Protein AF-A0A9E2A9H2-F1 (afdb_monomer_lite)

Sequence (399 aa):
MITKRSVLLSPSFLIVAIGVAACDGGDGSGLPDVAPPGSIDPTFSAIQAGILEPNCAVTGCHFGAGAPQGLRLDEANSYGSLVGVNSSEVSSLLRVAPGNPDDSYLIQKLEGSASVGAQMPLNAPALPQANIDVIRQWILDGALDDRAQSSDAIRVTSLSPLPDGVLAEVPQDIVALFDRDLDTSTVNSLTFILEASGGDATFSDGNETQISATAIEVPVANQRSARLDLSGVALVNDTYRARLLGTGPSIVMDIDANALDGEFNGTFPSGDGVAGGDFVATFSLDVPASGATLDEIQASVFSVSCAFSGCHSGPAGDSLPSGMDLTDADASFASLVGQPSLQTAGVSRVAAGDPDNSYLIQKLEGTAAGGQRMPLGGTPLDQAVIDDIRLWIENGANR

Secondary structure (DSSP, 8-state):
--------------PPPPPP----------------TTPPPSSHHHHIIIIIHHHTSSTTTTSSTT-GGG---STTTHHHHHBTPBPSS-TTSBSB-TT-STTBHHHHHHHT--SSSPPSSTTSPPPPHHHHHHHHHHHHTT---TTSPP-SPB-EEEEESPTT-EESS--SEEEEEESS-B-GGG-STTTEEEEE-TTSS-SSSS--EE---SEEE--TT-TTEEEEE-TT----SEEEEEEE--SSSS--BBTT-PBBB---SSSSSP-SSSSB--EEEEEEE-PPPSS--HHHHIIIIIHHHTSSTTSSBS---SSSSSS-B-SSHHHHHHHHBTPBPSSSTT-BSB-TT-STT-HHHHHHHT--SSSPPSSTTS----HHHHHHHHHHHHTT---

Foldseek 3Di:
DDDDDDDDDDDDDDDDDDDDDDDDDDDPDDDDCPDPVPAQALAPVSLLVPPCVPFACDPAGQHDPNHPVVRHSHPVCNLVSAEPDADPFHRVAGCADALDLPRHQVLCQLVQVDPDDGRPPPPDDRDPVSSSVSPSVSSNVGVDHPPDQDQWAKWFFAWPVHFAAEDQDDDQKIKTFIPAFWPFVLWFPVFWWKWFPCAPQDDPPPSIHTFDFPTWTQDPVHRRMIMGGCHVPDDDFTKMKIKGFQDDPGHIGHPSRHGHQADDPPHPGHHDRDRGDMNIGMYTYDHPQPFDALQRLLVPPCCVFACDPPGACEDDDLDPPRNAHSNGSVRRCVSAEQDADSFDPPAGCADALDLPSHVVLCQLVQVDPGDGRPPPPDDRDDVVSSVRVSSCRNNGVDD

Structure (mmCIF, N/CA/C/O backbone):
data_AF-A0A9E2A9H2-F1
#
_entry.id   AF-A0A9E2A9H2-F1
#
loop_
_atom_site.group_PDB
_atom_site.id
_atom_site.type_symbol
_atom_site.label_atom_id
_atom_site.label_alt_id
_atom_site.label_comp_id
_atom_site.label_asym_id
_atom_site.label_entity_id
_atom_site.label_seq_id
_atom_site.pdbx_PDB_ins_code
_atom_site.Cartn_x
_atom_site.Cartn_y
_atom_site.Cartn_z
_atom_site.occupancy
_atom_site.B_iso_or_equiv
_atom_site.auth_seq_id
_atom_site.auth_comp_id
_atom_site.auth_asym_id
_atom_site.auth_atom_id
_atom_site.pdbx_PDB_model_num
ATOM 1 N N . MET A 1 1 ? 93.236 -34.690 32.837 1.00 35.00 1 MET A N 1
ATOM 2 C CA . MET A 1 1 ? 94.312 -34.456 31.852 1.00 35.00 1 MET A CA 1
ATOM 3 C C . MET A 1 1 ? 93.844 -33.359 30.900 1.00 35.00 1 MET A C 1
ATOM 5 O O . MET A 1 1 ? 92.784 -33.557 30.340 1.00 35.00 1 MET A O 1
ATOM 9 N N . ILE A 1 2 ? 94.605 -32.248 30.801 1.00 37.84 2 ILE A N 1
ATOM 10 C CA . ILE A 1 2 ? 94.855 -31.403 29.595 1.00 37.84 2 ILE A CA 1
ATOM 11 C C . ILE A 1 2 ? 93.584 -30.812 28.906 1.00 37.84 2 ILE A C 1
ATOM 13 O O . ILE A 1 2 ? 92.761 -31.567 28.426 1.00 37.84 2 ILE A O 1
ATOM 17 N N . THR A 1 3 ? 93.298 -29.504 28.764 1.00 37.81 3 THR A N 1
ATOM 18 C CA . THR A 1 3 ? 94.078 -28.243 28.759 1.00 37.81 3 THR A CA 1
ATOM 19 C C . THR A 1 3 ? 93.133 -27.029 28.908 1.00 37.81 3 THR A C 1
ATOM 21 O O . THR A 1 3 ? 91.967 -27.100 28.537 1.00 37.81 3 THR A O 1
ATOM 24 N N . LYS A 1 4 ? 93.673 -25.891 29.372 1.00 45.16 4 LYS A N 1
ATOM 25 C CA . LYS A 1 4 ? 93.090 -24.528 29.341 1.00 45.16 4 LYS A CA 1
ATOM 26 C C . LYS A 1 4 ? 92.938 -23.977 27.908 1.00 45.16 4 LYS A C 1
ATOM 28 O O . LYS A 1 4 ? 93.836 -24.226 27.107 1.00 45.16 4 LYS A O 1
ATOM 33 N N . ARG A 1 5 ? 91.996 -23.041 27.680 1.00 40.66 5 ARG A N 1
ATOM 34 C CA . ARG A 1 5 ? 92.298 -21.648 27.249 1.00 40.66 5 ARG A CA 1
ATOM 35 C C . ARG A 1 5 ? 91.059 -20.741 27.158 1.00 40.66 5 ARG A C 1
ATOM 37 O O . ARG A 1 5 ? 89.973 -21.173 26.805 1.00 40.66 5 ARG A O 1
ATOM 44 N N . SER A 1 6 ? 91.302 -19.486 27.519 1.00 45.09 6 SER A N 1
ATOM 45 C CA . SER A 1 6 ? 90.402 -18.339 27.669 1.00 45.09 6 SER A CA 1
ATOM 46 C C . SER A 1 6 ? 90.097 -17.618 26.342 1.00 45.09 6 SER A C 1
ATOM 48 O O . SER A 1 6 ? 90.850 -17.804 25.390 1.00 45.09 6 SER A O 1
ATOM 50 N N . VAL A 1 7 ? 89.097 -16.717 26.339 1.00 39.22 7 VAL A N 1
ATOM 51 C CA . VAL A 1 7 ? 89.148 -15.280 25.929 1.00 39.22 7 VAL A CA 1
ATOM 52 C C . VAL A 1 7 ? 87.754 -14.770 25.487 1.00 39.22 7 VAL A C 1
ATOM 54 O O . VAL A 1 7 ? 87.025 -15.455 24.781 1.00 39.22 7 VAL A O 1
ATOM 57 N N . LEU A 1 8 ? 87.412 -13.557 25.951 1.00 46.88 8 LEU A N 1
ATOM 58 C CA . LEU A 1 8 ? 86.234 -12.729 25.635 1.00 46.88 8 LEU A CA 1
ATOM 59 C C . LEU A 1 8 ? 86.261 -12.148 24.207 1.00 46.88 8 LEU A C 1
ATOM 61 O O . LEU A 1 8 ? 87.354 -11.849 23.742 1.00 46.88 8 LEU A O 1
ATOM 65 N N . LEU A 1 9 ? 85.098 -11.814 23.613 1.00 36.06 9 LEU A N 1
ATOM 66 C CA . LEU A 1 9 ? 84.868 -10.544 22.880 1.00 36.06 9 LEU A CA 1
ATOM 67 C C . LEU A 1 9 ? 83.400 -10.335 22.419 1.00 36.06 9 LEU A C 1
ATOM 69 O O . LEU A 1 9 ? 82.790 -11.218 21.832 1.00 36.06 9 LEU A O 1
ATOM 73 N N . SER A 1 10 ? 82.926 -9.121 22.736 1.00 35.72 10 SER A N 1
ATOM 74 C CA . SER A 1 10 ? 81.826 -8.227 22.298 1.00 35.72 10 SER A CA 1
ATOM 75 C C . SER A 1 10 ? 80.912 -8.483 21.066 1.00 35.72 10 SER A C 1
ATOM 77 O O . SER A 1 10 ? 81.215 -9.309 20.214 1.00 35.72 10 SER A O 1
ATOM 79 N N . PRO A 1 11 ? 79.794 -7.714 20.957 1.00 46.25 11 PRO A N 1
ATOM 80 C CA . PRO A 1 11 ? 78.556 -8.092 20.268 1.00 46.25 11 PRO A CA 1
ATOM 81 C C . PRO A 1 11 ? 78.421 -7.539 18.837 1.00 46.25 11 PRO A C 1
ATOM 83 O O . PRO A 1 11 ? 79.143 -6.635 18.419 1.00 46.25 11 PRO A O 1
ATOM 86 N N . SER A 1 12 ? 77.433 -8.041 18.090 1.00 38.53 12 SER A N 1
ATOM 87 C CA . SER A 1 12 ? 76.966 -7.453 16.827 1.00 38.53 12 SER A CA 1
ATOM 88 C C . SER A 1 12 ? 75.458 -7.653 16.645 1.00 38.53 12 SER A C 1
ATOM 90 O O . SER A 1 12 ? 74.915 -8.706 16.970 1.00 38.53 12 SER A O 1
ATOM 92 N N . PHE A 1 13 ? 74.814 -6.588 16.162 1.00 39.47 13 PHE A N 1
ATOM 93 C CA . PHE A 1 13 ? 73.395 -6.444 15.819 1.00 39.47 13 PHE A CA 1
ATOM 94 C C . PHE A 1 13 ? 72.934 -7.441 14.742 1.00 39.47 13 PHE A C 1
ATOM 96 O O . PHE A 1 13 ? 73.683 -7.705 13.802 1.00 39.47 13 PHE A O 1
ATOM 103 N N . LEU A 1 14 ? 71.666 -7.881 14.797 1.00 36.91 14 LEU A N 1
ATOM 104 C CA . LEU A 1 14 ? 70.975 -8.424 13.624 1.00 36.91 14 LEU A CA 1
ATOM 105 C C . LEU A 1 14 ? 69.484 -8.045 13.581 1.00 36.91 14 LEU A C 1
ATOM 107 O O . LEU A 1 14 ? 68.777 -8.047 14.585 1.00 36.91 14 LEU A O 1
ATOM 111 N N . ILE A 1 15 ? 69.090 -7.695 12.360 1.00 37.06 15 ILE A N 1
ATOM 112 C CA . ILE A 1 15 ? 67.825 -7.194 11.817 1.00 37.06 15 ILE A CA 1
ATOM 113 C C . ILE A 1 15 ? 66.698 -8.241 11.910 1.00 37.06 15 ILE A C 1
ATOM 115 O O . ILE A 1 15 ? 66.933 -9.425 11.679 1.00 37.06 15 ILE A O 1
ATOM 119 N N . VAL A 1 16 ? 65.467 -7.795 12.192 1.00 36.19 16 VAL A N 1
ATOM 120 C CA . VAL A 1 16 ? 64.246 -8.623 12.181 1.00 36.19 16 VAL A CA 1
ATOM 121 C C . VAL A 1 16 ? 63.605 -8.588 10.791 1.00 36.19 16 VAL A C 1
ATOM 123 O O . VAL A 1 16 ? 63.250 -7.521 10.296 1.00 36.19 16 VAL A O 1
ATOM 126 N N . ALA A 1 17 ? 63.443 -9.768 10.190 1.00 36.06 17 ALA A N 1
ATOM 127 C CA . ALA A 1 17 ? 62.626 -10.019 9.007 1.00 36.06 17 ALA A CA 1
ATOM 128 C C . ALA A 1 17 ? 61.294 -10.656 9.441 1.00 36.06 17 ALA A C 1
ATOM 130 O O . ALA A 1 17 ? 61.295 -11.605 10.226 1.00 36.06 17 ALA A O 1
ATOM 131 N N . ILE A 1 18 ? 60.170 -10.142 8.936 1.00 45.22 18 ILE A N 1
ATOM 132 C CA . ILE A 1 18 ? 58.832 -10.710 9.145 1.00 45.22 18 ILE A CA 1
ATOM 133 C C . ILE A 1 18 ? 58.481 -11.550 7.916 1.00 45.22 18 ILE A C 1
ATOM 135 O O . ILE A 1 18 ? 58.483 -11.052 6.791 1.00 45.22 18 ILE A O 1
ATOM 139 N N . GLY A 1 19 ? 58.241 -12.841 8.153 1.00 34.66 19 GLY A N 1
ATOM 140 C CA . GLY A 1 19 ? 57.857 -13.833 7.155 1.00 34.66 19 GLY A CA 1
ATOM 141 C C . GLY A 1 19 ? 56.343 -13.910 6.953 1.00 34.66 19 GLY A C 1
ATOM 142 O O . GLY A 1 19 ? 55.563 -13.746 7.889 1.00 34.66 19 GLY A O 1
ATOM 143 N N . VAL A 1 20 ? 55.971 -14.174 5.704 1.00 39.38 20 VAL A N 1
ATOM 144 C CA . VAL A 1 20 ? 54.616 -14.395 5.189 1.00 39.38 20 VAL A CA 1
ATOM 145 C C . VAL A 1 20 ? 54.080 -15.744 5.677 1.00 39.38 20 VAL A C 1
ATOM 147 O O . VAL A 1 20 ? 54.765 -16.758 5.548 1.00 39.38 20 VAL A O 1
ATOM 150 N N . ALA A 1 21 ? 52.846 -15.761 6.184 1.00 43.62 21 ALA A N 1
ATOM 151 C CA . ALA A 1 21 ? 52.058 -16.970 6.397 1.00 43.62 21 ALA A CA 1
ATOM 152 C C . ALA A 1 21 ? 50.855 -16.944 5.445 1.00 43.62 21 ALA A C 1
ATOM 154 O O . ALA A 1 21 ? 50.066 -16.001 5.464 1.00 43.62 21 ALA A O 1
ATOM 155 N N . ALA A 1 22 ? 50.758 -17.970 4.602 1.00 37.03 22 ALA A N 1
ATOM 156 C CA . ALA A 1 22 ? 49.624 -18.251 3.734 1.00 37.03 22 ALA A CA 1
ATOM 157 C C . ALA A 1 22 ? 48.707 -19.281 4.407 1.00 37.03 22 ALA A C 1
ATOM 159 O O . ALA A 1 22 ? 49.210 -20.294 4.896 1.00 37.03 22 ALA A O 1
ATOM 160 N N . CYS A 1 23 ? 47.394 -19.031 4.374 1.00 38.38 23 CYS A N 1
ATOM 161 C CA . CYS A 1 23 ? 46.317 -19.998 4.600 1.00 38.38 23 CYS A CA 1
ATOM 162 C C . CYS A 1 23 ? 45.129 -19.650 3.677 1.00 38.38 23 CYS A C 1
ATOM 164 O O . CYS A 1 23 ? 44.937 -18.492 3.320 1.00 38.38 23 CYS A O 1
ATOM 166 N N . ASP A 1 24 ? 44.395 -20.693 3.309 1.00 37.50 24 ASP A N 1
ATOM 167 C CA . ASP A 1 24 ? 43.524 -20.915 2.146 1.00 37.50 24 ASP A CA 1
ATOM 168 C C . ASP A 1 24 ? 42.096 -20.314 2.205 1.00 37.50 24 ASP A C 1
ATOM 170 O O . ASP A 1 24 ? 41.559 -20.122 3.295 1.00 37.50 24 ASP A O 1
ATOM 174 N N . GLY A 1 25 ? 41.463 -20.179 1.026 1.00 38.31 25 GLY A N 1
ATOM 175 C CA . GLY A 1 25 ? 40.017 -20.394 0.803 1.00 38.31 25 GLY A CA 1
ATOM 176 C C . GLY A 1 25 ? 39.037 -19.213 0.930 1.00 38.31 25 GLY A C 1
ATOM 177 O O . GLY A 1 25 ? 38.661 -18.825 2.032 1.00 38.31 25 GLY A O 1
ATOM 178 N N . GLY A 1 26 ? 38.512 -18.734 -0.207 1.00 34.28 26 GLY A N 1
ATOM 179 C CA . GLY A 1 26 ? 37.361 -17.825 -0.271 1.00 34.28 26 GLY A CA 1
ATOM 180 C C . GLY A 1 26 ? 36.976 -17.471 -1.710 1.00 34.28 26 GLY A C 1
ATOM 181 O O . GLY A 1 26 ? 37.530 -16.541 -2.292 1.00 34.28 26 GLY A O 1
ATOM 182 N N . ASP A 1 27 ? 36.035 -18.221 -2.279 1.00 50.69 27 ASP A N 1
ATOM 183 C CA . ASP A 1 27 ? 35.529 -18.066 -3.645 1.00 50.69 27 ASP A CA 1
ATOM 184 C C . ASP A 1 27 ? 34.672 -16.791 -3.707 1.00 50.69 27 ASP A C 1
ATOM 186 O O . ASP A 1 27 ? 33.518 -16.785 -3.277 1.00 50.69 27 ASP A O 1
ATOM 190 N N . GLY A 1 28 ? 35.274 -15.688 -4.165 1.00 41.84 28 GLY A N 1
ATOM 191 C CA . GLY A 1 28 ? 34.751 -14.315 -4.123 1.00 41.84 28 GLY A CA 1
ATOM 192 C C . GLY A 1 28 ? 33.497 -14.049 -4.962 1.00 41.84 28 GLY A C 1
ATOM 193 O O . GLY A 1 28 ? 33.507 -13.206 -5.853 1.00 41.84 28 GLY A O 1
ATOM 194 N N . SER A 1 29 ? 32.404 -14.731 -4.646 1.00 50.28 29 SER A N 1
ATOM 195 C CA . SER A 1 29 ? 31.055 -14.401 -5.090 1.00 50.28 29 SER A CA 1
ATOM 196 C C . SER A 1 29 ? 30.393 -13.512 -4.034 1.00 50.28 29 SER A C 1
ATOM 198 O O . SER A 1 29 ? 30.133 -13.952 -2.917 1.00 50.28 29 SER A O 1
ATOM 200 N N . GLY A 1 30 ? 30.144 -12.243 -4.379 1.00 43.41 30 GLY A N 1
ATOM 201 C CA . GLY A 1 30 ? 29.231 -11.384 -3.614 1.00 43.41 30 GLY A CA 1
ATOM 202 C C . GLY A 1 30 ? 29.799 -10.108 -2.987 1.00 43.41 30 GLY A C 1
ATOM 203 O O . GLY A 1 30 ? 29.381 -9.752 -1.889 1.00 43.41 30 GLY A O 1
ATOM 204 N N . LEU A 1 31 ? 30.688 -9.378 -3.666 1.00 37.59 31 LEU A N 1
ATOM 205 C CA . LEU A 1 31 ? 30.791 -7.932 -3.427 1.00 37.59 31 LEU A CA 1
ATOM 206 C C . LEU A 1 31 ? 29.938 -7.215 -4.484 1.00 37.59 31 LEU A C 1
ATOM 208 O O . LEU A 1 31 ? 30.024 -7.603 -5.650 1.00 37.59 31 LEU A O 1
ATOM 212 N N . PRO A 1 32 ? 29.117 -6.206 -4.126 1.00 40.59 32 PRO A N 1
ATOM 213 C CA . PRO A 1 32 ? 28.548 -5.324 -5.133 1.00 40.59 32 PRO A CA 1
ATOM 214 C C . PRO A 1 32 ? 29.719 -4.671 -5.867 1.00 40.59 32 PRO A C 1
ATOM 216 O O . PRO A 1 32 ? 30.593 -4.074 -5.233 1.00 40.59 32 PRO A O 1
ATOM 219 N N . ASP A 1 33 ? 29.765 -4.860 -7.182 1.00 44.34 33 ASP A N 1
ATOM 220 C CA . ASP A 1 33 ? 30.773 -4.269 -8.050 1.00 44.34 33 ASP A CA 1
ATOM 221 C C . ASP A 1 33 ? 30.551 -2.753 -8.036 1.00 44.34 33 ASP A C 1
ATOM 223 O O . ASP A 1 33 ? 29.700 -2.213 -8.742 1.00 44.34 33 ASP A O 1
ATOM 227 N N . VAL A 1 34 ? 31.223 -2.058 -7.115 1.00 43.12 34 VAL A N 1
ATOM 228 C CA . VAL A 1 34 ? 31.224 -0.599 -7.106 1.00 43.12 34 VAL A CA 1
ATOM 229 C C . VAL A 1 34 ? 32.060 -0.191 -8.304 1.00 43.12 34 VAL A C 1
ATOM 231 O O . VAL A 1 34 ? 33.292 -0.167 -8.242 1.00 43.12 34 VAL A O 1
ATOM 234 N N . ALA A 1 35 ? 31.358 0.076 -9.401 1.00 43.84 35 ALA A N 1
ATOM 235 C CA . ALA A 1 35 ? 31.948 0.481 -10.655 1.00 43.84 35 ALA A CA 1
ATOM 236 C C . ALA A 1 35 ? 32.905 1.677 -10.421 1.00 43.84 35 ALA A C 1
ATOM 238 O O . ALA A 1 35 ? 32.591 2.579 -9.630 1.00 43.84 35 ALA A O 1
ATOM 239 N N . PRO A 1 36 ? 34.110 1.686 -11.024 1.00 41.56 36 PRO A N 1
ATOM 240 C CA . PRO A 1 36 ? 35.094 2.737 -10.784 1.00 41.56 36 PRO A CA 1
ATOM 241 C C . PRO A 1 36 ? 34.522 4.122 -11.122 1.00 41.56 36 PRO A C 1
ATOM 243 O O . PRO A 1 36 ? 33.789 4.249 -12.101 1.00 41.56 36 PRO A O 1
ATOM 246 N N . PRO A 1 37 ? 34.888 5.195 -10.395 1.00 37.00 37 PRO A N 1
ATOM 247 C CA . PRO A 1 37 ? 34.424 6.540 -10.722 1.00 37.00 37 PRO A CA 1
ATOM 248 C C . PRO A 1 37 ? 34.835 6.908 -12.158 1.00 37.00 37 PRO A C 1
ATOM 250 O O . PRO A 1 37 ? 36.022 7.066 -12.449 1.00 37.00 37 PRO A O 1
ATOM 253 N N . GLY A 1 38 ? 33.841 7.015 -13.048 1.00 58.59 38 GLY A N 1
ATOM 254 C CA . GLY A 1 38 ? 34.012 7.235 -14.490 1.00 58.59 38 GLY A CA 1
ATOM 255 C C . GLY A 1 38 ? 33.516 6.101 -15.402 1.00 58.59 38 GLY A C 1
ATOM 256 O O . GLY A 1 38 ? 33.656 6.227 -16.616 1.00 58.59 38 GLY A O 1
ATOM 257 N N . SER A 1 39 ? 32.954 5.014 -14.864 1.00 74.69 39 SER A N 1
ATOM 258 C CA . SER A 1 39 ? 32.288 3.970 -15.653 1.00 74.69 39 SER A CA 1
ATOM 259 C C . SER A 1 39 ? 30.919 4.425 -16.166 1.00 74.69 39 SER A C 1
ATOM 261 O O . SER A 1 39 ? 30.170 5.087 -15.453 1.00 74.69 39 SER A O 1
ATOM 263 N N . ILE A 1 40 ? 30.600 4.054 -17.403 1.00 89.19 40 ILE A N 1
ATOM 264 C CA . ILE A 1 40 ? 29.284 4.255 -18.019 1.00 89.19 40 ILE A CA 1
ATOM 265 C C . ILE A 1 40 ? 28.385 3.093 -17.582 1.00 89.19 40 ILE A C 1
ATOM 267 O O . ILE A 1 40 ? 28.810 1.942 -17.684 1.00 89.19 40 ILE A O 1
ATOM 271 N N . ASP A 1 41 ? 27.172 3.381 -17.109 1.00 90.50 41 ASP A N 1
ATOM 272 C CA . ASP A 1 41 ? 26.205 2.341 -16.739 1.00 90.50 41 ASP A CA 1
ATOM 273 C C . ASP A 1 41 ? 25.725 1.565 -17.983 1.00 90.50 41 ASP A C 1
ATOM 275 O O . ASP A 1 41 ? 25.615 2.150 -19.065 1.00 90.50 41 ASP A O 1
ATOM 279 N N . PRO A 1 42 ? 25.404 0.261 -17.872 1.00 94.88 42 PRO A N 1
ATOM 280 C CA . PRO A 1 42 ? 24.916 -0.555 -18.989 1.00 94.88 42 PRO A CA 1
ATOM 281 C C . PRO A 1 42 ? 23.436 -0.286 -19.320 1.00 94.88 42 PRO A C 1
ATOM 283 O O . PRO A 1 42 ? 22.664 -1.206 -19.579 1.00 94.88 42 PRO A O 1
ATOM 286 N N . THR A 1 43 ? 23.027 0.983 -19.328 1.00 93.31 43 THR A N 1
ATOM 287 C CA . THR A 1 43 ? 21.703 1.426 -19.782 1.00 93.31 43 THR A CA 1
ATOM 288 C C . THR A 1 43 ? 21.809 2.105 -21.143 1.00 93.31 43 THR A C 1
ATOM 290 O O . THR A 1 43 ? 22.863 2.636 -21.513 1.00 93.31 43 THR A O 1
ATOM 293 N N . PHE A 1 44 ? 20.724 2.101 -21.923 1.00 95.38 44 PHE A N 1
ATOM 294 C CA . PHE A 1 44 ? 20.761 2.692 -23.257 1.00 95.38 44 PHE A CA 1
ATOM 295 C C . PHE A 1 44 ? 21.016 4.201 -23.201 1.00 95.38 44 PHE A C 1
ATOM 297 O O . PHE A 1 44 ? 21.805 4.713 -23.994 1.00 95.38 44 PHE A O 1
ATOM 304 N N . SER A 1 45 ? 20.412 4.915 -22.249 1.00 93.81 45 SER A N 1
ATOM 305 C CA . SER A 1 45 ? 20.622 6.354 -22.058 1.00 93.81 45 SER A CA 1
ATOM 306 C C . SER A 1 45 ? 22.085 6.702 -21.744 1.00 93.81 45 SER A C 1
ATOM 308 O O . SER A 1 45 ? 22.643 7.626 -22.348 1.00 93.81 45 SER A O 1
ATOM 310 N N . ALA A 1 46 ? 22.747 5.930 -20.876 1.00 95.12 46 ALA A N 1
ATOM 311 C CA . ALA A 1 46 ? 24.150 6.126 -20.521 1.00 95.12 46 ALA A CA 1
ATOM 312 C C . ALA A 1 46 ? 25.088 5.779 -21.688 1.00 95.12 46 ALA A C 1
ATOM 314 O O . ALA A 1 46 ? 26.013 6.539 -21.990 1.00 95.12 46 ALA A O 1
ATOM 315 N N . ILE A 1 47 ? 24.815 4.686 -22.409 1.00 97.19 47 ILE A N 1
ATOM 316 C CA . ILE A 1 47 ? 25.536 4.310 -23.635 1.00 97.19 47 ILE A CA 1
ATOM 317 C C . ILE A 1 47 ? 25.357 5.373 -24.723 1.00 97.19 47 ILE A C 1
ATOM 319 O O . ILE A 1 47 ? 26.331 5.738 -25.389 1.00 97.19 47 ILE A O 1
ATOM 323 N N . GLN A 1 48 ? 24.144 5.906 -24.897 1.00 97.06 48 GLN A N 1
ATOM 324 C CA . GLN A 1 48 ? 23.864 6.970 -25.855 1.00 97.06 48 GLN A CA 1
ATOM 325 C C . GLN A 1 48 ? 24.720 8.198 -25.543 1.00 97.06 48 GLN A C 1
ATOM 327 O O . GLN A 1 48 ? 25.486 8.636 -26.398 1.00 97.06 48 GLN A O 1
ATOM 332 N N . ALA A 1 49 ? 24.635 8.725 -24.321 1.00 95.00 49 ALA A N 1
ATOM 333 C CA . ALA A 1 49 ? 25.317 9.957 -23.937 1.00 95.00 49 ALA A CA 1
ATOM 334 C C . ALA A 1 49 ? 26.845 9.800 -23.836 1.00 95.00 49 ALA A C 1
ATOM 336 O O . ALA A 1 49 ? 27.593 10.702 -24.215 1.00 95.00 49 ALA A O 1
ATOM 337 N N . GLY A 1 50 ? 27.319 8.666 -23.316 1.00 94.69 50 GLY A N 1
ATOM 338 C CA . GLY A 1 50 ? 28.731 8.440 -23.011 1.00 94.69 50 GLY A CA 1
ATOM 339 C C . GLY A 1 50 ? 29.534 7.784 -24.136 1.00 94.69 50 GLY A C 1
ATOM 340 O O . GLY A 1 50 ? 30.756 7.942 -24.180 1.00 94.69 50 GLY A O 1
ATOM 341 N N . ILE A 1 51 ? 28.881 7.064 -25.058 1.00 95.44 51 ILE A N 1
ATOM 342 C CA . ILE A 1 51 ? 29.558 6.311 -26.124 1.00 95.44 51 ILE A CA 1
ATOM 343 C C . ILE A 1 51 ? 29.064 6.721 -27.510 1.00 95.44 51 ILE A C 1
ATOM 345 O O . ILE A 1 51 ? 29.874 7.196 -28.309 1.00 95.44 51 ILE A O 1
ATOM 349 N N . LEU A 1 52 ? 27.776 6.533 -27.813 1.00 95.62 52 LEU A N 1
ATOM 350 C CA . LEU A 1 52 ? 27.265 6.681 -29.180 1.00 95.62 52 LEU A CA 1
ATOM 351 C C . LEU A 1 52 ? 27.329 8.132 -29.653 1.00 95.62 52 LEU A C 1
ATOM 353 O O . LEU A 1 52 ? 27.853 8.385 -30.735 1.00 95.62 52 LEU A O 1
ATOM 357 N N . GLU A 1 53 ? 26.870 9.080 -28.842 1.00 94.00 53 GLU A N 1
ATOM 358 C CA . GLU A 1 53 ? 26.848 10.498 -29.197 1.00 94.00 53 GLU A CA 1
ATOM 359 C C . GLU A 1 53 ? 28.267 11.064 -29.431 1.00 94.00 53 GLU A C 1
ATOM 361 O O . GLU A 1 53 ? 28.537 11.555 -30.530 1.00 94.00 53 GLU A O 1
ATOM 366 N N . PRO A 1 54 ? 29.230 10.939 -28.490 1.00 93.31 54 PRO A N 1
ATOM 367 C CA . PRO A 1 54 ? 30.554 11.537 -28.665 1.00 93.31 54 PRO A CA 1
ATOM 368 C C . PRO A 1 54 ? 31.449 10.825 -29.690 1.00 93.31 54 PRO A C 1
ATOM 370 O O . PRO A 1 54 ? 32.331 11.470 -30.259 1.00 93.31 54 PRO A O 1
ATOM 373 N N . ASN A 1 55 ? 31.267 9.517 -29.927 1.00 91.62 55 ASN A N 1
ATOM 374 C CA . ASN A 1 55 ? 32.197 8.728 -30.750 1.00 91.62 55 ASN A CA 1
ATOM 375 C C . ASN A 1 55 ? 31.624 8.289 -32.105 1.00 91.62 55 ASN A C 1
ATOM 377 O O . ASN A 1 55 ? 32.394 7.966 -33.011 1.00 91.62 55 ASN A O 1
ATOM 381 N N . CYS A 1 56 ? 30.298 8.225 -32.257 1.00 93.50 56 CYS A N 1
ATOM 382 C CA . CYS A 1 56 ? 29.658 7.604 -33.421 1.00 93.50 56 CYS A CA 1
ATOM 383 C C . CYS A 1 56 ? 28.686 8.552 -34.131 1.00 93.50 56 CYS A C 1
ATOM 385 O O . CYS A 1 56 ? 28.736 8.662 -35.361 1.00 93.50 56 CYS A O 1
ATOM 387 N N . ALA A 1 57 ? 27.856 9.284 -33.384 1.00 94.12 57 ALA A N 1
ATOM 388 C CA . ALA A 1 57 ? 26.904 10.273 -33.885 1.00 94.12 57 ALA A CA 1
ATOM 389 C C . ALA A 1 57 ? 27.589 11.600 -34.261 1.00 94.12 57 ALA A C 1
ATOM 391 O O . ALA A 1 57 ? 27.108 12.694 -33.986 1.00 94.12 57 ALA A O 1
ATOM 392 N N . VAL A 1 58 ? 28.722 11.509 -34.955 1.00 91.38 58 VAL A N 1
ATOM 393 C CA . VAL A 1 58 ? 29.451 12.664 -35.477 1.00 91.38 58 VAL A CA 1
ATOM 394 C C . VAL A 1 58 ? 29.105 12.894 -36.947 1.00 91.38 58 VAL A C 1
ATOM 396 O O . VAL A 1 58 ? 28.862 11.953 -37.712 1.00 91.38 58 VAL A O 1
ATOM 399 N N . THR A 1 59 ? 29.071 14.163 -37.358 1.00 88.88 59 THR A N 1
ATOM 400 C CA . THR A 1 59 ? 28.790 14.553 -38.750 1.00 88.88 59 THR A CA 1
ATOM 401 C C . THR A 1 59 ? 29.715 13.813 -39.718 1.00 88.88 59 THR A C 1
ATOM 403 O O . THR A 1 59 ? 30.934 13.887 -39.597 1.00 88.88 59 THR A O 1
ATOM 406 N N . GLY A 1 60 ? 29.132 13.120 -40.700 1.00 85.75 60 GLY A N 1
ATOM 407 C CA . GLY A 1 60 ? 29.870 12.314 -41.682 1.00 85.75 60 GLY A CA 1
ATOM 408 C C . GLY A 1 60 ? 30.079 10.847 -41.287 1.00 85.75 60 GLY A C 1
ATOM 409 O O . GLY A 1 60 ? 30.461 10.055 -42.147 1.00 85.75 60 GLY A O 1
ATOM 410 N N . CYS A 1 61 ? 29.776 10.470 -40.041 1.00 92.31 61 CYS A N 1
ATOM 411 C CA . CYS A 1 61 ? 29.713 9.082 -39.584 1.00 92.31 61 CYS A CA 1
ATOM 412 C C . CYS A 1 61 ? 28.250 8.677 -39.371 1.00 92.31 61 CYS A C 1
ATOM 414 O O . CYS A 1 61 ? 27.581 8.367 -40.343 1.00 92.31 61 CYS A O 1
ATOM 416 N N . HIS A 1 62 ? 27.702 8.727 -38.157 1.00 94.94 62 HIS A N 1
ATOM 417 C CA . HIS A 1 62 ? 26.332 8.266 -37.891 1.00 94.94 62 HIS A CA 1
ATOM 418 C C . HIS A 1 62 ? 25.383 9.377 -37.429 1.00 94.94 62 HIS A C 1
ATOM 420 O O . HIS A 1 62 ? 24.523 9.148 -36.586 1.00 94.94 62 HIS A O 1
ATOM 426 N N . PHE A 1 63 ? 25.518 10.584 -37.982 1.00 93.00 63 PHE A N 1
ATOM 427 C CA . PHE A 1 63 ? 24.687 11.733 -37.609 1.00 93.00 63 PHE A CA 1
ATOM 428 C C . PHE A 1 63 ? 23.849 12.275 -38.769 1.00 93.00 63 PHE A C 1
ATOM 430 O O . PHE A 1 63 ? 24.369 12.553 -39.856 1.00 93.00 63 PHE A O 1
ATOM 437 N N . GLY A 1 64 ? 22.562 12.513 -38.503 1.00 88.31 64 GLY A N 1
ATOM 438 C CA . GLY A 1 64 ? 21.658 13.209 -39.419 1.00 88.31 64 GLY A CA 1
ATOM 439 C C . GLY A 1 64 ? 21.374 12.465 -40.731 1.00 88.31 64 GLY A C 1
ATOM 440 O O . GLY A 1 64 ? 21.754 11.315 -40.938 1.00 88.31 64 GLY A O 1
ATOM 441 N N . ALA A 1 65 ? 20.689 13.137 -41.660 1.00 83.81 65 ALA A N 1
ATOM 442 C CA . ALA A 1 65 ? 20.239 12.535 -42.923 1.00 83.81 65 ALA A CA 1
ATOM 443 C C . ALA A 1 65 ? 21.378 12.104 -43.875 1.00 83.81 65 ALA A C 1
ATOM 445 O O . ALA A 1 65 ? 21.134 11.366 -44.824 1.00 83.81 65 ALA A O 1
ATOM 446 N N . GLY A 1 66 ? 22.608 12.575 -43.641 1.00 83.25 66 GLY A N 1
ATOM 447 C CA . GLY A 1 66 ? 23.788 12.245 -44.444 1.00 83.25 66 GLY A CA 1
ATOM 448 C C . GLY A 1 66 ? 24.561 11.011 -43.970 1.00 83.25 66 GLY A C 1
ATOM 449 O O . GLY A 1 66 ? 25.608 10.717 -44.544 1.00 83.25 66 GLY A O 1
ATOM 450 N N . ALA A 1 67 ? 24.093 10.315 -42.930 1.00 89.75 67 ALA A N 1
ATOM 451 C CA . ALA A 1 67 ? 24.772 9.137 -42.405 1.00 89.75 67 ALA A CA 1
ATOM 452 C C . ALA A 1 67 ? 24.873 8.019 -43.470 1.00 89.75 67 ALA A C 1
ATOM 454 O O . ALA A 1 67 ? 23.856 7.664 -44.085 1.00 89.75 67 ALA A O 1
ATOM 455 N N . PRO A 1 68 ? 26.061 7.424 -43.706 1.00 86.44 68 PRO A N 1
ATOM 456 C CA . PRO A 1 68 ? 26.216 6.314 -44.631 1.00 86.44 68 PRO A CA 1
ATOM 457 C C . PRO A 1 68 ? 25.290 5.155 -44.272 1.00 86.44 68 PRO A C 1
ATOM 459 O O . PRO A 1 68 ? 25.073 4.838 -43.101 1.00 86.44 68 PRO A O 1
ATOM 462 N N . GLN A 1 69 ? 24.733 4.520 -45.306 1.00 84.94 69 GLN A N 1
ATOM 463 C CA . GLN A 1 69 ? 23.772 3.418 -45.172 1.00 84.94 69 GLN A CA 1
ATOM 464 C C . GLN A 1 69 ? 22.516 3.769 -44.346 1.00 84.94 69 GLN A C 1
ATOM 466 O O . GLN A 1 69 ? 21.790 2.870 -43.922 1.00 84.94 69 GLN A O 1
ATOM 471 N N . GLY A 1 70 ? 22.254 5.063 -44.113 1.00 83.06 70 GLY A N 1
ATOM 472 C CA . GLY A 1 70 ? 21.111 5.552 -43.343 1.00 83.06 70 GLY A CA 1
ATOM 473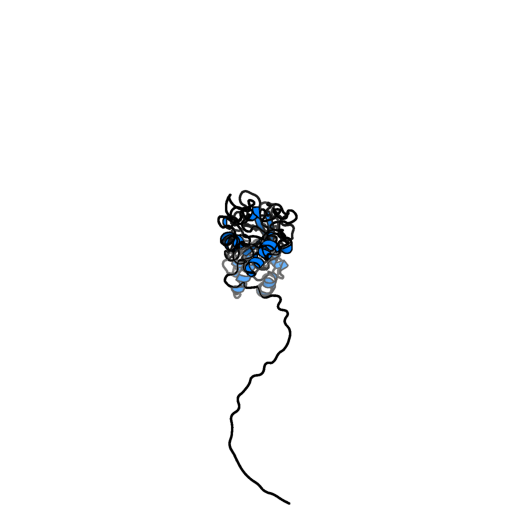 C C . GLY A 1 70 ? 21.157 5.223 -41.848 1.00 83.06 70 GLY A C 1
ATOM 474 O O . GLY A 1 70 ? 20.141 5.383 -41.177 1.00 83.06 70 GLY A O 1
ATOM 475 N N . LEU A 1 71 ? 22.291 4.750 -41.311 1.00 93.06 71 LEU A N 1
ATOM 476 C CA . LEU A 1 71 ? 22.419 4.416 -39.889 1.00 93.06 71 LEU A CA 1
ATOM 477 C C . LEU A 1 71 ? 22.676 5.682 -39.070 1.00 93.06 71 LEU A C 1
ATOM 479 O O . LEU A 1 71 ? 23.798 6.189 -39.047 1.00 93.06 71 LEU A O 1
ATOM 483 N N . ARG A 1 72 ? 21.634 6.156 -38.386 1.00 94.56 72 ARG A N 1
ATOM 484 C CA . ARG A 1 72 ? 21.675 7.320 -37.501 1.00 94.56 72 ARG A CA 1
ATOM 485 C C . ARG A 1 72 ? 21.750 6.879 -36.046 1.00 94.56 72 ARG A C 1
ATOM 487 O O . ARG A 1 72 ? 20.900 6.124 -35.592 1.00 94.56 72 ARG A O 1
ATOM 494 N N . LEU A 1 73 ? 22.765 7.362 -35.342 1.00 96.00 73 LEU A N 1
ATOM 495 C CA . LEU A 1 73 ? 23.034 7.069 -33.935 1.00 96.00 73 LEU A CA 1
ATOM 496 C C . LEU A 1 73 ? 22.895 8.306 -33.040 1.00 96.00 73 LEU A C 1
ATOM 498 O O . LEU A 1 73 ? 23.302 8.260 -31.885 1.00 96.00 73 LEU A O 1
ATOM 502 N N . ASP A 1 74 ? 22.316 9.389 -33.562 1.00 92.88 74 ASP A N 1
ATOM 503 C CA . ASP A 1 74 ? 21.895 10.538 -32.757 1.00 92.88 74 ASP A CA 1
ATOM 504 C C . ASP A 1 74 ? 20.731 10.177 -31.817 1.00 92.88 74 ASP A C 1
ATOM 506 O O . ASP A 1 74 ? 19.954 9.264 -32.116 1.00 92.88 74 ASP A O 1
ATOM 510 N N . GLU A 1 75 ? 20.613 10.907 -30.703 1.00 88.81 75 GLU A N 1
ATOM 511 C CA . GLU A 1 75 ? 19.688 10.657 -29.581 1.00 88.81 75 GLU A CA 1
ATOM 512 C C . GLU A 1 75 ? 18.264 10.235 -29.990 1.00 88.81 75 GLU A C 1
ATOM 514 O O . GLU A 1 75 ? 17.678 9.329 -29.390 1.00 88.81 75 GLU A O 1
ATOM 519 N N . ALA A 1 76 ? 17.718 10.864 -31.034 1.00 87.00 76 ALA A N 1
ATOM 520 C CA . ALA A 1 76 ? 16.348 10.645 -31.490 1.00 87.00 76 ALA A CA 1
ATOM 521 C C . ALA A 1 76 ? 16.160 9.389 -32.364 1.00 87.00 76 ALA A C 1
ATOM 523 O O . ALA A 1 76 ? 15.025 9.001 -32.628 1.00 87.00 76 ALA A O 1
ATOM 524 N N . ASN A 1 77 ? 17.236 8.782 -32.876 1.00 92.06 77 ASN A N 1
ATOM 525 C CA . ASN A 1 77 ? 17.164 7.739 -33.911 1.00 92.06 77 ASN A CA 1
ATOM 526 C C . ASN A 1 77 ? 17.911 6.451 -33.551 1.00 92.06 77 ASN A C 1
ATOM 528 O O . ASN A 1 77 ? 17.634 5.406 -34.144 1.00 92.06 77 ASN A O 1
ATOM 532 N N . SER A 1 78 ? 18.859 6.515 -32.620 1.00 95.00 78 SER A N 1
ATOM 533 C CA . SER A 1 78 ? 19.810 5.444 -32.329 1.00 95.00 78 SER A CA 1
ATOM 534 C C . SER A 1 78 ? 19.159 4.117 -31.944 1.00 95.00 78 SER A C 1
ATOM 536 O O . SER A 1 78 ? 19.455 3.107 -32.582 1.00 95.00 78 SER A O 1
ATOM 538 N N . TYR A 1 79 ? 18.242 4.111 -30.970 1.00 95.12 79 TYR A N 1
ATOM 539 C CA . TYR A 1 79 ? 17.618 2.877 -30.473 1.00 95.12 79 TYR A CA 1
ATOM 540 C C . TYR A 1 79 ? 16.897 2.116 -31.591 1.00 95.12 79 TYR A C 1
ATOM 542 O O . TYR A 1 79 ? 17.259 0.987 -31.927 1.00 95.12 79 TYR A O 1
ATOM 550 N N . GLY A 1 80 ? 15.949 2.787 -32.256 1.00 93.44 80 GLY A N 1
ATOM 551 C CA . GLY A 1 80 ? 15.174 2.218 -33.361 1.00 93.44 80 GLY A CA 1
ATOM 552 C C . GLY A 1 80 ? 15.999 1.906 -34.614 1.00 93.44 80 GLY A C 1
ATOM 553 O O . GLY A 1 80 ? 15.536 1.168 -35.478 1.00 93.44 80 GLY A O 1
ATOM 554 N N . SER A 1 81 ? 17.222 2.435 -34.728 1.00 94.62 81 SER A N 1
ATOM 555 C CA . SER A 1 81 ? 18.152 2.098 -35.812 1.00 94.62 81 SER A CA 1
ATOM 556 C C . SER A 1 81 ? 19.043 0.892 -35.496 1.00 94.62 81 SER A C 1
ATOM 558 O O . SER A 1 81 ? 19.656 0.344 -36.419 1.00 94.62 81 SER A O 1
ATOM 560 N N . LEU A 1 82 ? 19.144 0.491 -34.226 1.00 97.38 82 LEU A N 1
ATOM 561 C CA . LEU A 1 82 ? 20.041 -0.559 -33.743 1.00 97.38 82 LEU A CA 1
ATOM 562 C C . LEU A 1 82 ? 19.292 -1.836 -33.357 1.00 97.38 82 LEU A C 1
ATOM 564 O O . LEU A 1 82 ? 19.608 -2.912 -33.869 1.00 97.38 82 LEU A O 1
ATOM 568 N N . VAL A 1 83 ? 18.335 -1.734 -32.440 1.00 97.44 83 VAL A N 1
ATOM 569 C CA . VAL A 1 83 ? 17.790 -2.897 -31.732 1.00 97.44 83 VAL A CA 1
ATOM 570 C C . VAL A 1 83 ? 16.791 -3.644 -32.606 1.00 97.44 83 VAL A C 1
ATOM 572 O O . VAL A 1 83 ? 15.825 -3.066 -33.095 1.00 97.44 83 VAL A O 1
ATOM 575 N N . GLY A 1 84 ? 17.045 -4.934 -32.849 1.00 95.88 84 GLY A N 1
ATOM 576 C CA . GLY A 1 84 ? 16.170 -5.774 -33.675 1.00 95.88 84 GLY A CA 1
ATOM 577 C C . GLY A 1 84 ? 16.193 -5.450 -35.176 1.00 95.88 84 GLY A C 1
ATOM 578 O O . GLY A 1 84 ? 15.412 -6.015 -35.939 1.00 95.88 84 GLY A O 1
ATOM 579 N N . VAL A 1 85 ? 17.087 -4.567 -35.631 1.00 96.44 85 VAL A N 1
ATOM 580 C CA . VAL A 1 85 ? 17.186 -4.156 -37.040 1.00 96.44 85 VAL A CA 1
ATOM 581 C C . VAL A 1 85 ? 18.242 -4.983 -37.768 1.00 96.44 85 VAL A C 1
ATOM 583 O O . VAL A 1 85 ? 19.382 -5.060 -37.317 1.00 96.44 85 VAL A O 1
ATOM 586 N N . ASN A 1 86 ? 17.913 -5.543 -38.936 1.00 96.19 86 ASN A N 1
ATOM 587 C CA . ASN A 1 86 ? 18.888 -6.258 -39.771 1.00 96.19 86 ASN A CA 1
ATOM 588 C C . ASN A 1 86 ? 20.071 -5.359 -40.180 1.00 96.19 86 ASN A C 1
ATOM 590 O O . ASN A 1 86 ? 19.913 -4.190 -40.551 1.00 96.19 86 ASN A O 1
ATOM 594 N N . SER A 1 87 ? 21.280 -5.920 -40.169 1.00 94.69 87 SER A N 1
ATOM 595 C CA . SER A 1 87 ? 22.455 -5.260 -40.735 1.00 94.69 87 SER A CA 1
ATOM 596 C C . SER A 1 87 ? 22.317 -5.119 -42.253 1.00 94.69 87 SER A C 1
ATOM 598 O O . SER A 1 87 ? 21.918 -6.048 -42.953 1.00 94.69 87 SER A O 1
ATOM 600 N N . SER A 1 88 ? 22.678 -3.945 -42.778 1.00 91.69 88 SER A N 1
A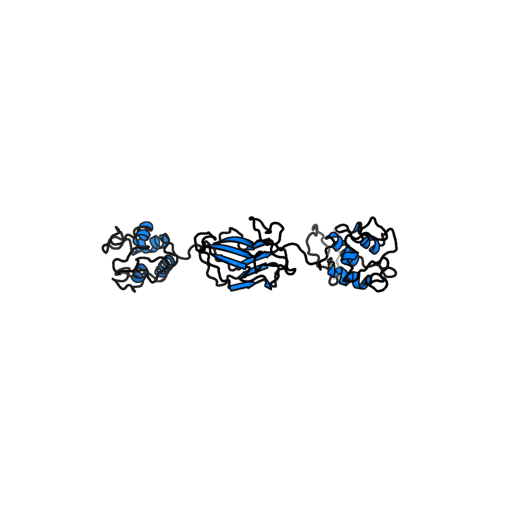TOM 601 C CA . SER A 1 88 ? 22.653 -3.681 -44.222 1.00 91.69 88 SER A CA 1
ATOM 602 C C . SER A 1 88 ? 23.814 -4.354 -44.965 1.00 91.69 88 SER A C 1
ATOM 604 O O . SER A 1 88 ? 23.719 -4.583 -46.166 1.00 91.69 88 SER A O 1
ATOM 606 N N . GLU A 1 89 ? 24.918 -4.643 -44.269 1.00 93.25 89 GLU A N 1
ATOM 607 C CA . GLU A 1 89 ? 26.110 -5.278 -44.851 1.00 93.25 89 GLU A CA 1
ATOM 608 C C . GLU A 1 89 ? 26.064 -6.806 -44.735 1.00 93.25 89 GLU A C 1
ATOM 610 O O . GLU A 1 89 ? 26.546 -7.506 -45.623 1.00 93.25 89 GLU A O 1
ATOM 615 N N . VAL A 1 90 ? 25.467 -7.323 -43.655 1.00 94.56 90 VAL A N 1
ATOM 616 C CA . VAL A 1 90 ? 25.341 -8.760 -43.382 1.00 94.56 90 VAL A CA 1
ATOM 617 C C . VAL A 1 90 ? 23.908 -9.051 -42.944 1.00 94.56 90 VAL A C 1
ATOM 619 O O . VAL A 1 90 ? 23.601 -9.104 -41.760 1.00 94.56 90 VAL A O 1
ATOM 622 N N . SER A 1 91 ? 23.010 -9.248 -43.908 1.00 93.25 91 SER A N 1
ATOM 623 C CA . SER A 1 91 ? 21.559 -9.367 -43.674 1.00 93.25 91 SER A CA 1
ATOM 624 C C . SER A 1 91 ? 21.119 -10.528 -42.775 1.00 93.25 91 SER A C 1
ATOM 626 O O . SER A 1 91 ? 19.958 -10.571 -42.384 1.00 93.25 91 SER A O 1
ATOM 628 N N . SER A 1 92 ? 22.001 -11.492 -42.497 1.00 94.44 92 SER A N 1
ATOM 629 C CA . SER A 1 92 ? 21.735 -12.600 -41.572 1.00 94.44 92 SER A CA 1
ATOM 630 C C . SER A 1 92 ? 21.935 -12.231 -40.101 1.00 94.44 92 SER A C 1
ATOM 632 O O . SER A 1 92 ? 21.599 -13.041 -39.248 1.00 94.44 92 SER A O 1
ATOM 634 N N . LEU A 1 93 ? 22.502 -11.056 -39.809 1.00 96.06 93 LEU A N 1
ATOM 635 C CA . LEU A 1 93 ? 22.754 -10.572 -38.455 1.00 96.06 93 LEU A CA 1
ATOM 636 C C . LEU A 1 93 ? 21.881 -9.358 -38.146 1.00 96.06 93 LEU A C 1
ATOM 638 O O . LEU A 1 93 ? 21.656 -8.495 -39.004 1.00 96.06 93 LEU A O 1
ATOM 642 N N . LEU A 1 94 ? 21.469 -9.244 -36.887 1.00 97.94 94 LEU A N 1
ATOM 643 C CA . LEU A 1 94 ? 20.911 -8.007 -36.353 1.00 97.94 94 LEU A CA 1
ATOM 644 C C . LEU A 1 94 ? 22.048 -7.044 -36.001 1.00 97.94 94 LEU A C 1
ATOM 646 O O . LEU A 1 94 ? 23.135 -7.453 -35.596 1.00 97.94 94 LEU A O 1
ATOM 650 N N . ARG A 1 95 ? 21.805 -5.739 -36.146 1.00 97.31 95 ARG A N 1
ATOM 651 C CA . ARG A 1 95 ? 22.728 -4.691 -35.686 1.00 97.31 95 ARG A CA 1
ATOM 652 C C . ARG A 1 95 ? 22.944 -4.828 -34.181 1.00 97.31 95 ARG A C 1
ATOM 654 O O . ARG A 1 95 ? 24.088 -4.897 -33.746 1.00 97.31 95 ARG A O 1
ATOM 661 N N . VAL A 1 96 ? 21.855 -4.963 -33.431 1.00 98.50 96 VAL A N 1
ATOM 662 C CA . VAL A 1 96 ? 21.837 -5.430 -32.043 1.00 98.50 96 VAL A CA 1
ATOM 663 C C . VAL A 1 96 ? 20.799 -6.545 -31.919 1.00 98.50 96 VAL A C 1
ATOM 665 O O . VAL A 1 96 ? 19.628 -6.336 -32.246 1.00 98.50 96 VAL A O 1
ATOM 668 N N . ALA A 1 97 ? 21.238 -7.718 -31.465 1.00 98.00 97 ALA A N 1
ATOM 669 C CA . ALA A 1 97 ? 20.412 -8.873 -31.136 1.00 98.00 97 ALA A CA 1
ATOM 670 C C . ALA A 1 97 ? 20.197 -8.924 -29.609 1.00 98.00 97 ALA A C 1
ATOM 672 O O . ALA A 1 97 ? 21.127 -9.294 -28.890 1.00 98.00 97 ALA A O 1
ATOM 673 N N . PRO A 1 98 ? 19.007 -8.553 -29.094 1.00 97.56 98 PRO A N 1
ATOM 674 C CA . PRO A 1 98 ? 18.706 -8.618 -27.663 1.00 97.56 98 PRO A CA 1
ATOM 675 C C . PRO A 1 98 ? 19.055 -9.976 -27.044 1.00 97.56 98 PRO A C 1
ATOM 677 O O . PRO A 1 98 ? 18.704 -11.022 -27.590 1.00 97.56 98 PRO A O 1
ATOM 680 N N . GLY A 1 99 ? 19.759 -9.959 -25.914 1.00 97.56 99 GLY A N 1
ATOM 681 C CA . GLY A 1 99 ? 20.207 -11.145 -25.184 1.00 97.56 99 GLY A CA 1
ATOM 682 C C . GLY A 1 99 ? 21.401 -11.881 -25.805 1.00 97.56 99 GLY A C 1
ATOM 683 O O . GLY A 1 99 ? 21.893 -12.834 -25.204 1.00 97.56 99 GLY A O 1
ATOM 684 N N . ASN A 1 100 ? 21.888 -11.475 -26.985 1.00 98.12 100 ASN A N 1
ATOM 685 C CA . ASN A 1 100 ? 22.993 -12.147 -27.670 1.00 98.12 100 ASN A CA 1
ATOM 686 C C . ASN A 1 100 ? 24.041 -11.147 -28.205 1.00 98.12 100 ASN A C 1
ATOM 688 O O . ASN A 1 100 ? 23.995 -10.745 -29.375 1.00 98.12 100 ASN A O 1
ATOM 692 N N . PRO A 1 101 ? 25.016 -10.736 -27.370 1.00 98.12 101 PRO A N 1
ATOM 693 C CA . PRO A 1 101 ? 26.063 -9.807 -27.792 1.00 98.12 101 PRO A CA 1
ATOM 694 C C . PRO A 1 101 ? 26.985 -10.386 -28.875 1.00 98.12 101 PRO A C 1
ATOM 696 O O . PRO A 1 101 ? 27.418 -9.639 -29.747 1.00 98.12 101 PRO A O 1
ATOM 699 N N . ASP A 1 102 ? 27.249 -11.697 -28.880 1.00 97.25 102 ASP A N 1
ATOM 700 C CA . ASP A 1 102 ? 28.152 -12.324 -29.861 1.00 97.25 102 ASP A CA 1
ATOM 701 C C . ASP A 1 102 ? 27.549 -12.377 -31.276 1.00 97.25 102 ASP A C 1
ATOM 703 O O . ASP A 1 102 ? 28.265 -12.260 -32.276 1.00 97.25 102 ASP A O 1
ATOM 707 N N . ASP A 1 103 ? 26.221 -12.488 -31.372 1.00 97.19 103 ASP A N 1
ATOM 708 C CA . ASP A 1 103 ? 25.479 -12.447 -32.641 1.00 97.19 103 ASP A CA 1
ATOM 709 C C . ASP A 1 103 ? 25.047 -11.019 -33.043 1.00 97.19 103 ASP A C 1
ATOM 711 O O . ASP A 1 103 ? 24.354 -10.810 -34.040 1.00 97.19 103 ASP A O 1
ATOM 715 N N . SER A 1 104 ? 25.475 -10.003 -32.286 1.00 98.38 104 SER A N 1
ATOM 716 C CA . SER A 1 104 ? 25.200 -8.596 -32.583 1.00 98.38 104 SER A CA 1
ATOM 717 C C . SER A 1 104 ? 26.272 -8.000 -33.495 1.00 98.38 104 SER A C 1
ATOM 719 O O . SER A 1 104 ? 27.439 -7.863 -33.121 1.00 98.38 104 SER A O 1
ATOM 721 N N . TYR A 1 105 ? 25.876 -7.557 -34.691 1.00 97.62 105 TYR A N 1
ATOM 722 C CA . TYR A 1 105 ? 26.811 -6.996 -35.671 1.00 97.62 105 TYR A CA 1
ATOM 723 C C . TYR A 1 105 ? 27.526 -5.730 -35.168 1.00 97.62 105 TYR A C 1
ATOM 725 O O . TYR A 1 105 ? 28.675 -5.491 -35.535 1.00 97.62 105 TYR A O 1
ATOM 733 N N . LEU A 1 106 ? 26.890 -4.937 -34.295 1.00 97.50 106 LEU A N 1
ATOM 734 C CA . LEU A 1 106 ? 27.520 -3.791 -33.635 1.00 97.50 106 LEU A CA 1
ATOM 735 C C . LEU A 1 106 ? 28.770 -4.213 -32.849 1.00 97.50 106 LEU A C 1
ATOM 737 O O . LEU A 1 106 ? 29.818 -3.597 -33.016 1.00 97.50 106 LEU A O 1
ATOM 741 N N . ILE A 1 107 ? 28.690 -5.284 -32.055 1.00 98.38 107 ILE A N 1
ATOM 742 C CA . ILE A 1 107 ? 29.826 -5.792 -31.275 1.00 98.38 107 ILE A CA 1
ATOM 743 C C . ILE A 1 107 ? 30.940 -6.274 -32.203 1.00 98.38 107 ILE A C 1
ATOM 745 O O . ILE A 1 107 ? 32.090 -5.871 -32.042 1.00 98.38 107 ILE A O 1
ATOM 749 N N . GLN A 1 108 ? 30.593 -7.014 -33.258 1.00 98.06 108 GLN A N 1
ATOM 750 C CA . GLN A 1 108 ? 31.576 -7.469 -34.245 1.00 98.06 108 GLN A CA 1
ATOM 751 C C . GLN A 1 108 ? 32.305 -6.300 -34.930 1.00 98.06 108 GLN A C 1
ATOM 753 O O . GLN A 1 108 ? 33.508 -6.371 -35.199 1.00 98.06 108 GLN A O 1
ATOM 758 N N . LYS A 1 109 ? 31.595 -5.197 -35.206 1.00 96.94 109 LYS A N 1
ATOM 759 C CA . LYS A 1 109 ? 32.186 -3.967 -35.752 1.00 96.94 109 LYS A CA 1
ATOM 760 C C . LYS A 1 109 ? 33.104 -3.267 -34.753 1.00 96.94 109 LYS A C 1
ATOM 762 O O . LYS A 1 109 ? 34.137 -2.757 -35.177 1.00 96.94 109 LYS A O 1
ATOM 767 N N . LEU A 1 110 ? 32.744 -3.228 -33.473 1.00 97.62 110 LEU A N 1
ATOM 768 C CA . LEU A 1 110 ? 33.536 -2.581 -32.422 1.00 97.62 110 LEU A CA 1
ATOM 769 C C . LEU A 1 110 ? 34.806 -3.374 -32.077 1.00 97.62 110 LEU A C 1
ATOM 771 O O . LEU A 1 110 ? 35.874 -2.789 -31.909 1.00 97.62 110 LEU A O 1
ATOM 775 N N . GLU A 1 111 ? 34.721 -4.703 -32.055 1.00 97.25 111 GLU A N 1
ATOM 776 C CA . GLU A 1 111 ? 35.845 -5.608 -31.766 1.00 97.25 111 GLU A CA 1
ATOM 777 C C . GLU A 1 111 ? 36.731 -5.879 -32.997 1.00 97.25 111 GLU A C 1
ATOM 779 O O . GLU A 1 111 ? 37.831 -6.414 -32.875 1.00 97.25 111 GLU A O 1
ATOM 784 N N . GLY A 1 112 ? 36.268 -5.508 -34.196 1.00 95.75 112 GLY A N 1
ATOM 785 C CA . GLY A 1 112 ? 36.990 -5.734 -35.451 1.00 95.75 112 GLY A CA 1
ATOM 786 C C . GLY A 1 112 ? 36.938 -7.181 -35.952 1.00 95.75 112 GLY A C 1
ATOM 787 O O . GLY A 1 112 ? 37.736 -7.560 -36.807 1.00 95.75 112 GLY A O 1
ATOM 788 N N . SER A 1 113 ? 36.003 -7.984 -35.443 1.00 96.00 113 SER A N 1
ATOM 789 C CA . SER A 1 113 ? 35.765 -9.376 -35.845 1.00 96.00 113 SER A CA 1
ATOM 790 C C . SER A 1 113 ? 34.749 -9.517 -36.990 1.00 96.00 113 SER A C 1
ATOM 792 O O . SER A 1 113 ? 34.570 -10.614 -37.521 1.00 96.00 113 SER A O 1
ATOM 794 N N . ALA A 1 114 ? 34.100 -8.419 -37.400 1.00 94.88 114 ALA A N 1
ATOM 795 C CA . ALA A 1 114 ? 33.118 -8.409 -38.482 1.00 94.88 114 ALA A CA 1
ATOM 796 C C . ALA A 1 114 ? 33.693 -8.914 -39.818 1.00 94.88 114 ALA A C 1
ATOM 798 O O . ALA A 1 114 ? 34.782 -8.533 -40.246 1.00 94.88 114 ALA A O 1
ATOM 799 N N . SER A 1 115 ? 32.909 -9.728 -40.528 1.00 90.62 115 SER A N 1
ATOM 800 C CA . SER A 1 115 ? 33.291 -10.311 -41.824 1.00 90.62 115 SER A CA 1
ATOM 801 C C . SER A 1 115 ? 33.249 -9.321 -42.996 1.00 90.62 115 SER A C 1
ATOM 803 O O . SER A 1 115 ? 33.862 -9.575 -44.035 1.00 90.62 115 SER A O 1
ATOM 805 N N . VAL A 1 116 ? 32.535 -8.198 -42.846 1.00 93.62 116 VAL A N 1
ATOM 806 C CA . VAL A 1 116 ? 32.378 -7.152 -43.865 1.00 93.62 116 VAL A CA 1
ATOM 807 C C . VAL A 1 116 ? 32.670 -5.775 -43.268 1.00 93.62 116 VAL A C 1
ATOM 809 O O . VAL A 1 116 ? 32.195 -5.414 -42.190 1.00 93.62 116 VAL A O 1
ATOM 812 N N . GLY A 1 117 ? 33.430 -4.972 -44.016 1.00 88.75 117 GLY A N 1
ATOM 813 C CA . GLY A 1 117 ? 33.837 -3.621 -43.631 1.00 88.75 117 GLY A CA 1
ATOM 814 C C . GLY A 1 117 ? 34.932 -3.592 -42.558 1.00 88.75 117 GLY A C 1
ATOM 815 O O . GLY A 1 117 ? 35.369 -4.620 -42.057 1.00 88.75 117 GLY A O 1
ATOM 816 N N . ALA A 1 118 ? 35.414 -2.391 -42.241 1.00 92.06 118 ALA A N 1
ATOM 817 C CA . ALA A 1 118 ? 36.467 -2.190 -41.246 1.00 92.06 118 ALA A CA 1
ATOM 818 C C . ALA A 1 118 ? 35.902 -2.040 -39.821 1.00 92.06 118 ALA A C 1
ATOM 820 O O . ALA A 1 118 ? 34.707 -1.772 -39.647 1.00 92.06 118 ALA A O 1
ATOM 821 N N . GLN A 1 119 ? 36.784 -2.192 -38.827 1.00 95.62 119 GLN A N 1
ATOM 822 C CA . GLN A 1 119 ? 36.494 -1.938 -37.416 1.00 95.62 119 GLN A CA 1
ATOM 823 C C . GLN A 1 119 ? 36.027 -0.490 -37.203 1.00 95.62 119 GLN A C 1
ATOM 825 O O . GLN A 1 119 ? 36.558 0.442 -37.814 1.00 95.62 119 GLN A O 1
ATOM 830 N N . MET A 1 120 ? 35.042 -0.319 -36.325 1.00 93.94 120 MET A N 1
ATOM 831 C CA . MET A 1 120 ? 34.544 0.976 -35.873 1.00 93.94 120 MET A CA 1
ATOM 832 C C . MET A 1 120 ? 35.102 1.314 -34.477 1.00 93.94 120 MET A C 1
ATOM 834 O O . MET A 1 120 ? 35.209 0.411 -33.649 1.00 93.94 120 MET A O 1
ATOM 838 N N . PRO A 1 121 ? 35.412 2.591 -34.177 1.00 93.50 121 PRO A N 1
ATOM 839 C CA . PRO A 1 121 ? 35.241 3.757 -35.049 1.00 93.50 121 PRO A CA 1
ATOM 840 C C . PRO A 1 121 ? 36.277 3.825 -36.188 1.00 93.50 121 PRO A C 1
ATOM 842 O O . PRO A 1 121 ? 37.472 3.621 -35.988 1.00 93.50 121 PRO A O 1
ATOM 845 N N . LEU A 1 122 ? 35.819 4.128 -37.406 1.00 90.56 122 LEU A N 1
ATOM 846 C CA . LEU A 1 122 ? 36.682 4.159 -38.588 1.00 90.56 122 LEU A CA 1
ATOM 847 C C . LEU A 1 122 ? 37.662 5.343 -38.531 1.00 90.56 122 LEU A C 1
ATOM 849 O O . LEU A 1 122 ? 37.252 6.479 -38.311 1.00 90.56 122 LEU A O 1
ATOM 853 N N . ASN A 1 123 ? 38.944 5.093 -38.818 1.00 87.38 123 ASN A N 1
ATOM 854 C CA . ASN A 1 123 ? 40.022 6.098 -38.791 1.00 87.38 123 ASN A CA 1
ATOM 855 C C . ASN A 1 123 ? 40.243 6.772 -37.423 1.00 87.38 123 ASN A C 1
ATOM 857 O O . ASN A 1 123 ? 40.874 7.828 -37.357 1.00 87.38 123 ASN A O 1
ATOM 861 N N . ALA A 1 124 ? 39.768 6.161 -36.340 1.00 87.25 124 ALA A N 1
ATOM 862 C CA . ALA A 1 124 ? 40.059 6.572 -34.974 1.00 87.25 124 ALA A CA 1
ATOM 863 C C . ALA A 1 124 ? 40.604 5.375 -34.173 1.00 87.25 124 ALA A C 1
ATOM 865 O O . ALA A 1 124 ? 40.549 4.239 -34.653 1.00 87.25 124 ALA A O 1
ATOM 866 N N . PRO A 1 125 ? 41.162 5.596 -32.969 1.00 91.38 125 PRO A N 1
ATOM 867 C CA . PRO A 1 125 ? 41.467 4.500 -32.059 1.00 91.38 125 PRO A CA 1
ATOM 868 C C . PRO A 1 125 ? 40.223 3.648 -31.788 1.00 91.38 125 PRO A C 1
ATOM 870 O O . PRO A 1 125 ? 39.112 4.176 -31.709 1.00 91.38 125 PRO A O 1
ATOM 873 N N . ALA A 1 126 ? 40.423 2.341 -31.613 1.00 94.25 126 ALA A N 1
ATOM 874 C CA . ALA A 1 126 ? 39.361 1.453 -31.157 1.00 94.25 126 ALA A CA 1
ATOM 875 C C . ALA A 1 126 ? 38.779 1.955 -29.825 1.00 94.25 126 ALA A C 1
ATOM 877 O O . ALA A 1 126 ? 39.502 2.515 -28.992 1.00 94.25 126 ALA A O 1
ATOM 878 N N . LEU A 1 127 ? 37.475 1.741 -29.630 1.00 94.69 127 LEU A N 1
ATOM 879 C CA . LEU A 1 127 ? 36.828 2.016 -28.350 1.00 94.69 127 LEU A CA 1
ATOM 880 C C . LEU A 1 127 ? 37.527 1.211 -27.238 1.00 94.69 127 LEU A C 1
ATOM 882 O O . LEU A 1 127 ? 37.895 0.056 -27.469 1.00 94.69 127 LEU A O 1
ATOM 886 N N . PRO A 1 128 ? 37.735 1.788 -26.039 1.00 95.06 128 PRO A N 1
ATOM 887 C CA . PRO A 1 128 ? 38.282 1.041 -24.915 1.00 95.06 128 PRO A CA 1
ATOM 888 C C . PRO A 1 128 ? 37.434 -0.196 -24.623 1.00 95.06 128 PRO A C 1
ATOM 890 O O . PRO A 1 128 ? 36.206 -0.114 -24.658 1.00 95.06 128 PRO A O 1
ATOM 893 N N . GLN A 1 129 ? 38.081 -1.313 -24.279 1.00 95.00 129 GLN A N 1
ATOM 894 C CA . GLN A 1 129 ? 37.378 -2.575 -24.037 1.00 95.00 129 GLN A CA 1
ATOM 895 C C . GLN A 1 129 ? 36.277 -2.429 -22.979 1.00 95.00 129 GLN A C 1
ATOM 897 O O . GLN A 1 129 ? 35.175 -2.899 -23.204 1.00 95.00 129 GLN A O 1
ATOM 902 N N . ALA A 1 130 ? 36.516 -1.659 -21.912 1.00 94.81 130 ALA A N 1
ATOM 903 C CA . ALA A 1 130 ? 35.506 -1.389 -20.888 1.00 94.81 130 ALA A CA 1
ATOM 904 C C . ALA A 1 130 ? 34.210 -0.769 -21.453 1.00 94.81 130 ALA A C 1
ATOM 906 O O . ALA A 1 130 ? 33.122 -1.115 -21.012 1.00 94.81 130 ALA A O 1
ATOM 907 N N . ASN A 1 131 ? 34.299 0.103 -22.464 1.00 95.69 131 ASN A N 1
ATOM 908 C CA . ASN A 1 131 ? 33.113 0.682 -23.102 1.00 95.69 131 ASN A CA 1
ATOM 909 C C . ASN A 1 131 ? 32.395 -0.345 -23.988 1.00 95.69 131 ASN A C 1
ATOM 911 O O . ASN A 1 131 ? 31.170 -0.332 -24.074 1.00 95.69 131 ASN A O 1
ATOM 915 N N . ILE A 1 132 ? 33.148 -1.228 -24.651 1.00 97.38 132 ILE A N 1
ATOM 916 C CA . ILE A 1 132 ? 32.575 -2.341 -25.417 1.00 97.38 132 ILE A CA 1
ATOM 917 C C . ILE A 1 132 ? 31.861 -3.301 -24.460 1.00 97.38 132 ILE A C 1
ATOM 919 O O . ILE A 1 132 ? 30.733 -3.691 -24.739 1.00 97.38 132 ILE A O 1
ATOM 923 N N . ASP A 1 133 ? 32.460 -3.609 -23.309 1.00 96.81 133 ASP A N 1
ATOM 924 C CA . ASP A 1 133 ? 31.891 -4.494 -22.291 1.00 96.81 133 ASP A CA 1
ATOM 925 C C . ASP A 1 133 ? 30.578 -3.939 -21.717 1.00 96.81 133 ASP A C 1
ATOM 927 O O . ASP A 1 133 ? 29.624 -4.695 -21.558 1.00 96.81 133 ASP A O 1
ATOM 931 N N . VAL A 1 134 ? 30.469 -2.620 -21.511 1.00 97.38 134 VAL A N 1
ATOM 932 C CA . VAL A 1 134 ? 29.207 -1.957 -21.118 1.00 97.38 134 VAL A CA 1
ATOM 933 C C . VAL A 1 134 ? 28.113 -2.153 -22.175 1.00 97.38 134 VAL A C 1
ATOM 935 O O . VAL A 1 134 ? 26.981 -2.493 -21.837 1.00 97.38 134 VAL A O 1
ATOM 938 N N . ILE A 1 135 ? 28.440 -2.005 -23.466 1.00 98.00 135 ILE A N 1
ATOM 939 C CA . ILE A 1 135 ? 27.481 -2.262 -24.555 1.00 98.00 135 ILE A CA 1
ATOM 940 C C . ILE A 1 135 ? 27.109 -3.748 -24.598 1.00 98.00 135 ILE A C 1
ATOM 942 O O . ILE A 1 135 ? 25.937 -4.077 -24.765 1.00 98.00 135 ILE A O 1
ATOM 946 N N . ARG A 1 136 ? 28.080 -4.654 -24.430 1.00 98.31 136 ARG A N 1
ATOM 947 C CA . ARG A 1 136 ? 27.825 -6.101 -24.379 1.00 98.31 136 ARG A CA 1
ATOM 948 C C . ARG A 1 136 ? 26.888 -6.455 -23.229 1.00 98.31 136 ARG A C 1
ATOM 950 O O . ARG A 1 136 ? 25.981 -7.253 -23.443 1.00 98.31 136 ARG A O 1
ATOM 957 N N . GLN A 1 137 ? 27.087 -5.852 -22.058 1.00 97.94 137 GLN A N 1
ATOM 958 C CA . GLN A 1 137 ? 26.250 -6.064 -20.883 1.00 97.94 137 GLN A CA 1
ATOM 959 C C . GLN A 1 137 ? 24.820 -5.572 -21.127 1.00 97.94 137 GLN A C 1
ATOM 961 O O . GLN A 1 137 ? 23.886 -6.345 -20.968 1.00 97.94 137 GLN A O 1
ATOM 966 N N . TRP A 1 138 ? 24.643 -4.357 -21.651 1.00 97.56 138 TRP A N 1
ATOM 967 C CA . TRP A 1 138 ? 23.319 -3.853 -22.033 1.00 97.56 138 TRP A CA 1
ATOM 968 C C . TRP A 1 138 ? 22.599 -4.765 -23.041 1.00 97.56 138 TRP A C 1
ATOM 970 O O . TRP A 1 138 ? 21.402 -5.023 -22.912 1.00 97.56 138 TRP A O 1
ATOM 980 N N . ILE A 1 139 ? 23.317 -5.292 -24.042 1.00 98.38 139 ILE A N 1
ATOM 981 C CA . ILE A 1 139 ? 22.741 -6.246 -25.000 1.00 98.38 139 ILE A CA 1
ATOM 982 C C . ILE A 1 139 ? 22.356 -7.550 -24.301 1.00 98.38 139 ILE A C 1
ATOM 984 O O . ILE A 1 139 ? 21.269 -8.069 -24.558 1.00 98.38 139 ILE A O 1
ATOM 988 N N . LEU A 1 140 ? 23.224 -8.074 -23.433 1.00 97.75 140 LEU A N 1
ATOM 989 C CA . LEU A 1 140 ? 22.971 -9.283 -22.649 1.00 97.75 140 LEU A CA 1
ATOM 990 C C . LEU A 1 140 ? 21.726 -9.131 -21.762 1.00 97.75 140 LEU A C 1
ATOM 992 O O . LEU A 1 140 ? 20.920 -10.055 -21.699 1.00 97.75 140 LEU A O 1
ATOM 996 N N . ASP A 1 141 ? 21.520 -7.943 -21.194 1.00 92.88 141 ASP A N 1
ATOM 997 C CA . ASP A 1 141 ? 20.360 -7.574 -20.372 1.00 92.88 141 ASP A CA 1
ATOM 998 C C . ASP A 1 141 ? 19.089 -7.287 -21.200 1.00 92.88 141 ASP A C 1
ATOM 1000 O O . ASP A 1 141 ? 18.086 -6.793 -20.689 1.00 92.88 141 ASP A O 1
ATOM 1004 N N . GLY A 1 142 ? 19.103 -7.618 -22.495 1.00 94.50 142 GLY A N 1
ATOM 1005 C CA . GLY A 1 142 ? 17.935 -7.549 -23.374 1.00 94.50 142 GLY A CA 1
ATOM 1006 C C . GLY A 1 142 ? 17.841 -6.280 -24.220 1.00 94.50 142 GLY A C 1
ATOM 1007 O O . GLY A 1 142 ? 16.834 -6.092 -24.897 1.00 94.50 142 GLY A O 1
ATOM 1008 N N . ALA A 1 143 ? 18.876 -5.436 -24.237 1.00 96.06 143 ALA A N 1
ATOM 1009 C CA . ALA A 1 143 ? 18.939 -4.213 -25.037 1.00 96.06 143 ALA A CA 1
ATOM 1010 C C . ALA A 1 143 ? 17.721 -3.281 -24.835 1.00 96.06 143 ALA A C 1
ATOM 1012 O O . ALA A 1 143 ? 17.155 -2.758 -25.799 1.00 96.06 143 ALA A O 1
ATOM 1013 N N . LEU A 1 144 ? 17.288 -3.098 -23.584 1.00 91.62 144 LEU A N 1
ATOM 1014 C CA . LEU A 1 144 ? 16.116 -2.287 -23.228 1.00 91.62 144 LEU A CA 1
ATOM 1015 C C . LEU A 1 144 ? 16.367 -0.786 -23.474 1.00 91.62 144 LEU A C 1
ATOM 1017 O O . LEU A 1 144 ? 17.485 -0.313 -23.260 1.00 91.62 144 LEU A O 1
ATOM 1021 N N . ASP A 1 145 ? 15.344 -0.043 -23.920 1.00 90.69 145 ASP A N 1
ATOM 1022 C CA . ASP A 1 145 ? 15.372 1.432 -23.938 1.00 90.69 145 ASP A CA 1
ATOM 1023 C C . ASP A 1 145 ? 14.858 1.948 -22.593 1.00 90.69 145 ASP A C 1
ATOM 1025 O O . ASP A 1 145 ? 13.652 2.016 -22.371 1.00 90.69 145 ASP A O 1
ATOM 1029 N N . ASP A 1 146 ? 15.759 2.337 -21.696 1.00 84.81 146 ASP A N 1
ATOM 1030 C CA . ASP A 1 146 ? 15.418 2.920 -20.392 1.00 84.81 146 ASP A CA 1
ATOM 1031 C C . ASP A 1 146 ? 14.826 4.339 -20.490 1.00 84.81 146 ASP A C 1
ATOM 1033 O O . ASP A 1 146 ? 14.499 4.946 -19.474 1.00 84.81 146 ASP A O 1
ATOM 1037 N N . ARG A 1 147 ? 14.668 4.876 -21.707 1.00 82.19 147 ARG A N 1
ATOM 1038 C CA . ARG A 1 147 ? 13.959 6.136 -21.982 1.00 82.19 147 ARG A CA 1
ATOM 1039 C C . ARG A 1 147 ? 12.544 5.905 -22.511 1.00 82.19 147 ARG A C 1
ATOM 1041 O O . ARG A 1 147 ? 11.778 6.863 -22.617 1.00 82.19 147 ARG A O 1
ATOM 1048 N N . ALA A 1 148 ? 12.214 4.681 -22.926 1.00 73.56 148 ALA A N 1
ATOM 1049 C CA . ALA A 1 148 ? 10.868 4.358 -23.369 1.00 73.56 148 ALA A CA 1
ATOM 1050 C C . ALA A 1 148 ? 9.965 4.216 -22.141 1.00 73.56 148 ALA A C 1
ATOM 1052 O O . ALA A 1 148 ? 10.311 3.508 -21.198 1.00 73.56 148 ALA A O 1
ATOM 1053 N N . GLN A 1 149 ? 8.800 4.867 -22.173 1.00 65.69 149 GLN A N 1
ATOM 1054 C CA . GLN A 1 149 ? 7.767 4.631 -21.170 1.00 65.69 149 GLN A CA 1
ATOM 1055 C C . GLN A 1 149 ? 7.390 3.153 -21.225 1.00 65.69 149 GLN A C 1
ATOM 1057 O O . GLN A 1 149 ? 6.988 2.649 -22.279 1.00 65.69 149 GLN A O 1
ATOM 1062 N N . SER A 1 150 ? 7.557 2.453 -20.108 1.00 71.75 150 SER A N 1
ATOM 1063 C CA . SER A 1 150 ? 7.024 1.099 -19.997 1.00 71.75 150 SER A CA 1
ATOM 1064 C C . SER A 1 150 ? 5.504 1.188 -20.064 1.00 71.75 150 SER A C 1
ATOM 1066 O O . SER A 1 150 ? 4.928 2.104 -19.487 1.00 71.75 150 SER A O 1
ATOM 1068 N N . SER A 1 151 ? 4.871 0.268 -20.788 1.00 78.00 151 SER A N 1
ATOM 1069 C CA . SER A 1 151 ? 3.410 0.142 -20.866 1.00 78.00 151 SER A CA 1
ATOM 1070 C C . SER A 1 151 ? 2.850 -0.879 -19.877 1.00 78.00 151 SER A C 1
ATOM 1072 O O . SER A 1 151 ? 1.646 -1.136 -19.874 1.00 78.00 151 SER A O 1
ATOM 1074 N N . ASP A 1 152 ? 3.728 -1.529 -19.112 1.00 87.19 152 ASP A N 1
ATOM 1075 C CA . ASP A 1 152 ? 3.328 -2.538 -18.145 1.00 87.19 152 ASP A CA 1
ATOM 1076 C C . ASP A 1 152 ? 2.714 -1.856 -16.925 1.00 87.19 152 ASP A C 1
ATOM 1078 O O . ASP A 1 152 ? 3.243 -0.867 -16.405 1.00 87.19 152 ASP A O 1
ATOM 1082 N N . ALA A 1 153 ? 1.592 -2.407 -16.473 1.00 92.19 153 ALA A N 1
ATOM 1083 C CA . ALA A 1 153 ? 0.893 -1.924 -15.298 1.00 92.19 153 ALA A CA 1
ATOM 1084 C C . ALA A 1 153 ? 1.762 -2.069 -14.040 1.00 92.19 153 ALA A C 1
ATOM 1086 O O . ALA A 1 153 ? 2.453 -3.076 -13.858 1.00 92.19 153 ALA A O 1
ATOM 1087 N N . ILE A 1 154 ? 1.712 -1.066 -13.163 1.00 96.12 154 ILE A N 1
ATOM 1088 C CA . ILE A 1 154 ? 2.364 -1.128 -11.851 1.00 96.12 154 ILE A CA 1
ATOM 1089 C C . ILE A 1 154 ? 1.589 -2.085 -10.941 1.00 96.12 154 ILE A C 1
ATOM 1091 O O . ILE A 1 154 ? 0.363 -2.111 -10.984 1.00 96.12 154 ILE A O 1
ATOM 1095 N N . ARG A 1 155 ? 2.279 -2.867 -10.105 1.00 98.12 155 ARG A N 1
ATOM 1096 C CA . ARG A 1 155 ? 1.651 -3.858 -9.211 1.00 98.12 155 ARG A CA 1
ATOM 1097 C C . ARG A 1 155 ? 2.108 -3.695 -7.772 1.00 98.12 155 ARG A C 1
ATOM 1099 O O . ARG A 1 155 ? 3.251 -3.315 -7.513 1.00 98.12 155 ARG A O 1
ATOM 1106 N N . VAL A 1 156 ? 1.242 -4.054 -6.826 1.00 98.62 156 VAL A N 1
ATOM 1107 C CA . VAL A 1 156 ? 1.602 -4.158 -5.407 1.00 98.62 156 VAL A CA 1
ATOM 1108 C C . VAL A 1 156 ? 2.421 -5.428 -5.205 1.00 98.62 156 VAL A C 1
ATOM 1110 O O . VAL A 1 156 ? 1.971 -6.523 -5.523 1.00 98.62 156 VAL A O 1
ATOM 1113 N N . THR A 1 157 ? 3.624 -5.310 -4.657 1.00 98.44 157 THR A N 1
ATOM 1114 C CA . THR A 1 157 ? 4.535 -6.437 -4.399 1.00 98.44 157 THR A CA 1
ATOM 1115 C C . THR A 1 157 ? 4.515 -6.903 -2.950 1.00 98.44 157 THR A C 1
ATOM 1117 O O . THR A 1 157 ? 4.908 -8.033 -2.667 1.00 98.44 157 THR A O 1
ATOM 1120 N N . SER A 1 158 ? 4.056 -6.058 -2.027 1.00 98.31 158 SER A N 1
ATOM 1121 C CA . SER A 1 158 ? 3.800 -6.441 -0.638 1.00 98.31 158 SER A CA 1
ATOM 1122 C C . SER A 1 158 ? 2.930 -5.410 0.073 1.00 98.31 158 SER A C 1
ATOM 1124 O O . SER A 1 158 ? 2.893 -4.248 -0.336 1.00 98.31 158 SER A O 1
ATOM 1126 N N . LEU A 1 159 ? 2.323 -5.817 1.184 1.00 98.56 159 LEU A N 1
ATOM 1127 C CA . LEU A 1 159 ? 1.644 -4.938 2.128 1.00 98.56 159 LEU A CA 1
ATOM 1128 C C . LEU A 1 159 ? 2.124 -5.254 3.550 1.00 98.56 159 LEU A C 1
ATOM 1130 O O . LEU A 1 159 ? 2.277 -6.422 3.912 1.00 98.56 159 LEU A O 1
ATOM 1134 N N . SER A 1 160 ? 2.349 -4.212 4.341 1.00 97.69 160 SER A N 1
ATOM 1135 C CA . SER A 1 160 ? 2.518 -4.277 5.788 1.00 97.69 160 SER A CA 1
ATOM 1136 C C . SER A 1 160 ? 1.436 -3.416 6.436 1.00 97.69 160 SER A C 1
ATOM 1138 O O . SER A 1 160 ? 1.336 -2.247 6.071 1.00 97.69 160 SER A O 1
ATOM 1140 N N . PRO A 1 161 ? 0.654 -3.924 7.397 1.00 97.94 161 PRO A N 1
ATOM 1141 C CA . PRO A 1 161 ? 0.594 -5.307 7.855 1.00 97.94 161 PRO A CA 1
ATOM 1142 C C . PRO A 1 161 ? 0.235 -6.295 6.739 1.00 97.94 161 PRO A C 1
ATOM 1144 O O . PRO A 1 161 ? -0.331 -5.913 5.715 1.00 97.94 161 PRO A O 1
ATOM 1147 N N . LEU A 1 162 ? 0.604 -7.565 6.927 1.00 96.94 162 LEU A N 1
ATOM 1148 C CA . LEU A 1 162 ? 0.308 -8.601 5.940 1.00 96.94 162 LEU A CA 1
ATOM 1149 C C . LEU A 1 162 ? -1.212 -8.772 5.782 1.00 96.94 162 LEU A C 1
ATOM 1151 O O . LEU A 1 162 ? -1.923 -8.730 6.792 1.00 96.94 162 LEU A O 1
ATOM 1155 N N . PRO A 1 163 ? -1.701 -9.021 4.552 1.00 97.88 163 PRO A N 1
ATOM 1156 C CA . PRO A 1 163 ? -3.095 -9.376 4.326 1.00 97.88 163 PRO A CA 1
ATOM 1157 C C . PRO A 1 163 ? -3.521 -10.556 5.205 1.00 97.88 163 PRO A C 1
ATOM 1159 O O . PRO A 1 163 ? -2.753 -11.496 5.418 1.00 97.88 163 PRO A O 1
ATOM 1162 N N . ASP A 1 164 ? -4.739 -10.469 5.726 1.00 96.25 164 ASP A N 1
ATOM 1163 C CA . ASP A 1 164 ? -5.392 -11.412 6.636 1.00 96.25 164 ASP A CA 1
ATOM 1164 C C . ASP A 1 164 ? -4.652 -11.635 7.969 1.00 96.25 164 ASP A C 1
ATOM 1166 O O . ASP A 1 164 ? -4.942 -12.574 8.714 1.00 96.25 164 ASP A O 1
ATOM 1170 N N . GLY A 1 165 ? -3.694 -10.761 8.296 1.00 95.56 165 GLY A N 1
ATOM 1171 C CA . GLY A 1 165 ? -2.987 -10.773 9.570 1.00 95.56 165 GLY A CA 1
ATOM 1172 C C . GLY A 1 165 ? -3.864 -10.309 10.735 1.00 95.56 165 GLY A C 1
ATOM 1173 O O . GLY A 1 165 ? -4.709 -9.429 10.581 1.00 95.56 165 GLY A O 1
ATOM 1174 N N . VAL A 1 166 ? -3.613 -10.868 11.922 1.00 96.69 166 VAL A N 1
ATOM 1175 C CA . VAL A 1 166 ? -4.189 -10.401 13.192 1.00 96.69 166 VAL A CA 1
ATOM 1176 C C . VAL A 1 166 ? -3.101 -9.687 13.987 1.00 96.69 166 VAL A C 1
ATOM 1178 O O . VAL A 1 166 ? -2.040 -10.259 14.249 1.00 96.69 166 VAL A O 1
ATOM 1181 N N . LEU A 1 167 ? -3.350 -8.433 14.352 1.00 94.94 167 LEU A N 1
ATOM 1182 C CA . LEU A 1 167 ? -2.407 -7.571 15.055 1.00 94.94 167 LEU A CA 1
ATOM 1183 C C . LEU A 1 167 ? -2.777 -7.483 16.529 1.00 94.94 167 LEU A C 1
ATOM 1185 O O . LEU A 1 167 ? -3.918 -7.181 16.862 1.00 94.94 167 LEU A O 1
ATOM 1189 N N . ALA A 1 168 ? -1.792 -7.698 17.399 1.00 91.19 168 ALA A N 1
ATOM 1190 C CA . ALA A 1 168 ? -1.947 -7.548 18.846 1.00 91.19 168 ALA A CA 1
ATOM 1191 C C . ALA A 1 168 ? -1.633 -6.123 19.341 1.00 91.19 168 ALA A C 1
ATOM 1193 O O . ALA A 1 168 ? -1.785 -5.834 20.523 1.00 91.19 168 ALA A O 1
ATOM 1194 N N . GLU A 1 169 ? -1.173 -5.240 18.450 1.00 91.25 169 GLU A N 1
ATOM 1195 C CA . GLU A 1 169 ? -0.860 -3.841 18.739 1.00 91.25 169 GLU A CA 1
ATOM 1196 C C . GLU A 1 169 ? -1.289 -2.952 17.567 1.00 91.25 169 GLU A C 1
ATOM 1198 O O . GLU A 1 169 ? -1.327 -3.394 16.416 1.00 91.25 169 GLU A O 1
ATOM 1203 N N . VAL A 1 170 ? -1.596 -1.685 17.860 1.00 92.38 170 VAL A N 1
ATOM 1204 C CA . VAL A 1 170 ? -2.013 -0.702 16.851 1.00 92.38 170 VAL A CA 1
ATOM 1205 C C . VAL A 1 170 ? -0.847 -0.404 15.894 1.00 92.38 170 VAL A C 1
ATOM 1207 O O . VAL A 1 170 ? 0.198 0.082 16.350 1.00 92.38 170 VAL A O 1
ATOM 1210 N N . PRO A 1 171 ? -0.997 -0.638 14.575 1.00 96.38 171 PRO A N 1
ATOM 1211 C CA . PRO A 1 171 ? 0.050 -0.321 13.611 1.00 96.38 171 PRO A CA 1
ATOM 1212 C C . PRO A 1 171 ? 0.264 1.195 13.521 1.00 96.38 171 PRO A C 1
ATOM 1214 O O . PRO A 1 171 ? -0.691 1.969 13.510 1.00 96.38 171 PRO A O 1
ATOM 1217 N N . GLN A 1 172 ? 1.526 1.623 13.436 1.00 96.94 172 GLN A N 1
ATOM 1218 C CA . GLN A 1 172 ? 1.871 3.038 13.233 1.0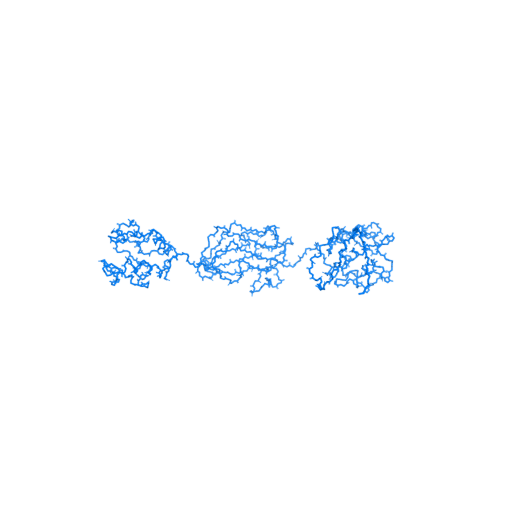0 96.94 172 GLN A CA 1
ATOM 1219 C C . GLN A 1 172 ? 1.764 3.461 11.766 1.00 96.94 172 GLN A C 1
ATOM 1221 O O . GLN A 1 172 ? 1.676 4.651 11.468 1.00 96.94 172 GLN A O 1
ATOM 1226 N N . ASP A 1 173 ? 1.773 2.505 10.844 1.00 97.81 173 ASP A N 1
ATOM 1227 C CA . ASP A 1 173 ? 1.585 2.736 9.424 1.00 97.81 173 ASP A CA 1
ATOM 1228 C C . ASP A 1 173 ? 1.021 1.512 8.699 1.00 97.81 173 ASP A C 1
ATOM 1230 O O . ASP A 1 173 ? 1.115 0.374 9.162 1.00 97.81 173 ASP A O 1
ATOM 1234 N N . ILE A 1 174 ? 0.435 1.783 7.533 1.00 98.50 174 ILE A N 1
ATOM 1235 C CA . ILE A 1 174 ? 0.193 0.793 6.487 1.00 98.50 174 ILE A CA 1
ATOM 1236 C C . ILE A 1 174 ? 1.120 1.137 5.321 1.00 98.50 174 ILE A C 1
ATOM 1238 O O . ILE A 1 174 ? 1.088 2.258 4.809 1.00 98.50 174 ILE A O 1
ATOM 1242 N N . VAL A 1 175 ? 1.953 0.192 4.895 1.00 98.56 175 VAL A N 1
ATOM 1243 C CA . VAL A 1 175 ? 2.947 0.387 3.834 1.00 98.56 175 VAL A CA 1
ATOM 1244 C C . VAL A 1 175 ? 2.710 -0.615 2.716 1.00 98.56 175 VAL A C 1
ATOM 1246 O O . VAL A 1 175 ? 2.794 -1.822 2.931 1.00 98.56 175 VAL A O 1
ATOM 1249 N N . ALA A 1 176 ? 2.459 -0.113 1.512 1.00 98.69 176 ALA A N 1
ATOM 1250 C CA . ALA A 1 176 ? 2.424 -0.912 0.295 1.00 98.69 176 ALA A CA 1
ATOM 1251 C C . ALA A 1 176 ? 3.726 -0.719 -0.486 1.00 98.69 176 ALA A C 1
ATOM 1253 O O . ALA A 1 176 ? 4.172 0.415 -0.665 1.00 98.69 176 ALA A O 1
ATOM 1254 N N . LEU A 1 177 ? 4.329 -1.815 -0.949 1.00 98.44 177 LEU A N 1
ATOM 1255 C CA . LEU A 1 177 ? 5.456 -1.777 -1.884 1.00 98.44 177 LEU A CA 1
ATOM 1256 C C . LEU A 1 177 ? 4.982 -2.096 -3.296 1.00 98.44 177 LEU A C 1
ATOM 1258 O O . LEU A 1 177 ? 4.022 -2.843 -3.470 1.00 98.44 177 LEU A O 1
ATOM 1262 N N . PHE A 1 178 ? 5.692 -1.567 -4.286 1.00 98.44 178 PHE A N 1
ATOM 1263 C CA . PHE A 1 178 ? 5.373 -1.703 -5.702 1.00 98.44 178 PHE A CA 1
ATOM 1264 C C . PHE A 1 178 ? 6.582 -2.202 -6.496 1.00 98.44 178 PHE A C 1
ATOM 1266 O O . PHE A 1 178 ? 7.723 -2.136 -6.031 1.00 98.44 178 PHE A O 1
ATOM 1273 N N . ASP A 1 179 ? 6.353 -2.738 -7.693 1.00 95.06 179 ASP A N 1
ATOM 1274 C CA . ASP A 1 179 ? 7.434 -3.175 -8.585 1.00 95.06 179 ASP A CA 1
ATOM 1275 C C . ASP A 1 179 ? 8.112 -2.010 -9.328 1.00 95.06 179 ASP A C 1
ATOM 1277 O O . ASP A 1 179 ? 9.200 -2.189 -9.889 1.00 95.06 179 ASP A O 1
ATOM 1281 N N . ARG A 1 180 ? 7.529 -0.804 -9.268 1.00 92.44 180 ARG A N 1
ATOM 1282 C CA . ARG A 1 180 ? 7.993 0.407 -9.962 1.00 92.44 180 ARG A CA 1
ATOM 1283 C C . ARG A 1 180 ? 7.799 1.678 -9.132 1.00 92.44 180 ARG A C 1
ATOM 1285 O O . ARG A 1 180 ? 7.147 1.663 -8.089 1.00 92.44 180 ARG A O 1
ATOM 1292 N N . ASP A 1 181 ? 8.416 2.763 -9.592 1.00 94.19 181 ASP A N 1
ATOM 1293 C CA . ASP A 1 181 ? 8.384 4.068 -8.929 1.00 94.19 181 ASP A CA 1
ATOM 1294 C C . ASP A 1 181 ? 7.026 4.748 -9.155 1.00 94.19 181 ASP A C 1
ATOM 1296 O O . ASP A 1 181 ? 6.553 4.862 -10.286 1.00 94.19 181 ASP A O 1
ATOM 1300 N N . LEU A 1 182 ? 6.402 5.207 -8.073 1.00 96.75 182 LEU A N 1
ATOM 1301 C CA . LEU A 1 182 ? 5.063 5.793 -8.076 1.00 96.75 182 LEU A CA 1
ATOM 1302 C C . LEU A 1 182 ? 5.062 7.248 -8.564 1.00 96.75 182 LEU A C 1
ATOM 1304 O O . LEU A 1 182 ? 5.954 8.030 -8.222 1.00 96.75 182 LEU A O 1
ATOM 1308 N N . ASP A 1 183 ? 3.987 7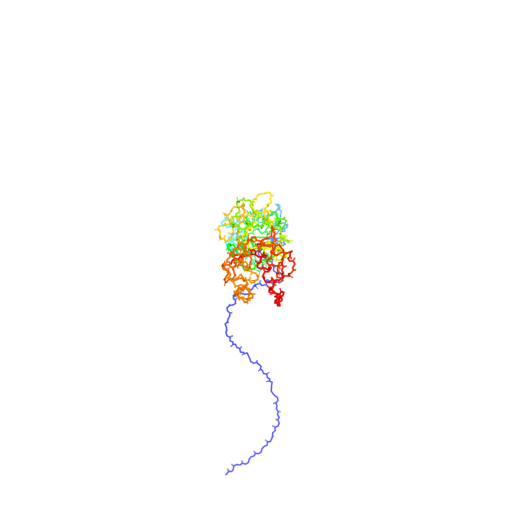.658 -9.244 1.00 95.56 183 ASP A N 1
ATOM 1309 C CA . ASP A 1 183 ? 3.640 9.076 -9.345 1.00 95.56 183 ASP A CA 1
ATOM 1310 C C . ASP A 1 183 ? 3.090 9.536 -7.991 1.00 95.56 183 ASP A C 1
ATOM 1312 O O . ASP A 1 183 ? 1.955 9.242 -7.602 1.00 95.56 183 ASP A O 1
ATOM 1316 N N . THR A 1 184 ? 3.909 10.296 -7.269 1.00 96.31 184 THR A N 1
ATOM 1317 C CA . THR A 1 184 ? 3.605 10.762 -5.913 1.00 96.31 184 THR A CA 1
ATOM 1318 C C . THR A 1 184 ? 2.360 11.645 -5.834 1.00 96.31 184 THR A C 1
ATOM 1320 O O . THR A 1 184 ? 1.741 11.720 -4.775 1.00 96.31 184 THR A O 1
ATOM 1323 N N . SER A 1 185 ? 1.943 12.279 -6.936 1.00 96.06 185 SER A N 1
ATOM 1324 C CA . SER A 1 185 ? 0.721 13.091 -6.975 1.00 96.06 185 SER A CA 1
ATOM 1325 C C . SER A 1 185 ? -0.558 12.246 -6.936 1.00 96.06 185 SER A C 1
ATOM 1327 O O . SER A 1 185 ? -1.625 12.732 -6.548 1.00 96.06 185 SER A O 1
ATOM 1329 N N . THR A 1 186 ? -0.445 10.964 -7.285 1.00 97.62 186 THR A N 1
ATOM 1330 C CA . THR A 1 186 ? -1.568 10.028 -7.380 1.00 97.62 186 THR A CA 1
ATOM 1331 C C . THR A 1 186 ? -1.818 9.248 -6.100 1.00 97.62 186 THR A C 1
ATOM 1333 O O . THR A 1 186 ? -2.875 8.642 -5.961 1.00 97.62 186 THR A O 1
ATOM 1336 N N . VAL A 1 187 ? -0.894 9.293 -5.139 1.00 98.25 187 VAL A N 1
ATOM 1337 C CA . VAL A 1 187 ? -0.996 8.610 -3.844 1.00 98.25 187 VAL A CA 1
ATOM 1338 C C . VAL A 1 187 ? -1.451 9.614 -2.789 1.00 98.25 187 VAL A C 1
ATOM 1340 O O . VAL A 1 187 ? -0.687 10.468 -2.349 1.00 98.25 187 VAL A O 1
ATOM 1343 N N . ASN A 1 188 ? -2.725 9.549 -2.410 1.00 97.56 188 ASN A N 1
ATOM 1344 C CA . ASN A 1 188 ? -3.349 10.476 -1.465 1.00 97.56 188 ASN A CA 1
ATOM 1345 C C . ASN A 1 188 ? -4.597 9.840 -0.819 1.00 97.56 188 ASN A C 1
ATOM 1347 O O . ASN A 1 188 ? -4.894 8.669 -1.041 1.00 97.56 188 ASN A O 1
ATOM 1351 N N . SER A 1 189 ? -5.354 10.606 -0.029 1.00 96.81 189 SER A N 1
ATOM 1352 C CA . SER A 1 189 ? -6.539 10.111 0.693 1.00 96.81 189 SER A CA 1
ATOM 1353 C C . SER A 1 189 ? -7.709 9.657 -0.183 1.00 96.81 189 SER A C 1
ATOM 1355 O O . SER A 1 189 ? -8.639 9.041 0.335 1.00 96.81 189 SER A O 1
ATOM 1357 N N . LEU A 1 190 ? -7.686 9.949 -1.487 1.00 96.88 190 LEU A N 1
ATOM 1358 C CA . LEU A 1 190 ? -8.676 9.447 -2.440 1.00 96.88 190 LEU A CA 1
ATOM 1359 C C . LEU A 1 190 ? -8.285 8.094 -3.032 1.00 96.88 190 LEU A C 1
ATOM 1361 O O . LEU A 1 190 ? -9.157 7.412 -3.555 1.00 96.88 190 LEU A O 1
ATOM 1365 N N . THR A 1 191 ? -7.004 7.722 -2.992 1.00 98.06 191 THR A N 1
ATOM 1366 C CA . THR A 1 191 ? -6.473 6.547 -3.698 1.00 98.06 191 THR A CA 1
ATOM 1367 C C . THR A 1 191 ? -5.866 5.504 -2.776 1.00 98.06 191 THR A C 1
ATOM 1369 O O . THR A 1 191 ? -5.890 4.336 -3.140 1.00 98.06 191 THR A O 1
ATOM 1372 N N . PHE A 1 192 ? -5.379 5.886 -1.592 1.00 98.56 192 PHE A N 1
ATOM 1373 C CA . PHE A 1 192 ? -4.964 4.972 -0.530 1.00 98.56 192 PHE A CA 1
ATOM 1374 C C . PHE A 1 192 ? -5.909 5.138 0.664 1.00 98.56 192 PHE A C 1
ATOM 1376 O O . PHE A 1 192 ? -5.830 6.103 1.424 1.00 98.56 192 PHE A O 1
ATOM 1383 N N . ILE A 1 193 ? -6.850 4.208 0.788 1.00 98.31 193 ILE A N 1
ATOM 1384 C CA . ILE A 1 193 ? -7.981 4.289 1.712 1.00 98.31 193 ILE A CA 1
ATOM 1385 C C . ILE A 1 193 ? -7.848 3.198 2.775 1.00 98.31 193 ILE A C 1
ATOM 1387 O O . ILE A 1 193 ? -7.515 2.057 2.460 1.00 98.31 193 ILE A O 1
ATOM 1391 N N . LEU A 1 194 ? -8.150 3.546 4.026 1.00 98.56 194 LEU A N 1
ATOM 1392 C CA . LEU A 1 194 ? -8.316 2.604 5.128 1.00 98.56 194 LEU A CA 1
ATOM 1393 C C . LEU A 1 194 ? -9.735 2.737 5.681 1.00 98.56 194 LEU A C 1
ATOM 1395 O O . LEU A 1 194 ? -10.168 3.842 6.003 1.00 98.56 194 LEU A O 1
ATOM 1399 N N . GLU A 1 195 ? -10.450 1.626 5.800 1.00 98.06 195 GLU A N 1
ATOM 1400 C CA . GLU A 1 195 ? -11.819 1.567 6.322 1.00 98.06 195 GLU A CA 1
ATOM 1401 C C . GLU A 1 195 ? -11.897 0.558 7.465 1.00 98.06 195 GLU A C 1
ATOM 1403 O O . GLU A 1 195 ? -11.290 -0.507 7.390 1.00 98.06 195 GLU A O 1
ATOM 1408 N N . ALA A 1 196 ? -12.644 0.891 8.511 1.00 97.19 196 ALA A N 1
ATOM 1409 C CA . ALA A 1 196 ? -13.042 -0.025 9.572 1.00 97.19 196 ALA A CA 1
ATOM 1410 C C . ALA A 1 196 ? -14.376 -0.691 9.206 1.00 97.19 196 ALA A C 1
ATOM 1412 O O . ALA A 1 196 ? -15.243 -0.025 8.631 1.00 97.19 196 ALA A O 1
ATOM 1413 N N . SER A 1 197 ? -14.542 -1.971 9.549 1.00 96.50 197 SER A N 1
ATOM 1414 C CA . SER A 1 197 ? -15.769 -2.735 9.277 1.00 96.50 197 SER A CA 1
ATOM 1415 C C . SER A 1 197 ? -16.948 -2.350 10.170 1.00 96.50 197 SER A C 1
ATOM 1417 O O . SER A 1 197 ? -18.031 -2.889 10.032 1.00 96.50 197 SER A O 1
ATOM 1419 N N . GLY A 1 198 ? -16.753 -1.464 11.151 1.00 89.88 198 GLY A N 1
ATOM 1420 C CA . GLY A 1 198 ? -17.828 -1.112 12.079 1.00 89.88 198 GLY A CA 1
ATOM 1421 C C . GLY A 1 198 ? -18.143 -2.231 13.078 1.00 89.88 198 GLY A C 1
ATOM 1422 O O . GLY A 1 198 ? -19.208 -2.221 13.697 1.00 89.88 198 GLY A O 1
ATOM 1423 N N . GLY A 1 199 ? -17.210 -3.172 13.268 1.00 86.56 199 GLY A N 1
ATOM 1424 C CA . GLY A 1 199 ? -17.287 -4.245 14.259 1.00 86.56 199 GLY A CA 1
ATOM 1425 C C . GLY A 1 199 ? -17.990 -5.528 13.808 1.00 86.56 199 GLY A C 1
ATOM 1426 O O . GLY A 1 199 ? -18.191 -6.412 14.643 1.00 86.56 199 GLY A O 1
ATOM 1427 N N . ASP A 1 200 ? -18.367 -5.668 12.534 1.00 85.69 200 ASP A N 1
ATOM 1428 C CA . ASP A 1 200 ? -19.052 -6.865 12.018 1.00 85.69 200 ASP A CA 1
ATOM 1429 C C . ASP A 1 200 ? -18.193 -7.722 11.064 1.00 85.69 200 ASP A C 1
ATOM 1431 O O . ASP A 1 200 ? -18.618 -8.804 10.647 1.00 85.69 200 ASP A O 1
ATOM 1435 N N . ALA A 1 201 ? -16.975 -7.263 10.759 1.00 91.62 201 ALA A N 1
ATOM 1436 C CA . ALA A 1 201 ? -16.034 -7.858 9.814 1.00 91.62 201 ALA A CA 1
ATOM 1437 C C . ALA A 1 201 ? -16.537 -7.937 8.360 1.00 91.62 201 ALA A C 1
ATOM 1439 O O . ALA A 1 201 ? -15.970 -8.681 7.552 1.00 91.62 201 ALA A O 1
ATOM 1440 N N . THR A 1 202 ? -17.572 -7.175 7.998 1.00 93.00 202 THR A N 1
ATOM 1441 C CA . THR A 1 202 ? -18.073 -7.067 6.627 1.00 93.00 202 THR A CA 1
ATOM 1442 C C . THR A 1 202 ? -17.824 -5.672 6.054 1.00 93.00 202 THR A C 1
ATOM 1444 O O . THR A 1 202 ? -17.493 -4.735 6.765 1.00 93.00 202 THR A O 1
ATOM 1447 N N . PHE A 1 203 ? -17.851 -5.558 4.723 1.00 95.44 203 PHE A N 1
ATOM 1448 C CA . PHE A 1 203 ? -17.594 -4.283 4.043 1.00 95.44 203 PHE A CA 1
ATOM 1449 C C . PHE A 1 203 ? -18.582 -4.012 2.897 1.00 95.44 203 PHE A C 1
ATOM 1451 O O . PHE A 1 203 ? -18.197 -3.561 1.806 1.00 95.44 203 PHE A O 1
ATOM 1458 N N . SER A 1 204 ? -19.834 -4.417 3.103 1.00 91.44 204 SER A N 1
ATOM 1459 C CA . SER A 1 204 ? -20.901 -4.352 2.101 1.00 91.44 204 SER A CA 1
ATOM 1460 C C . SER A 1 204 ? -22.241 -3.853 2.638 1.00 91.44 204 SER A C 1
ATOM 1462 O O . SER A 1 204 ? -23.208 -3.803 1.874 1.00 91.44 204 SER A O 1
ATOM 1464 N N . ASP A 1 205 ? -22.330 -3.523 3.923 1.00 87.94 205 ASP A N 1
ATOM 1465 C CA . ASP A 1 205 ? -23.598 -3.216 4.585 1.00 87.94 205 ASP A CA 1
ATOM 1466 C C . ASP A 1 205 ? -23.805 -1.703 4.809 1.00 87.94 205 ASP A C 1
ATOM 1468 O O . ASP A 1 205 ? -24.924 -1.271 5.104 1.00 87.94 205 ASP A O 1
ATOM 1472 N N . GLY A 1 206 ? -22.771 -0.889 4.563 1.00 88.62 206 GLY A N 1
ATOM 1473 C CA . GLY A 1 206 ? -22.805 0.568 4.659 1.00 88.62 206 GLY A CA 1
ATOM 1474 C C . GLY A 1 206 ? -22.516 1.107 6.059 1.00 88.62 206 GLY A C 1
ATOM 1475 O O . GLY A 1 206 ? -22.692 2.309 6.280 1.00 88.62 206 GLY A O 1
ATOM 1476 N N . ASN A 1 207 ? -22.121 0.251 7.005 1.00 88.88 207 ASN A N 1
ATOM 1477 C CA . ASN A 1 207 ? -21.681 0.656 8.338 1.00 88.88 207 ASN A CA 1
ATOM 1478 C C . ASN A 1 207 ? -20.205 1.127 8.352 1.00 88.88 207 ASN A C 1
ATOM 1480 O O . ASN A 1 207 ? -19.725 1.627 9.375 1.00 88.88 207 ASN A O 1
ATOM 1484 N N . GLU A 1 208 ? -19.493 0.969 7.229 1.00 95.69 208 GLU A N 1
ATOM 1485 C CA . GLU A 1 208 ? -18.043 1.075 7.183 1.00 95.69 208 GLU A CA 1
ATOM 1486 C C . GLU A 1 208 ? -17.606 2.522 7.394 1.00 95.69 208 GLU A C 1
ATOM 1488 O O . GLU A 1 208 ? -18.146 3.470 6.814 1.00 95.69 208 GLU A O 1
ATOM 1493 N N . THR A 1 209 ? -16.583 2.705 8.225 1.00 94.75 209 THR A N 1
ATOM 1494 C CA . THR A 1 209 ? -16.075 4.037 8.560 1.00 94.75 209 THR A CA 1
ATOM 1495 C C . THR A 1 209 ? -14.676 4.221 7.998 1.00 94.75 209 THR A C 1
ATOM 1497 O O . THR A 1 209 ? -13.748 3.500 8.360 1.00 94.75 209 THR A O 1
ATOM 1500 N N . GLN A 1 210 ? -14.497 5.222 7.137 1.00 96.31 210 GLN A N 1
ATOM 1501 C CA . GLN A 1 210 ? -13.177 5.575 6.623 1.00 96.31 210 GLN A CA 1
ATOM 1502 C C . GLN A 1 210 ? -12.309 6.198 7.728 1.00 96.31 210 GLN A C 1
ATOM 1504 O O . GLN A 1 210 ? -12.697 7.170 8.379 1.00 96.31 210 GLN A O 1
ATOM 1509 N N . ILE A 1 211 ? -11.103 5.665 7.903 1.00 97.56 211 ILE A N 1
ATOM 1510 C CA . ILE A 1 211 ? -10.107 6.160 8.848 1.00 97.56 211 ILE A CA 1
ATOM 1511 C C . ILE A 1 211 ? -9.350 7.333 8.226 1.00 97.56 211 ILE A C 1
ATOM 1513 O O . ILE A 1 211 ? -8.822 7.250 7.116 1.00 97.56 211 ILE A O 1
ATOM 1517 N N . SER A 1 212 ? -9.281 8.441 8.963 1.00 96.81 212 SER A N 1
ATOM 1518 C CA . SER A 1 212 ? -8.487 9.607 8.574 1.00 96.81 212 SER A CA 1
ATOM 1519 C C . SER A 1 212 ? -7.046 9.427 9.042 1.00 96.81 212 SER A C 1
ATOM 1521 O O . SER A 1 212 ? -6.755 9.561 10.228 1.00 96.81 212 SER A O 1
ATOM 1523 N N . ALA A 1 213 ? -6.157 9.111 8.102 1.00 97.06 213 ALA A N 1
ATOM 1524 C CA . ALA A 1 213 ? -4.724 9.005 8.349 1.00 97.06 213 ALA A CA 1
ATOM 1525 C C . ALA A 1 213 ? -4.103 10.368 8.699 1.00 97.06 213 ALA A C 1
ATOM 1527 O O . ALA A 1 213 ? -4.576 11.415 8.249 1.00 97.06 213 ALA A O 1
ATOM 1528 N N . THR A 1 214 ? -2.998 10.346 9.444 1.00 97.88 214 THR A N 1
ATOM 1529 C CA . THR A 1 214 ? -2.199 11.542 9.749 1.00 97.88 214 THR A CA 1
ATOM 1530 C C . THR A 1 214 ? -1.546 12.102 8.485 1.00 97.88 214 THR A C 1
ATOM 1532 O O . THR A 1 214 ? -1.525 13.315 8.276 1.00 97.88 214 THR A O 1
ATOM 1535 N N . ALA A 1 215 ? -1.035 11.220 7.625 1.00 97.88 215 ALA A N 1
ATOM 1536 C CA . ALA A 1 215 ? -0.456 11.555 6.331 1.00 97.88 215 ALA A CA 1
ATOM 1537 C C . ALA A 1 215 ? -0.557 10.359 5.377 1.00 97.88 215 ALA A C 1
ATOM 1539 O O . ALA A 1 215 ? -0.613 9.211 5.811 1.00 97.88 215 ALA A O 1
ATOM 1540 N N . ILE A 1 216 ? -0.566 10.633 4.074 1.00 98.31 216 ILE A N 1
ATOM 1541 C CA . ILE A 1 216 ? -0.445 9.625 3.019 1.00 98.31 216 ILE A CA 1
ATOM 1542 C C . ILE A 1 216 ? 0.609 10.139 2.048 1.00 98.31 216 ILE A C 1
ATOM 1544 O O . ILE A 1 216 ? 0.468 11.248 1.531 1.00 98.31 216 ILE A O 1
ATOM 1548 N N . GLU A 1 217 ? 1.676 9.372 1.842 1.00 96.62 217 GLU A N 1
ATOM 1549 C CA . GLU A 1 217 ? 2.843 9.835 1.092 1.00 96.62 217 GLU A CA 1
ATOM 1550 C C . GLU A 1 217 ? 3.613 8.703 0.408 1.00 96.62 217 GLU A C 1
ATOM 1552 O O . GLU A 1 217 ? 3.526 7.535 0.786 1.00 96.62 217 GLU A O 1
ATOM 1557 N N . VAL A 1 218 ? 4.420 9.082 -0.583 1.00 97.88 218 VAL A N 1
ATOM 1558 C CA . VAL A 1 218 ? 5.476 8.244 -1.158 1.00 97.88 218 VAL A CA 1
ATOM 1559 C C . VAL A 1 218 ? 6.811 8.734 -0.590 1.00 97.88 218 VAL A C 1
ATOM 1561 O O . VAL A 1 218 ? 7.238 9.844 -0.929 1.00 97.88 218 VAL A O 1
ATOM 1564 N N . PRO A 1 219 ? 7.480 7.969 0.291 1.00 95.06 219 PRO A N 1
ATOM 1565 C CA . PRO A 1 219 ? 8.737 8.395 0.891 1.00 95.06 219 PRO A CA 1
ATOM 1566 C C . PRO A 1 219 ? 9.823 8.647 -0.161 1.00 95.06 219 PRO A C 1
ATOM 1568 O O . PRO A 1 219 ? 10.119 7.791 -0.990 1.00 95.06 219 PRO A O 1
ATOM 1571 N N . VAL A 1 220 ? 10.520 9.784 -0.072 1.00 88.38 220 VAL A N 1
ATOM 1572 C CA . VAL A 1 220 ? 11.626 10.117 -1.000 1.00 88.38 220 VAL A CA 1
ATOM 1573 C C . VAL A 1 220 ? 12.775 9.105 -0.964 1.00 88.38 220 VAL A C 1
ATOM 1575 O O . VAL A 1 220 ? 13.502 8.963 -1.940 1.00 88.38 220 VAL A O 1
ATOM 1578 N N . ALA A 1 221 ? 12.939 8.405 0.162 1.00 90.00 221 ALA A N 1
ATOM 1579 C CA . ALA A 1 221 ? 13.937 7.353 0.329 1.00 90.00 221 ALA A CA 1
ATOM 1580 C C . ALA A 1 221 ? 13.567 6.055 -0.409 1.00 90.00 221 ALA A C 1
ATOM 1582 O O . ALA A 1 221 ? 14.443 5.227 -0.646 1.00 90.00 221 ALA A O 1
ATOM 1583 N N . ASN A 1 222 ? 12.288 5.866 -0.751 1.00 91.81 222 ASN A N 1
ATOM 1584 C CA . ASN A 1 222 ? 11.805 4.713 -1.495 1.00 91.81 222 ASN A CA 1
ATOM 1585 C C . ASN A 1 222 ? 10.538 5.066 -2.292 1.00 91.81 222 ASN A C 1
ATOM 1587 O O . ASN A 1 222 ? 9.417 4.918 -1.804 1.00 91.81 222 ASN A O 1
ATOM 1591 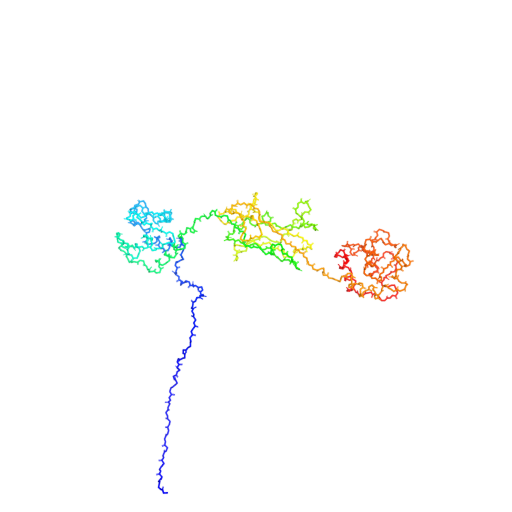N N . GLN A 1 223 ? 10.724 5.471 -3.548 1.00 94.19 223 GLN A N 1
ATOM 1592 C CA . GLN A 1 223 ? 9.627 5.855 -4.446 1.00 94.19 223 GLN A CA 1
ATOM 1593 C C . GLN A 1 223 ? 8.750 4.677 -4.892 1.00 94.19 223 GLN A C 1
ATOM 1595 O O . GLN A 1 223 ? 7.700 4.886 -5.491 1.00 94.19 223 GLN A O 1
ATOM 1600 N N . ARG A 1 224 ? 9.137 3.444 -4.548 1.00 96.81 224 ARG A N 1
ATOM 1601 C CA . ARG A 1 224 ? 8.341 2.225 -4.747 1.00 96.81 224 ARG A CA 1
ATOM 1602 C C . ARG A 1 224 ? 7.516 1.857 -3.523 1.00 96.81 224 ARG A C 1
ATOM 1604 O O . ARG A 1 224 ? 7.148 0.697 -3.356 1.00 96.81 224 ARG A O 1
ATOM 1611 N N . SER A 1 225 ? 7.285 2.807 -2.622 1.00 98.19 225 SER A N 1
ATOM 1612 C CA . SER A 1 225 ? 6.476 2.594 -1.429 1.00 98.19 225 SER A CA 1
ATOM 1613 C C . SER A 1 225 ? 5.440 3.693 -1.261 1.00 98.19 225 SER A C 1
ATOM 1615 O O . SER A 1 225 ? 5.745 4.868 -1.435 1.00 98.19 225 SER A O 1
ATOM 1617 N N . ALA A 1 226 ? 4.224 3.306 -0.899 1.00 98.50 226 ALA A N 1
ATOM 1618 C CA . ALA A 1 226 ? 3.196 4.210 -0.406 1.00 98.50 226 ALA A CA 1
ATOM 1619 C C . ALA A 1 226 ? 2.999 3.942 1.085 1.00 98.50 226 ALA A C 1
ATOM 1621 O O . ALA A 1 226 ? 2.840 2.789 1.490 1.00 98.50 226 ALA A O 1
ATOM 1622 N N . ARG A 1 227 ? 3.000 4.998 1.895 1.00 98.50 227 ARG A N 1
ATOM 1623 C CA . ARG A 1 227 ? 2.820 4.942 3.345 1.00 98.50 227 ARG A CA 1
ATOM 1624 C C . ARG A 1 227 ? 1.564 5.705 3.738 1.00 98.50 227 ARG A C 1
ATOM 1626 O O . ARG A 1 227 ? 1.423 6.879 3.408 1.00 98.50 227 ARG A O 1
ATOM 1633 N N . LEU A 1 228 ? 0.687 5.039 4.477 1.00 98.62 228 LEU A N 1
ATOM 1634 C CA . LEU A 1 228 ? -0.436 5.627 5.194 1.00 98.62 228 LEU A CA 1
ATOM 1635 C C . LEU A 1 228 ? -0.042 5.697 6.673 1.00 98.62 228 LEU A C 1
ATOM 1637 O O . LEU A 1 228 ? 0.078 4.672 7.337 1.00 98.62 228 LEU A O 1
ATOM 1641 N N . ASP A 1 229 ? 0.223 6.906 7.161 1.00 98.31 229 ASP A N 1
ATOM 1642 C CA . ASP A 1 229 ? 0.687 7.180 8.520 1.00 98.31 229 ASP A CA 1
ATOM 1643 C C . ASP A 1 229 ? -0.483 7.191 9.508 1.00 98.31 229 ASP A C 1
ATOM 1645 O O . ASP A 1 229 ? -1.418 7.987 9.380 1.00 98.31 229 ASP A O 1
ATOM 1649 N N . LEU A 1 230 ? -0.408 6.326 10.514 1.00 97.81 230 LEU A N 1
ATOM 1650 C CA . LEU A 1 230 ? -1.392 6.175 11.582 1.00 97.81 230 LEU A CA 1
ATOM 1651 C C . LEU A 1 230 ? -0.871 6.684 12.930 1.00 97.81 230 LEU A C 1
ATOM 1653 O O . LEU A 1 230 ? -1.511 6.484 13.961 1.00 97.81 230 LEU A O 1
ATOM 1657 N N . SER A 1 231 ? 0.273 7.372 12.951 1.00 95.88 231 SER A N 1
ATOM 1658 C CA . SER A 1 231 ? 0.840 7.932 14.178 1.00 95.88 231 SER A CA 1
ATOM 1659 C C . SER A 1 231 ? -0.167 8.861 14.859 1.00 95.88 231 SER A C 1
ATOM 1661 O O . SER A 1 231 ? -0.563 9.885 14.298 1.00 95.88 231 SER A O 1
ATOM 1663 N N . GLY A 1 232 ? -0.574 8.506 16.080 1.00 90.19 232 GLY A N 1
ATOM 1664 C CA . GLY A 1 232 ? -1.567 9.254 16.860 1.00 90.19 232 GLY A CA 1
ATOM 1665 C C . GLY A 1 232 ? -3.026 9.041 16.439 1.00 90.19 232 GLY A C 1
ATOM 1666 O O . GLY A 1 232 ? -3.909 9.666 17.025 1.00 90.19 232 GLY A O 1
ATOM 1667 N N . VAL A 1 233 ? -3.297 8.166 15.467 1.00 93.06 233 VAL A N 1
ATOM 1668 C CA . VAL A 1 233 ? -4.653 7.751 15.093 1.00 93.06 233 VAL A CA 1
ATOM 1669 C C . VAL A 1 233 ? -5.108 6.652 16.050 1.00 93.06 233 VAL A C 1
ATOM 1671 O O . VAL A 1 233 ? -4.445 5.628 16.205 1.00 93.06 233 VAL A O 1
ATOM 1674 N N . ALA A 1 234 ? -6.247 6.862 16.708 1.00 89.06 234 ALA A N 1
ATOM 1675 C CA . ALA A 1 234 ? -6.848 5.847 17.564 1.00 89.06 234 ALA A CA 1
ATOM 1676 C C . ALA A 1 234 ? -7.571 4.802 16.703 1.00 89.06 234 ALA A C 1
ATOM 1678 O O . ALA A 1 234 ? -8.526 5.133 15.999 1.00 89.06 234 ALA A O 1
ATOM 1679 N N . LEU A 1 235 ? -7.116 3.551 16.779 1.00 91.12 235 LEU A N 1
ATOM 1680 C CA . LEU A 1 235 ? -7.792 2.387 16.210 1.00 91.12 235 LEU A CA 1
ATOM 1681 C C . LEU A 1 235 ? -8.366 1.532 17.342 1.00 91.12 235 LEU A C 1
ATOM 1683 O O . LEU A 1 235 ? -7.768 1.435 18.414 1.00 91.12 235 LEU A O 1
ATOM 1687 N N . VAL A 1 236 ? -9.528 0.934 17.101 1.00 88.06 236 VAL A N 1
ATOM 1688 C CA . VAL A 1 236 ? -10.218 0.030 18.032 1.00 88.06 236 VAL A CA 1
ATOM 1689 C C . VAL A 1 236 ? -10.145 -1.392 17.491 1.00 88.06 236 VAL A C 1
ATOM 1691 O O . VAL A 1 236 ? -9.869 -1.580 16.308 1.00 88.06 236 VAL A O 1
ATOM 1694 N N . ASN A 1 237 ? -10.398 -2.397 18.330 1.00 89.81 237 ASN A N 1
ATOM 1695 C CA . ASN A 1 237 ? -10.475 -3.771 17.840 1.00 89.81 237 ASN A CA 1
ATOM 1696 C C . ASN A 1 237 ? -11.576 -3.878 16.781 1.00 89.81 237 ASN A C 1
ATOM 1698 O O . ASN A 1 237 ? -12.746 -3.622 17.063 1.00 89.81 237 ASN A O 1
ATOM 1702 N N . ASP A 1 238 ? -11.172 -4.210 15.561 1.00 94.81 238 ASP A N 1
ATOM 1703 C CA . ASP A 1 238 ? -12.029 -4.280 14.384 1.00 94.81 238 ASP A CA 1
ATOM 1704 C C . ASP A 1 238 ? -11.279 -5.013 13.259 1.00 94.81 238 ASP A C 1
ATOM 1706 O O . ASP A 1 238 ? -10.068 -5.248 13.325 1.00 94.81 238 ASP A O 1
ATOM 1710 N N . THR A 1 239 ? -11.993 -5.357 12.195 1.00 97.62 239 THR A N 1
ATOM 1711 C CA . THR A 1 239 ? -11.395 -5.681 10.904 1.00 97.62 239 THR A CA 1
ATOM 1712 C C . THR A 1 239 ? -11.281 -4.413 10.071 1.00 97.62 239 THR A C 1
ATOM 1714 O O . THR A 1 239 ? -12.225 -3.635 9.946 1.00 97.62 239 THR A O 1
ATOM 1717 N N . TYR A 1 240 ? -10.113 -4.220 9.474 1.00 98.44 240 TYR A N 1
ATOM 1718 C CA . TYR A 1 240 ? -9.779 -3.079 8.641 1.00 98.44 240 TYR A CA 1
ATOM 1719 C C . TYR A 1 240 ? -9.544 -3.520 7.199 1.00 98.44 240 TYR A C 1
ATOM 1721 O O . TYR A 1 240 ? -8.943 -4.565 6.954 1.00 98.44 240 TYR A O 1
ATOM 1729 N N . ARG A 1 241 ? -9.986 -2.704 6.239 1.00 98.31 241 ARG A N 1
ATOM 1730 C CA . ARG A 1 241 ? -9.772 -2.883 4.799 1.00 98.31 241 ARG A CA 1
ATOM 1731 C C . ARG A 1 241 ? -8.898 -1.757 4.269 1.00 98.31 241 ARG A C 1
ATOM 1733 O O . ARG A 1 241 ? -9.300 -0.596 4.279 1.00 98.31 241 ARG A O 1
ATOM 1740 N N . ALA A 1 242 ? -7.716 -2.115 3.781 1.00 98.31 242 ALA A N 1
ATOM 1741 C CA . ALA A 1 242 ? -6.850 -1.230 3.020 1.00 98.31 242 ALA A CA 1
ATOM 1742 C C . ALA A 1 242 ? -7.169 -1.360 1.525 1.00 98.31 242 ALA A C 1
ATOM 1744 O O . ALA A 1 242 ? -7.303 -2.472 1.003 1.00 98.31 242 ALA A O 1
ATOM 1745 N N . ARG A 1 243 ? -7.282 -0.224 0.833 1.00 98.25 243 ARG A N 1
ATOM 1746 C CA . ARG A 1 243 ? -7.526 -0.156 -0.610 1.00 98.25 243 ARG A CA 1
ATOM 1747 C C . ARG A 1 243 ? -6.533 0.765 -1.297 1.00 98.25 243 ARG A C 1
ATOM 1749 O O . ARG A 1 243 ? -6.337 1.890 -0.842 1.00 98.25 243 ARG A O 1
ATOM 1756 N N . LEU A 1 244 ? -5.973 0.308 -2.414 1.00 98.62 244 LEU A N 1
ATOM 1757 C CA . LEU A 1 244 ? -5.283 1.154 -3.388 1.00 98.62 244 LEU A CA 1
ATOM 1758 C C . LEU A 1 244 ? -6.097 1.144 -4.678 1.00 98.62 244 LEU A C 1
ATOM 1760 O O . LEU A 1 244 ? -6.325 0.079 -5.251 1.00 98.62 244 LEU A O 1
ATOM 1764 N N . LEU A 1 245 ? -6.572 2.310 -5.107 1.00 98.38 245 LEU A N 1
ATOM 1765 C CA . LEU A 1 245 ? -7.471 2.394 -6.255 1.00 98.38 245 LEU A CA 1
ATOM 1766 C C . LEU A 1 245 ? -6.695 2.289 -7.566 1.00 98.38 245 LEU A C 1
ATOM 1768 O O . LEU A 1 245 ? -5.831 3.122 -7.826 1.00 98.38 245 LEU A O 1
ATOM 1772 N N . GLY A 1 246 ? -7.035 1.322 -8.412 1.00 96.62 246 GLY A N 1
ATOM 1773 C CA . GLY A 1 246 ? -6.593 1.268 -9.813 1.00 96.62 246 GLY A CA 1
ATOM 1774 C C . GLY A 1 246 ? -7.740 1.507 -10.796 1.00 96.62 246 GLY A C 1
ATOM 1775 O O . GLY A 1 246 ? -7.514 1.626 -11.997 1.00 96.62 246 GLY A O 1
ATOM 1776 N N . THR A 1 247 ? -8.979 1.659 -10.305 1.00 94.44 247 THR A N 1
ATOM 1777 C CA . THR A 1 247 ? -10.145 2.045 -11.113 1.00 94.44 247 THR A CA 1
ATOM 1778 C C . THR A 1 247 ? -10.845 3.288 -10.563 1.00 94.44 247 THR A C 1
ATOM 1780 O O . THR A 1 247 ? -10.961 3.489 -9.358 1.00 94.44 247 THR A O 1
ATOM 1783 N N . GLY A 1 248 ? -11.386 4.117 -11.460 1.00 93.00 248 GLY A N 1
ATOM 1784 C CA . GLY A 1 248 ? -12.216 5.269 -11.105 1.00 93.00 248 GLY A CA 1
ATOM 1785 C C . GLY A 1 248 ? -11.598 6.616 -11.496 1.00 93.00 248 GLY A C 1
ATOM 1786 O O . GLY A 1 248 ? -10.702 6.669 -12.336 1.00 93.00 248 GLY A O 1
ATOM 1787 N N . PRO A 1 249 ? -12.112 7.732 -10.946 1.00 91.12 249 PRO A N 1
ATOM 1788 C CA . PRO A 1 249 ? -11.671 9.083 -11.308 1.00 91.12 249 PRO A CA 1
ATOM 1789 C C . PRO A 1 249 ? -10.331 9.485 -10.672 1.00 91.12 249 PRO A C 1
ATOM 1791 O O . PRO A 1 249 ? -9.744 10.493 -11.059 1.00 91.12 249 PRO A O 1
ATOM 1794 N N . SER A 1 250 ? -9.868 8.743 -9.668 1.00 95.81 250 SER A N 1
ATOM 1795 C CA . SER A 1 250 ? -8.574 8.920 -9.012 1.00 95.81 250 SER A CA 1
ATOM 1796 C C . SER A 1 250 ? -7.995 7.536 -8.781 1.00 95.81 250 SER A C 1
ATOM 1798 O O . SER A 1 250 ? -8.657 6.695 -8.179 1.00 95.81 250 SER A O 1
ATOM 1800 N N . ILE A 1 251 ? -6.799 7.304 -9.306 1.00 97.75 251 ILE A N 1
ATOM 1801 C CA . ILE A 1 251 ? -6.140 5.999 -9.320 1.00 97.75 251 ILE A CA 1
ATOM 1802 C C . ILE A 1 251 ? -4.661 6.174 -9.003 1.00 97.75 251 ILE A C 1
ATOM 1804 O O . ILE A 1 251 ? -4.105 7.235 -9.280 1.00 97.75 251 ILE A O 1
ATOM 1808 N N . VAL A 1 252 ? -4.043 5.143 -8.441 1.00 98.19 252 VAL A N 1
ATOM 1809 C CA . VAL A 1 252 ? -2.598 5.043 -8.252 1.00 98.19 252 VAL A CA 1
ATOM 1810 C C . VAL A 1 252 ? -1.947 4.767 -9.605 1.00 98.19 252 VAL A C 1
ATOM 1812 O O . VAL A 1 252 ? -2.382 3.874 -10.336 1.00 98.19 252 VAL A O 1
ATOM 1815 N N . MET A 1 253 ? -0.909 5.538 -9.929 1.00 96.62 253 MET A N 1
ATOM 1816 C CA . MET A 1 253 ? -0.114 5.359 -11.144 1.00 96.62 253 MET A CA 1
ATOM 1817 C C . MET A 1 253 ? 1.381 5.352 -10.831 1.00 96.62 253 MET A C 1
ATOM 1819 O O . MET A 1 253 ? 1.822 5.824 -9.779 1.00 96.62 253 MET A O 1
ATOM 1823 N N . ASP A 1 254 ? 2.167 4.834 -11.767 1.00 95.31 254 ASP A N 1
ATOM 1824 C CA . ASP A 1 254 ? 3.613 5.041 -11.794 1.00 95.31 254 ASP A CA 1
ATOM 1825 C C . ASP A 1 254 ? 4.001 6.363 -12.478 1.00 95.31 254 ASP A C 1
ATOM 1827 O O . ASP A 1 254 ? 3.157 7.076 -13.028 1.00 95.31 254 ASP A O 1
ATOM 1831 N N . ILE A 1 255 ? 5.294 6.696 -12.451 1.00 90.75 255 ILE A N 1
ATOM 1832 C CA . ILE A 1 255 ? 5.832 7.923 -13.065 1.00 90.75 255 ILE A CA 1
ATOM 1833 C C . ILE A 1 255 ? 5.664 7.985 -14.598 1.00 90.75 255 ILE A C 1
ATOM 1835 O O . ILE A 1 255 ? 5.745 9.067 -15.184 1.00 90.75 255 ILE A O 1
ATOM 1839 N N . ASP A 1 256 ? 5.402 6.846 -15.244 1.00 88.44 256 ASP A N 1
ATOM 1840 C CA . ASP A 1 256 ? 5.119 6.731 -16.678 1.00 88.44 256 ASP A CA 1
ATOM 1841 C C . ASP A 1 256 ? 3.609 6.806 -16.984 1.00 88.44 256 ASP A C 1
ATOM 1843 O O . ASP A 1 256 ? 3.207 6.667 -18.140 1.00 88.44 256 ASP A O 1
ATOM 1847 N N . ALA A 1 257 ? 2.780 7.083 -15.970 1.00 90.62 257 ALA A N 1
ATOM 1848 C CA . ALA A 1 257 ? 1.321 7.136 -16.029 1.00 90.62 257 ALA A CA 1
ATOM 1849 C C . ALA A 1 257 ? 0.641 5.789 -16.346 1.00 90.62 257 ALA A C 1
ATOM 1851 O O . ALA A 1 257 ? -0.479 5.765 -16.866 1.00 90.62 257 ALA A O 1
ATOM 1852 N N . ASN A 1 258 ? 1.276 4.664 -16.001 1.00 92.94 258 ASN A N 1
ATOM 1853 C CA . ASN A 1 258 ? 0.605 3.367 -16.013 1.00 92.94 258 ASN A CA 1
ATOM 1854 C C . ASN A 1 258 ? -0.243 3.213 -14.756 1.00 92.94 258 ASN A C 1
ATOM 1856 O O . ASN A 1 258 ? 0.231 3.433 -13.641 1.00 92.94 258 ASN A O 1
ATOM 1860 N N . ALA A 1 259 ? -1.496 2.810 -14.944 1.00 96.12 259 ALA A N 1
ATOM 1861 C CA . ALA A 1 259 ? -2.399 2.518 -13.844 1.00 96.12 259 ALA A CA 1
ATOM 1862 C C . ALA A 1 259 ? -2.006 1.224 -13.118 1.00 96.12 259 ALA A C 1
ATOM 1864 O O . ALA A 1 259 ? -1.404 0.320 -13.705 1.00 96.12 259 ALA A O 1
ATOM 1865 N N . LEU A 1 260 ? -2.368 1.162 -11.838 1.00 97.69 260 LEU A N 1
ATOM 1866 C CA . LEU A 1 260 ? -2.268 -0.033 -11.006 1.00 97.69 260 LEU A CA 1
ATOM 1867 C C . LEU A 1 260 ? -3.017 -1.217 -11.640 1.00 97.69 260 LEU A C 1
ATOM 1869 O O . LEU A 1 260 ? -4.129 -1.032 -12.115 1.00 97.69 260 LEU A O 1
ATOM 1873 N N . ASP A 1 261 ? -2.408 -2.401 -11.617 1.00 97.44 261 ASP A N 1
ATOM 1874 C CA . ASP A 1 261 ? -3.021 -3.722 -11.832 1.00 97.44 261 ASP A CA 1
ATOM 1875 C C . ASP A 1 261 ? -3.256 -4.344 -10.444 1.00 97.44 261 ASP A C 1
ATOM 1877 O O . ASP A 1 261 ? -2.370 -4.937 -9.809 1.00 97.44 261 ASP A O 1
ATOM 1881 N N . GLY A 1 262 ? -4.406 -3.986 -9.875 1.00 97.69 262 GLY A N 1
ATOM 1882 C CA . GLY A 1 262 ? -4.666 -4.031 -8.439 1.00 97.69 262 GLY A CA 1
ATOM 1883 C C . GLY A 1 262 ? -5.191 -5.369 -7.935 1.00 97.69 262 GLY A C 1
ATOM 1884 O O . GLY A 1 262 ? -5.070 -5.658 -6.747 1.00 97.69 262 GLY A O 1
ATOM 1885 N N . GLU A 1 263 ? -5.747 -6.206 -8.804 1.00 97.81 263 GLU A N 1
ATOM 1886 C CA . GLU A 1 263 ? -6.481 -7.422 -8.463 1.00 97.81 263 GLU A CA 1
ATOM 1887 C C . GLU A 1 263 ? -5.674 -8.352 -7.540 1.00 97.81 263 GLU A C 1
ATOM 1889 O O . GLU A 1 263 ? -4.746 -9.041 -7.959 1.00 97.81 263 GLU A O 1
ATOM 1894 N N . PHE A 1 264 ? -6.037 -8.426 -6.256 1.00 97.38 264 PHE A N 1
ATOM 1895 C CA . PHE A 1 264 ? -5.345 -9.286 -5.296 1.00 97.38 264 PHE A CA 1
ATOM 1896 C C . PHE A 1 264 ? -6.079 -10.614 -5.100 1.00 97.38 264 PHE A C 1
ATOM 1898 O O . PHE A 1 264 ? -7.221 -10.656 -4.648 1.00 97.38 264 PHE A O 1
ATOM 1905 N N . ASN A 1 265 ? -5.402 -11.721 -5.410 1.00 94.38 265 ASN A N 1
ATOM 1906 C CA . ASN A 1 265 ? -5.943 -13.082 -5.303 1.00 94.38 265 ASN A CA 1
ATOM 1907 C C . ASN A 1 265 ? -5.374 -13.876 -4.107 1.00 94.38 265 ASN A C 1
ATOM 1909 O O . ASN A 1 265 ? -5.455 -15.105 -4.085 1.00 94.38 265 ASN A O 1
ATOM 1913 N N . GLY A 1 266 ? -4.772 -13.180 -3.136 1.00 94.25 266 GLY A N 1
ATOM 1914 C CA . GLY A 1 266 ? -4.091 -13.776 -1.982 1.00 94.25 266 GLY A CA 1
ATOM 1915 C C . GLY A 1 266 ? -2.591 -14.017 -2.184 1.00 94.25 266 GLY A C 1
ATOM 1916 O O . GLY A 1 266 ? -1.920 -14.479 -1.263 1.00 94.25 266 GLY A O 1
ATOM 1917 N N . THR A 1 267 ? -2.039 -13.701 -3.360 1.00 95.06 267 THR A N 1
ATOM 1918 C CA . THR A 1 267 ? -0.596 -13.784 -3.628 1.00 95.06 267 THR A CA 1
ATOM 1919 C C . THR A 1 267 ? -0.058 -12.498 -4.240 1.00 95.06 267 THR A C 1
ATOM 1921 O O . THR A 1 267 ? -0.772 -11.799 -4.952 1.00 95.06 267 THR A O 1
ATOM 1924 N N . PHE A 1 268 ? 1.199 -12.181 -3.922 1.00 97.06 268 PHE A N 1
ATOM 1925 C CA . PHE A 1 268 ? 1.930 -11.074 -4.533 1.00 97.06 268 PHE A CA 1
ATOM 1926 C C . PHE A 1 268 ? 2.789 -11.563 -5.716 1.00 97.06 268 PHE A C 1
ATOM 1928 O O . PHE A 1 268 ? 3.280 -12.697 -5.672 1.00 97.06 268 PHE A O 1
ATOM 1935 N N . PRO A 1 269 ? 3.060 -10.705 -6.719 1.00 97.62 269 PRO A N 1
ATOM 1936 C CA . PRO A 1 269 ? 2.501 -9.359 -6.885 1.00 97.62 269 PRO A CA 1
ATOM 1937 C C . PRO A 1 269 ? 0.995 -9.391 -7.192 1.00 97.62 269 PRO A C 1
ATOM 1939 O O . PRO A 1 269 ? 0.477 -10.428 -7.599 1.00 97.62 269 PRO A O 1
ATOM 1942 N N . SER A 1 270 ? 0.301 -8.274 -6.964 1.00 97.69 270 SER A N 1
ATOM 1943 C CA . SER A 1 270 ? -1.093 -8.111 -7.385 1.00 97.69 270 SER A CA 1
ATOM 1944 C C . SER A 1 270 ? -1.227 -8.185 -8.903 1.00 97.69 270 SER A C 1
ATOM 1946 O O . SER A 1 270 ? -0.242 -8.032 -9.627 1.00 97.69 270 SER A O 1
ATOM 1948 N N . GLY A 1 271 ? -2.456 -8.378 -9.360 1.00 95.31 271 GLY A N 1
ATOM 1949 C CA . GLY A 1 271 ? -2.852 -8.157 -10.733 1.00 95.31 271 GLY A CA 1
ATOM 1950 C C . GLY A 1 271 ? -3.132 -9.408 -11.556 1.00 95.31 271 GLY A C 1
ATOM 1951 O O . GLY A 1 271 ? -2.786 -10.535 -11.182 1.00 95.31 271 GLY A O 1
ATOM 1952 N N . ASP A 1 272 ? -3.760 -9.197 -12.707 1.00 94.00 272 ASP A N 1
ATOM 1953 C CA . ASP A 1 272 ? -4.027 -10.210 -13.732 1.00 94.00 272 ASP A CA 1
ATOM 1954 C C . ASP A 1 272 ? -3.259 -9.966 -15.049 1.00 94.00 272 ASP A C 1
ATOM 1956 O O . ASP A 1 272 ? -3.391 -10.734 -16.011 1.00 94.00 272 ASP A O 1
ATOM 1960 N N . GLY A 1 273 ? -2.394 -8.948 -15.063 1.00 90.19 273 GLY A N 1
ATOM 1961 C CA . GLY A 1 273 ? -1.638 -8.488 -16.222 1.00 90.19 273 GLY A CA 1
ATOM 1962 C C . GLY A 1 273 ? -2.323 -7.359 -16.995 1.00 90.19 273 GLY A C 1
ATOM 1963 O O . GLY A 1 273 ? -1.800 -6.952 -18.037 1.00 90.19 273 GLY A O 1
ATOM 1964 N N . VAL A 1 274 ? -3.471 -6.858 -16.532 1.00 92.06 274 VAL A N 1
ATOM 1965 C CA . VAL A 1 274 ? -4.204 -5.750 -17.147 1.00 92.06 274 VAL A CA 1
ATOM 1966 C C . VAL A 1 274 ? -4.338 -4.600 -16.155 1.00 92.06 274 VAL A C 1
ATOM 1968 O O . VAL A 1 274 ? -4.881 -4.750 -15.074 1.00 92.06 274 VAL A O 1
ATOM 1971 N N . ALA A 1 275 ? -3.904 -3.405 -16.559 1.00 92.94 275 ALA A N 1
ATOM 1972 C CA . ALA A 1 275 ? -4.082 -2.204 -15.750 1.00 92.94 275 ALA A CA 1
ATOM 1973 C C . ALA A 1 275 ? -5.569 -1.960 -15.424 1.00 92.94 275 ALA A C 1
ATOM 1975 O O . ALA A 1 275 ? -6.417 -1.924 -16.324 1.00 92.94 275 ALA A O 1
ATOM 1976 N N . GLY A 1 276 ? -5.870 -1.739 -14.150 1.00 91.88 276 GLY A N 1
ATOM 1977 C CA . GLY A 1 276 ? -7.218 -1.663 -13.615 1.00 91.88 276 GLY A CA 1
ATOM 1978 C C . GLY A 1 276 ? -7.324 -2.347 -12.254 1.00 91.88 276 GLY A C 1
ATOM 1979 O O . GLY A 1 276 ? -6.335 -2.763 -11.662 1.00 91.88 276 GLY A O 1
ATOM 1980 N N . GLY A 1 277 ? -8.550 -2.401 -11.737 1.00 96.12 277 GLY A N 1
ATOM 1981 C CA . GLY A 1 277 ? -8.834 -3.046 -10.459 1.00 96.12 277 GLY A CA 1
ATOM 1982 C C . GLY A 1 277 ? -8.326 -2.293 -9.243 1.00 96.12 277 GLY A C 1
ATOM 1983 O O . GLY A 1 277 ? -7.364 -1.538 -9.288 1.00 96.12 277 GLY A O 1
ATOM 1984 N N . ASP A 1 278 ? -8.987 -2.497 -8.114 1.00 97.88 278 ASP A N 1
ATOM 1985 C CA . ASP A 1 278 ? -8.470 -2.006 -6.845 1.00 97.88 278 ASP A CA 1
ATOM 1986 C C . ASP A 1 278 ? -7.681 -3.126 -6.177 1.00 97.88 278 ASP A C 1
ATOM 1988 O O . ASP A 1 278 ? -8.145 -4.268 -6.108 1.00 97.88 278 ASP A O 1
ATOM 1992 N N . PHE A 1 279 ? -6.529 -2.787 -5.608 1.00 98.62 279 PHE A N 1
ATOM 1993 C CA . PHE A 1 279 ? -5.924 -3.650 -4.608 1.00 98.62 279 PHE A CA 1
ATOM 1994 C C . PHE A 1 279 ? -6.724 -3.525 -3.324 1.00 98.62 279 PHE A C 1
ATOM 1996 O O . PHE A 1 279 ? -6.896 -2.425 -2.800 1.00 98.62 279 PHE A O 1
ATOM 2003 N N . VAL A 1 280 ? -7.216 -4.654 -2.822 1.00 98.12 280 VAL A N 1
ATOM 2004 C CA . VAL A 1 280 ? -8.017 -4.734 -1.603 1.00 98.12 280 VAL A CA 1
ATOM 2005 C C . VAL A 1 280 ? -7.425 -5.813 -0.713 1.00 98.12 280 VAL A C 1
ATOM 2007 O O . VAL A 1 280 ? -7.291 -6.962 -1.131 1.00 98.12 280 VAL A O 1
ATOM 2010 N N . ALA A 1 281 ? -7.095 -5.450 0.520 1.00 97.94 281 ALA A N 1
ATOM 2011 C CA . ALA A 1 281 ? -6.608 -6.381 1.526 1.00 97.94 281 ALA A CA 1
ATOM 2012 C C . ALA A 1 281 ? -7.192 -6.034 2.894 1.00 97.94 281 ALA A C 1
ATOM 2014 O O . ALA A 1 281 ? -7.408 -4.863 3.211 1.00 97.94 281 ALA A O 1
ATOM 2015 N N . THR A 1 282 ? -7.429 -7.057 3.705 1.00 98.06 282 THR A N 1
ATOM 2016 C CA . THR A 1 282 ? -7.933 -6.913 5.072 1.00 98.06 282 THR A CA 1
ATOM 2017 C C . THR A 1 282 ? -6.872 -7.270 6.099 1.00 98.06 282 THR A C 1
ATOM 2019 O O . THR A 1 282 ? -5.957 -8.029 5.805 1.00 98.06 282 THR A O 1
ATOM 2022 N N . PHE A 1 283 ? -6.992 -6.737 7.308 1.00 98.06 283 PHE A N 1
ATOM 2023 C CA . PHE A 1 283 ? -6.301 -7.218 8.505 1.00 98.06 283 PHE A CA 1
ATOM 2024 C C . PHE A 1 283 ? -7.214 -6.994 9.712 1.00 98.06 283 PHE A C 1
ATOM 2026 O O . PHE A 1 283 ? -8.104 -6.146 9.665 1.00 98.06 283 PHE A O 1
ATOM 2033 N N . SER A 1 284 ? -7.003 -7.728 10.798 1.00 97.44 284 SER A N 1
ATOM 2034 C CA . SER A 1 284 ? -7.777 -7.560 12.030 1.00 97.44 284 SER A CA 1
ATOM 2035 C C . SER A 1 284 ? -6.890 -7.013 13.136 1.00 97.44 284 SER A C 1
ATOM 2037 O O . SER A 1 284 ? -5.736 -7.415 13.282 1.00 97.44 284 SER A O 1
ATOM 2039 N N . LEU A 1 285 ? -7.433 -6.097 13.923 1.00 95.06 285 LEU A N 1
ATOM 2040 C CA . LEU A 1 285 ? -6.828 -5.613 15.150 1.00 95.06 285 LEU A CA 1
ATOM 2041 C C . LEU A 1 285 ? -7.533 -6.294 16.326 1.00 95.06 285 LEU A C 1
ATOM 2043 O O . LEU A 1 285 ? -8.737 -6.137 16.506 1.00 95.06 285 LEU A O 1
ATOM 2047 N N . ASP A 1 286 ? -6.772 -7.052 17.103 1.00 91.25 286 ASP A N 1
ATOM 2048 C CA . ASP A 1 286 ? -7.218 -7.712 18.328 1.00 91.25 286 ASP A CA 1
ATOM 2049 C C . ASP A 1 286 ? -6.204 -7.393 19.427 1.00 91.25 286 ASP A C 1
ATOM 2051 O O . ASP A 1 286 ? -5.387 -8.221 19.839 1.00 91.25 286 ASP A O 1
ATOM 2055 N N . VAL A 1 287 ? -6.190 -6.123 19.838 1.00 83.69 287 VAL A N 1
ATOM 2056 C CA . VAL A 1 287 ? -5.386 -5.697 20.979 1.00 83.69 287 VAL A CA 1
ATOM 2057 C C . VAL A 1 287 ? -6.072 -6.247 22.224 1.00 83.69 287 VAL A C 1
ATOM 2059 O O . VAL A 1 287 ? -7.236 -5.910 22.468 1.00 83.69 287 VAL A O 1
ATOM 2062 N N . PRO A 1 288 ? -5.400 -7.079 23.036 1.00 73.31 288 PRO A N 1
ATOM 2063 C CA . PRO A 1 288 ? -5.974 -7.506 24.300 1.00 73.31 288 PRO A CA 1
ATOM 2064 C C . PRO A 1 288 ? -6.297 -6.261 25.125 1.00 73.31 288 PRO A C 1
ATOM 2066 O O . PRO A 1 288 ? -5.457 -5.368 25.250 1.00 73.31 288 PRO A O 1
ATOM 2069 N N . ALA A 1 289 ? -7.522 -6.194 25.653 1.00 63.97 289 ALA A N 1
ATOM 2070 C CA . ALA A 1 289 ? -7.964 -5.073 26.469 1.00 63.97 289 ALA A CA 1
ATOM 2071 C C . ALA A 1 289 ? -6.908 -4.790 27.546 1.00 63.97 289 ALA A C 1
ATOM 2073 O O . ALA A 1 289 ? -6.589 -5.655 28.362 1.00 63.97 289 ALA A O 1
ATOM 2074 N N . SER A 1 290 ? -6.319 -3.595 27.520 1.00 62.31 290 SER A N 1
ATOM 2075 C CA . SER A 1 290 ? -5.477 -3.154 28.621 1.00 62.31 290 SER A CA 1
ATOM 2076 C C . SER A 1 290 ? -6.397 -2.871 29.811 1.00 62.31 290 SER A C 1
ATOM 2078 O O . SER A 1 290 ? -7.414 -2.196 29.663 1.00 62.31 290 SER A O 1
ATOM 2080 N N . GLY A 1 291 ? -6.084 -3.445 30.974 1.00 66.44 291 GLY A N 1
ATOM 2081 C CA . GLY A 1 291 ? -6.902 -3.343 32.190 1.00 66.44 291 GLY A CA 1
ATOM 2082 C C . GLY A 1 291 ? -7.306 -4.701 32.762 1.00 66.44 291 GLY A C 1
ATOM 2083 O O . GLY A 1 291 ? -7.198 -5.725 32.092 1.00 66.44 291 GLY A O 1
ATOM 2084 N N . ALA A 1 292 ? -7.741 -4.712 34.022 1.00 78.38 292 ALA A N 1
ATOM 2085 C CA . ALA A 1 292 ? -8.171 -5.935 34.690 1.00 78.38 292 ALA A CA 1
ATOM 2086 C C . ALA A 1 292 ? -9.449 -6.503 34.044 1.00 78.38 292 ALA A C 1
ATOM 2088 O O . ALA A 1 292 ? -10.431 -5.791 33.831 1.00 78.38 292 ALA A O 1
ATOM 2089 N N . THR A 1 293 ? -9.455 -7.803 33.765 1.00 87.94 293 THR A N 1
ATOM 2090 C CA . THR A 1 293 ? -10.651 -8.548 33.340 1.00 87.94 293 THR A CA 1
ATOM 2091 C C . THR A 1 293 ? -11.690 -8.618 34.464 1.00 87.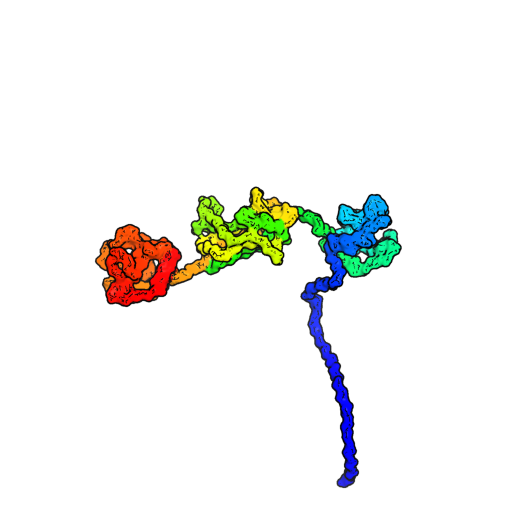94 293 THR A C 1
ATOM 2093 O O . THR A 1 293 ? -11.358 -8.440 35.642 1.00 87.94 293 THR A O 1
ATOM 2096 N N . LEU A 1 294 ? -12.952 -8.951 34.148 1.00 92.69 294 LEU A N 1
ATOM 2097 C CA . LEU A 1 294 ? -13.949 -9.172 35.202 1.00 92.69 294 LEU A CA 1
ATOM 2098 C C . LEU A 1 294 ? -13.534 -10.312 36.145 1.00 92.69 294 LEU A C 1
ATOM 2100 O O . LEU A 1 294 ? -13.792 -10.213 37.339 1.00 92.69 294 LEU A O 1
ATOM 2104 N N . ASP A 1 295 ? -12.854 -11.355 35.661 1.00 92.31 295 ASP A N 1
ATOM 2105 C CA . ASP A 1 295 ? -12.339 -12.426 36.524 1.00 92.31 295 ASP A CA 1
ATOM 2106 C C . ASP A 1 295 ? -11.266 -11.918 37.504 1.00 92.31 295 ASP A C 1
ATOM 2108 O O . ASP A 1 295 ? -11.267 -12.288 38.681 1.00 92.31 295 ASP A O 1
ATOM 2112 N N . GLU A 1 296 ? -10.379 -11.027 37.063 1.00 91.56 296 GLU A N 1
ATOM 2113 C CA . GLU A 1 296 ? -9.363 -10.415 37.926 1.00 91.56 296 GLU A CA 1
ATOM 2114 C C . GLU A 1 296 ? -9.983 -9.443 38.935 1.00 91.56 296 GLU A C 1
ATOM 2116 O O . GLU A 1 296 ? -9.647 -9.499 40.124 1.00 91.56 296 GLU A O 1
ATOM 2121 N N . ILE A 1 297 ? -10.936 -8.606 38.506 1.00 94.44 297 ILE A N 1
ATOM 2122 C CA . ILE A 1 297 ? -11.717 -7.726 39.392 1.00 94.44 297 ILE A CA 1
ATOM 2123 C C . ILE A 1 297 ? -12.518 -8.566 40.394 1.00 94.44 297 ILE A C 1
ATOM 2125 O O . ILE A 1 297 ? -12.550 -8.263 41.589 1.00 94.44 297 ILE A O 1
ATOM 2129 N N . GLN A 1 298 ? -13.132 -9.661 39.947 1.00 96.06 298 GLN A N 1
ATOM 2130 C CA . GLN A 1 298 ? -13.867 -10.581 40.804 1.00 96.06 298 GLN A CA 1
ATOM 2131 C C . GLN A 1 298 ? -12.952 -11.177 41.871 1.00 96.06 298 GLN A C 1
ATOM 2133 O O . GLN A 1 298 ? -13.311 -11.184 43.051 1.00 96.06 298 GLN A O 1
ATOM 2138 N N . ALA A 1 299 ? -11.785 -11.687 41.479 1.00 93.44 299 ALA A N 1
ATOM 2139 C CA . ALA A 1 299 ? -10.864 -12.359 42.384 1.00 93.44 299 ALA A CA 1
ATOM 2140 C C . ALA A 1 299 ? -10.231 -11.392 43.395 1.00 93.44 299 ALA A C 1
ATOM 2142 O O . ALA A 1 299 ? -10.109 -11.730 44.573 1.00 93.44 299 ALA A O 1
ATOM 2143 N N . SER A 1 300 ? -9.841 -10.195 42.950 1.00 91.94 300 SER A N 1
ATOM 2144 C CA . SER A 1 300 ? -9.088 -9.230 43.761 1.00 91.94 300 SER A CA 1
ATOM 2145 C C . SER A 1 300 ? -9.967 -8.245 44.537 1.00 91.94 300 SER A C 1
ATOM 2147 O O . SER A 1 300 ? -9.586 -7.823 45.630 1.00 91.94 300 SER A O 1
ATOM 2149 N N . VAL A 1 301 ? -11.153 -7.910 44.018 1.00 93.38 301 VAL A N 1
ATOM 2150 C CA . VAL A 1 301 ? -12.035 -6.877 44.580 1.00 93.38 301 VAL A CA 1
ATOM 2151 C C . VAL A 1 301 ? -13.336 -7.473 45.092 1.00 93.38 301 VAL A C 1
ATOM 2153 O O . VAL A 1 301 ? -13.580 -7.432 46.300 1.00 93.38 301 VAL A O 1
ATOM 2156 N N . PHE A 1 302 ? -14.185 -8.021 44.216 1.00 94.12 302 PHE A N 1
ATOM 2157 C CA . PHE A 1 302 ? -15.555 -8.376 44.605 1.00 94.12 302 PHE A CA 1
ATOM 2158 C C . PHE A 1 302 ? -15.584 -9.514 45.624 1.00 94.12 302 PHE A C 1
ATOM 2160 O O . PHE A 1 302 ? -16.221 -9.370 46.669 1.00 94.12 302 PHE A O 1
ATOM 2167 N N . SER A 1 303 ? -14.820 -10.583 45.399 1.00 92.50 303 SER A N 1
ATOM 2168 C CA . SER A 1 303 ? -14.732 -11.719 46.330 1.00 92.50 303 SER A CA 1
ATOM 2169 C C . SER A 1 303 ? -14.128 -11.326 47.680 1.00 92.50 303 SER A C 1
ATOM 2171 O O . SER A 1 303 ? -14.486 -11.892 48.711 1.00 92.50 303 SER A O 1
ATOM 2173 N N . VAL A 1 304 ? -13.217 -10.348 47.687 1.00 90.62 304 VAL A N 1
ATOM 2174 C CA . VAL A 1 304 ? -12.472 -9.935 48.887 1.00 90.62 304 VAL A CA 1
ATOM 2175 C C . VAL A 1 304 ? -13.247 -8.907 49.709 1.00 90.62 304 VAL A C 1
ATOM 2177 O O . VAL A 1 304 ? -13.247 -8.970 50.937 1.00 90.62 304 VAL A O 1
ATOM 2180 N N . SER A 1 305 ? -13.912 -7.963 49.042 1.00 89.31 305 SER A N 1
ATOM 2181 C CA . SER A 1 305 ? -14.404 -6.727 49.664 1.00 89.31 305 SER A CA 1
ATOM 2182 C C . SER A 1 305 ? -15.913 -6.511 49.539 1.00 89.31 305 SER A C 1
ATOM 2184 O O . SER A 1 305 ? -16.428 -5.554 50.119 1.00 89.31 305 SER A O 1
ATOM 2186 N N . CYS A 1 306 ? -16.643 -7.349 48.793 1.00 90.12 306 CYS A N 1
ATOM 2187 C CA . CYS A 1 306 ? -18.068 -7.121 48.513 1.00 90.12 306 CYS A CA 1
ATOM 2188 C C . CYS A 1 306 ? -18.946 -8.362 48.744 1.00 90.12 306 CYS A C 1
ATOM 2190 O O . CYS A 1 306 ? -20.024 -8.259 49.339 1.00 90.12 306 CYS A O 1
ATOM 2192 N N . ALA A 1 307 ? -18.485 -9.535 48.314 1.00 91.12 307 ALA A N 1
ATOM 2193 C CA . ALA A 1 307 ? -19.268 -10.764 48.212 1.00 91.12 307 ALA A CA 1
ATOM 2194 C C . ALA A 1 307 ? -19.302 -11.603 49.501 1.00 91.12 307 ALA A C 1
ATOM 2196 O O . ALA A 1 307 ? -19.223 -12.829 49.475 1.00 91.12 307 ALA A O 1
ATOM 2197 N N . PHE A 1 308 ? -19.422 -10.952 50.659 1.00 86.31 308 PHE A N 1
ATOM 2198 C CA . PHE A 1 308 ? -19.546 -11.635 51.947 1.00 86.31 308 PHE A CA 1
ATOM 2199 C C . PHE A 1 308 ? -20.972 -11.563 52.505 1.00 86.31 308 PHE A C 1
ATOM 2201 O O . PHE A 1 308 ? -21.824 -10.783 52.058 1.00 86.31 308 PHE A O 1
ATOM 2208 N N . SER A 1 309 ? -21.250 -12.427 53.483 1.00 83.38 309 SER A N 1
ATOM 2209 C CA . SER A 1 309 ? -22.565 -12.541 54.120 1.00 83.38 309 SER A CA 1
ATOM 2210 C C . SER A 1 309 ? -23.025 -11.196 54.684 1.00 83.38 309 SER A C 1
ATOM 2212 O O . SER A 1 309 ? -22.365 -10.622 55.548 1.00 83.38 309 SER A O 1
ATOM 2214 N N . GLY A 1 310 ? -24.189 -10.724 54.234 1.00 80.31 310 GLY A N 1
ATOM 2215 C CA . GLY A 1 310 ? -24.786 -9.461 54.680 1.00 80.31 310 GLY A CA 1
ATOM 2216 C C . GLY A 1 310 ? -24.457 -8.237 53.818 1.00 80.31 310 GLY A C 1
ATOM 2217 O O . GLY A 1 310 ? -25.008 -7.171 54.089 1.00 80.31 310 GLY A O 1
ATOM 2218 N N . CYS A 1 311 ? -23.628 -8.383 52.778 1.00 88.19 311 CYS A N 1
ATOM 2219 C CA . CYS A 1 311 ? -23.374 -7.334 51.787 1.00 88.19 311 CYS A CA 1
ATOM 2220 C C . CYS A 1 311 ? -23.892 -7.726 50.395 1.00 88.19 311 CYS A C 1
ATOM 2222 O O . CYS A 1 311 ? -25.042 -7.416 50.092 1.00 88.19 311 CYS A O 1
ATOM 2224 N N . HIS A 1 312 ? -23.093 -8.417 49.574 1.00 90.69 312 HIS A N 1
ATOM 2225 C CA . HIS A 1 312 ? -23.449 -8.766 48.188 1.00 90.69 312 HIS A CA 1
ATOM 2226 C C . HIS A 1 312 ? -23.183 -10.243 47.858 1.00 90.69 312 HIS A C 1
ATOM 2228 O O . HIS A 1 312 ? -22.510 -10.569 46.889 1.00 90.69 312 HIS A O 1
ATOM 2234 N N . SER A 1 313 ? -23.695 -11.145 48.695 1.00 87.19 313 SER A N 1
ATOM 2235 C CA . SER A 1 313 ? -23.589 -12.608 48.526 1.00 87.19 313 SER A CA 1
ATOM 2236 C C . SER A 1 313 ? -24.890 -13.260 48.029 1.00 87.19 313 SER A C 1
ATOM 2238 O O . SER A 1 313 ? -25.087 -14.463 48.188 1.00 87.19 313 SER A O 1
ATOM 2240 N N . GLY A 1 314 ? -25.798 -12.450 47.478 1.00 79.44 314 GLY A N 1
ATOM 2241 C CA . GLY A 1 314 ? -27.031 -12.918 46.859 1.00 79.44 314 GLY A CA 1
ATOM 2242 C C . GLY A 1 314 ? -28.176 -13.297 47.819 1.00 79.44 314 GLY A C 1
ATOM 2243 O O . GLY A 1 314 ? -28.114 -13.047 49.031 1.00 79.44 314 GLY A O 1
ATOM 2244 N N . PRO A 1 315 ? -29.262 -13.875 47.262 1.00 80.50 315 PRO A N 1
ATOM 2245 C CA . PRO A 1 315 ? -29.527 -13.973 45.820 1.00 80.50 315 PRO A CA 1
ATOM 2246 C C . PRO A 1 315 ? -29.822 -12.592 45.211 1.00 80.50 315 PRO A C 1
ATOM 2248 O O . PRO A 1 315 ? -30.198 -11.672 45.933 1.00 80.50 315 PRO A O 1
ATOM 2251 N N . ALA A 1 316 ? -29.658 -12.441 43.895 1.00 77.69 316 ALA A N 1
ATOM 2252 C CA . ALA A 1 316 ? -30.059 -11.224 43.190 1.00 77.69 316 ALA A CA 1
ATOM 2253 C C . ALA A 1 316 ? -31.576 -10.968 43.322 1.00 77.69 316 ALA A C 1
ATOM 2255 O O . ALA A 1 316 ? -32.378 -11.905 43.372 1.00 77.69 316 ALA A O 1
ATOM 2256 N N . GLY A 1 317 ? -31.978 -9.696 43.355 1.00 78.06 317 GLY A N 1
ATOM 2257 C CA . GLY A 1 317 ? -33.381 -9.306 43.485 1.00 78.06 317 GLY A CA 1
ATOM 2258 C C . GLY A 1 317 ? -33.607 -7.795 43.435 1.00 78.06 317 GLY A C 1
ATOM 2259 O O . GLY A 1 317 ? -32.679 -7.011 43.233 1.00 78.06 317 GLY A O 1
ATOM 2260 N N . ASP A 1 318 ? -34.852 -7.383 43.669 1.00 79.69 318 ASP A N 1
ATOM 2261 C CA . ASP A 1 318 ? -35.284 -5.979 43.559 1.00 79.69 318 ASP A CA 1
ATOM 2262 C C . ASP A 1 318 ? -35.331 -5.244 44.913 1.00 79.69 318 ASP A C 1
ATOM 2264 O O . ASP A 1 318 ? -35.859 -4.137 45.025 1.00 79.69 318 ASP A O 1
ATOM 2268 N N . SER A 1 319 ? -34.785 -5.848 45.974 1.00 76.81 319 SER A N 1
ATOM 2269 C CA . SER A 1 319 ? -34.800 -5.306 47.338 1.00 76.81 319 SER A CA 1
ATOM 2270 C C . SER A 1 319 ? -33.404 -5.258 47.955 1.00 76.81 319 SER A C 1
ATOM 2272 O O . SER A 1 319 ? -32.674 -6.243 47.921 1.00 76.81 319 SER A O 1
ATOM 2274 N N . LEU A 1 320 ? -33.048 -4.136 48.583 1.00 74.19 320 LEU A N 1
ATOM 2275 C CA . LEU A 1 320 ? -31.767 -3.962 49.278 1.00 74.19 320 LEU A CA 1
ATOM 2276 C C . LEU A 1 320 ? -31.779 -4.619 50.677 1.00 74.19 320 LEU A C 1
ATOM 2278 O O . LEU A 1 320 ? -32.817 -4.584 51.340 1.00 74.19 320 LEU A O 1
ATOM 2282 N N . PRO A 1 321 ? -30.641 -5.140 51.183 1.00 68.56 321 PRO A N 1
ATOM 2283 C CA . PRO A 1 321 ? -29.328 -5.212 50.530 1.00 68.56 321 PRO A CA 1
ATOM 2284 C C . PRO A 1 321 ? -29.166 -6.413 49.581 1.00 68.56 321 PRO A C 1
ATOM 2286 O O . PRO A 1 321 ? -28.235 -6.411 48.783 1.00 68.56 321 PRO A O 1
ATOM 2289 N N . SER A 1 322 ? -30.090 -7.380 49.595 1.00 65.06 322 SER A N 1
ATOM 2290 C CA . SER A 1 322 ? -30.109 -8.580 48.734 1.00 65.06 322 SER A CA 1
ATOM 2291 C C . SER A 1 322 ? -30.446 -8.287 47.261 1.00 65.06 322 SER A C 1
ATOM 2293 O O . SER A 1 322 ? -31.117 -9.065 46.599 1.00 65.06 322 SER A O 1
ATOM 2295 N N . GLY A 1 323 ? -30.038 -7.127 46.743 1.00 77.00 323 GLY A N 1
ATOM 2296 C CA . GLY A 1 323 ? -30.352 -6.703 45.379 1.00 77.00 323 GLY A CA 1
ATOM 2297 C C . GLY A 1 323 ? -29.333 -7.173 44.339 1.00 77.00 323 GLY A C 1
ATOM 2298 O O . GLY A 1 323 ? -29.480 -6.883 43.151 1.00 77.00 323 GLY A O 1
ATOM 2299 N N . MET A 1 324 ? -28.260 -7.831 44.781 1.00 88.75 324 MET A N 1
ATOM 2300 C CA . MET A 1 324 ? -27.070 -8.096 43.981 1.00 88.75 324 MET A CA 1
ATOM 2301 C C . MET A 1 324 ? -26.334 -9.327 44.504 1.00 88.75 324 MET A C 1
ATOM 2303 O O . MET A 1 324 ? -26.154 -9.476 45.717 1.00 88.75 324 MET A O 1
ATOM 2307 N N . ASP A 1 325 ? -25.898 -10.166 43.572 1.00 92.31 325 ASP A N 1
ATOM 2308 C CA . ASP A 1 325 ? -25.074 -11.335 43.833 1.00 92.31 325 ASP A CA 1
ATOM 2309 C C . ASP A 1 325 ? -23.711 -11.157 43.157 1.00 92.31 325 ASP A C 1
ATOM 2311 O O . ASP A 1 325 ? -23.652 -11.023 41.938 1.00 92.31 325 ASP A O 1
ATOM 2315 N N . LEU A 1 326 ? -22.643 -11.079 43.956 1.00 94.19 326 LEU A N 1
ATOM 2316 C CA . LEU A 1 326 ? -21.269 -10.903 43.480 1.00 94.19 326 LEU A CA 1
ATOM 2317 C C . LEU A 1 326 ? -20.373 -12.100 43.845 1.00 94.19 326 LEU A C 1
ATOM 2319 O O . LEU A 1 326 ? -19.156 -11.942 43.957 1.00 94.19 326 LEU A O 1
ATOM 2323 N N . THR A 1 327 ? -20.940 -13.282 44.124 1.00 93.12 327 THR A N 1
ATOM 2324 C CA . THR A 1 327 ? -20.168 -14.436 44.634 1.00 93.12 327 THR A CA 1
ATOM 2325 C C . THR A 1 327 ? -19.175 -15.021 43.639 1.00 93.12 327 THR A C 1
ATOM 2327 O O . THR A 1 327 ? -18.183 -15.619 44.052 1.00 93.12 327 THR A O 1
ATOM 2330 N N . ASP A 1 328 ? -19.424 -14.839 42.349 1.00 94.31 328 ASP A N 1
ATOM 2331 C CA . ASP A 1 328 ? -18.566 -15.263 41.251 1.00 94.31 328 ASP A CA 1
ATOM 2332 C C . ASP A 1 328 ? -18.746 -14.317 40.058 1.00 94.31 328 ASP A C 1
ATOM 2334 O O . ASP A 1 328 ? -19.645 -13.474 40.047 1.00 94.31 328 ASP A O 1
ATOM 2338 N N . ALA A 1 329 ? -17.865 -14.424 39.067 1.00 94.19 329 ALA A N 1
ATOM 2339 C CA . ALA A 1 329 ? -17.820 -13.472 37.967 1.00 94.19 329 ALA A CA 1
ATOM 2340 C C . ALA A 1 329 ? -19.048 -13.561 37.037 1.00 94.19 329 ALA A C 1
ATOM 2342 O O . ALA A 1 329 ? -19.470 -12.533 36.508 1.00 94.19 329 ALA A O 1
ATOM 2343 N N . ASP A 1 330 ? -19.688 -14.730 36.901 1.00 94.25 330 ASP A N 1
ATOM 2344 C CA . ASP A 1 330 ? -20.913 -14.875 36.102 1.00 94.25 330 ASP A CA 1
ATOM 2345 C C . ASP A 1 330 ? -22.105 -14.213 36.814 1.00 94.25 330 ASP A C 1
ATOM 2347 O O . ASP A 1 330 ? -22.861 -13.450 36.202 1.00 94.25 330 ASP A O 1
ATOM 2351 N N . ALA A 1 331 ? -22.244 -14.442 38.124 1.00 93.50 331 ALA A N 1
ATOM 2352 C CA . ALA A 1 331 ? -23.249 -13.795 38.965 1.00 93.50 331 ALA A CA 1
ATOM 2353 C C . ALA A 1 331 ? -23.048 -12.272 39.029 1.00 93.50 331 ALA A C 1
ATOM 2355 O O . ALA A 1 331 ? -24.017 -11.513 38.901 1.00 93.50 331 ALA A O 1
ATOM 2356 N N . SER A 1 332 ? -21.793 -11.824 39.151 1.00 95.25 332 SER A N 1
ATOM 2357 C CA . SER A 1 332 ? -21.414 -10.411 39.121 1.00 95.25 332 SER A CA 1
ATOM 2358 C C . SER A 1 332 ? -21.794 -9.759 37.801 1.00 95.25 332 SER A C 1
ATOM 2360 O O . SER A 1 332 ? -22.478 -8.734 37.809 1.00 95.25 332 SER A O 1
ATOM 2362 N N . PHE A 1 333 ? -21.421 -10.364 36.669 1.00 95.44 333 PHE A N 1
ATOM 2363 C CA . PHE A 1 333 ? -21.777 -9.858 35.345 1.00 95.44 333 PHE A CA 1
ATOM 2364 C C . PHE A 1 333 ? -23.297 -9.715 35.205 1.00 95.44 333 PHE A C 1
ATOM 2366 O O . PHE A 1 333 ? -23.793 -8.629 34.900 1.00 95.44 333 PHE A O 1
ATOM 2373 N N . ALA A 1 334 ? -24.043 -10.778 35.527 1.00 94.00 334 ALA A N 1
ATOM 2374 C CA . ALA A 1 334 ? -25.502 -10.800 35.450 1.00 94.00 334 ALA A CA 1
ATOM 2375 C C . ALA A 1 334 ? -26.173 -9.774 36.382 1.00 94.00 334 ALA A C 1
ATOM 2377 O O . ALA A 1 334 ? -27.225 -9.227 36.048 1.00 94.00 334 ALA A O 1
ATOM 2378 N N . SER A 1 335 ? -25.572 -9.493 37.541 1.00 93.69 335 SER A N 1
ATOM 2379 C CA . SER A 1 335 ? -26.102 -8.547 38.526 1.00 93.69 335 SER A CA 1
ATOM 2380 C C . SER A 1 335 ? -25.729 -7.086 38.257 1.00 93.69 335 SER A C 1
ATOM 2382 O O . SER A 1 335 ? -26.360 -6.195 38.842 1.00 93.69 335 SER A O 1
ATOM 2384 N N . LEU A 1 336 ? -24.708 -6.823 37.436 1.00 95.19 336 LEU A N 1
ATOM 2385 C CA . LEU A 1 336 ? -24.129 -5.493 37.222 1.00 95.19 336 LEU A CA 1
ATOM 2386 C C . LEU A 1 336 ? -24.403 -4.942 35.821 1.00 95.19 336 LEU A C 1
ATOM 2388 O O . LEU A 1 336 ? -24.940 -3.839 35.696 1.00 95.19 336 LEU A O 1
ATOM 2392 N N . VAL A 1 337 ? -24.030 -5.677 34.775 1.00 96.44 337 VAL A N 1
ATOM 2393 C CA . VAL A 1 337 ? -23.952 -5.133 33.414 1.00 96.44 337 VAL A CA 1
ATOM 2394 C C . VAL A 1 337 ? -25.354 -4.955 32.835 1.00 96.44 337 VAL A C 1
ATOM 2396 O O . VAL A 1 337 ? -26.142 -5.896 32.754 1.00 96.44 337 VAL A O 1
ATOM 2399 N N . GLY A 1 338 ? -25.703 -3.710 32.494 1.00 94.88 338 GLY A N 1
ATOM 2400 C CA . GLY A 1 338 ? -27.013 -3.338 31.947 1.00 94.88 338 GLY A CA 1
ATOM 2401 C C . GLY A 1 338 ? -28.180 -3.384 32.943 1.00 94.88 338 GLY A C 1
ATOM 2402 O O . GLY A 1 338 ? -29.303 -3.032 32.584 1.00 94.88 338 GLY A O 1
ATOM 2403 N N . GLN A 1 339 ? -27.948 -3.782 34.196 1.00 94.12 339 GLN A N 1
ATOM 2404 C CA . GLN A 1 339 ? -28.998 -3.868 35.211 1.00 94.12 339 GLN A CA 1
ATOM 2405 C C . GLN A 1 339 ? -29.322 -2.487 35.802 1.00 94.12 339 GLN A C 1
ATOM 2407 O O . GLN A 1 339 ? -28.402 -1.720 36.086 1.00 94.12 339 GLN A O 1
ATOM 2412 N N . PRO A 1 340 ? -30.594 -2.146 36.073 1.00 93.38 340 PRO A N 1
ATOM 2413 C CA . PRO A 1 340 ? -30.953 -0.852 36.648 1.00 93.38 340 PRO A CA 1
ATOM 2414 C C . PRO A 1 340 ? -30.526 -0.722 38.120 1.00 93.38 340 PRO A C 1
ATOM 2416 O O . PRO A 1 340 ? -30.585 -1.672 38.912 1.00 93.38 340 PRO A O 1
ATOM 2419 N N . SER A 1 341 ? -30.127 0.484 38.528 1.00 92.25 341 SER A N 1
ATOM 2420 C CA . SER A 1 341 ? -29.931 0.823 39.940 1.00 92.25 341 SER A CA 1
ATOM 2421 C C . SER A 1 341 ? -31.273 0.881 40.677 1.00 92.25 341 SER A C 1
ATOM 2423 O O . SER A 1 341 ? -32.211 1.548 40.245 1.00 92.25 341 SER A O 1
ATOM 2425 N N . LEU A 1 342 ? -31.353 0.232 41.844 1.00 89.75 342 LEU A N 1
ATOM 2426 C CA . LEU A 1 342 ? -32.539 0.285 42.715 1.00 89.75 342 LEU A CA 1
ATOM 2427 C C . LEU A 1 342 ? -32.644 1.598 43.508 1.00 89.75 342 LEU A C 1
ATOM 2429 O O . LEU A 1 342 ? -33.697 1.916 44.052 1.00 89.75 342 LEU A O 1
ATOM 2433 N N . GLN A 1 343 ? -31.541 2.341 43.631 1.00 90.50 343 GLN A N 1
ATOM 2434 C CA . GLN A 1 343 ? -31.462 3.552 44.455 1.00 90.50 343 GLN A CA 1
ATOM 2435 C C . GLN A 1 343 ? -31.564 4.839 43.636 1.00 90.50 343 GLN A C 1
ATOM 2437 O O . GLN A 1 343 ? -31.924 5.883 44.178 1.00 90.50 343 GLN A O 1
ATOM 2442 N N . THR A 1 344 ? -31.224 4.790 42.349 1.00 91.25 344 THR A N 1
ATOM 2443 C CA . THR A 1 344 ? -31.220 5.963 41.474 1.00 91.25 344 THR A CA 1
ATOM 2444 C C . THR A 1 344 ? -31.861 5.589 40.148 1.00 91.25 344 THR A C 1
ATOM 2446 O O . THR A 1 344 ? -31.298 4.838 39.358 1.00 91.25 344 THR A O 1
ATOM 2449 N N . ALA A 1 345 ? -33.073 6.096 39.928 1.00 91.50 345 ALA A N 1
ATOM 2450 C CA . ALA A 1 345 ? -33.839 5.808 38.725 1.00 91.50 345 ALA A CA 1
ATOM 2451 C C . ALA A 1 345 ? -33.115 6.325 37.472 1.00 91.50 345 ALA A C 1
ATOM 2453 O O . ALA A 1 345 ? -32.600 7.441 37.470 1.00 91.50 345 ALA A O 1
ATOM 2454 N N . GLY A 1 346 ? -33.118 5.521 36.407 1.00 90.81 346 GLY A N 1
ATOM 2455 C CA . GLY A 1 346 ? -32.527 5.884 35.115 1.00 90.81 346 GLY A CA 1
ATOM 2456 C C . GLY A 1 346 ? -31.012 5.696 35.008 1.00 90.81 346 GLY A C 1
ATOM 2457 O O . GLY A 1 346 ? -30.460 6.017 33.964 1.00 90.81 346 GLY A O 1
ATOM 2458 N N . VAL A 1 347 ? -30.348 5.164 36.041 1.00 93.62 347 VAL A N 1
ATOM 2459 C CA . VAL A 1 347 ? -28.904 4.878 36.030 1.00 93.62 347 VAL A CA 1
ATOM 2460 C C . VAL A 1 347 ? -28.684 3.365 36.082 1.00 93.62 347 VAL A C 1
ATOM 2462 O O . VAL A 1 347 ? -29.266 2.682 36.931 1.00 93.62 347 VAL A O 1
ATOM 2465 N N . SER A 1 348 ? -27.848 2.832 35.192 1.00 95.88 348 SER A N 1
ATOM 2466 C CA . SER A 1 348 ? -27.446 1.420 35.214 1.00 95.88 348 SER A CA 1
ATOM 2467 C C . SER A 1 348 ? -26.400 1.168 36.299 1.00 95.88 348 SER A C 1
ATOM 2469 O O . SER A 1 348 ? -25.581 2.030 36.608 1.00 95.88 348 SER A O 1
ATOM 2471 N N . ARG A 1 349 ? -26.401 -0.032 36.885 1.00 95.25 349 ARG A N 1
ATOM 2472 C CA . ARG A 1 349 ? -25.373 -0.482 37.833 1.00 95.25 349 ARG A CA 1
ATOM 2473 C C . ARG A 1 349 ? -23.999 -0.442 37.166 1.00 95.25 349 ARG A C 1
ATOM 2475 O O . ARG A 1 349 ? -23.093 0.179 37.713 1.00 95.25 349 ARG A O 1
ATOM 2482 N N . VAL A 1 350 ? -23.902 -1.004 35.963 1.00 97.56 350 VAL A N 1
ATOM 2483 C CA . VAL A 1 350 ? -22.809 -0.795 35.009 1.00 97.56 350 VAL A CA 1
ATOM 2484 C C . VAL A 1 350 ? -23.408 -0.487 33.634 1.00 97.56 350 VAL A C 1
ATOM 2486 O O . VAL A 1 350 ? -24.217 -1.260 33.116 1.00 97.56 350 VAL A O 1
ATOM 2489 N N . ALA A 1 351 ? -23.030 0.655 33.066 1.00 96.12 351 ALA A N 1
ATOM 2490 C CA . ALA A 1 351 ? -23.296 1.051 31.690 1.00 96.12 351 ALA A CA 1
ATOM 2491 C C . ALA A 1 351 ? -22.021 0.810 30.866 1.00 96.12 351 ALA A C 1
ATOM 2493 O O . ALA A 1 351 ? -21.041 1.532 31.021 1.00 96.12 351 ALA A O 1
ATOM 2494 N N . ALA A 1 352 ? -22.018 -0.232 30.031 1.00 92.38 352 ALA A N 1
ATOM 2495 C CA . ALA A 1 352 ? -20.882 -0.565 29.170 1.00 92.38 352 ALA A CA 1
ATOM 2496 C C . ALA A 1 352 ? -20.464 0.640 28.307 1.00 92.38 352 ALA A C 1
ATOM 2498 O O . ALA A 1 352 ? -21.317 1.288 27.701 1.00 92.38 352 ALA A O 1
ATOM 2499 N N . GLY A 1 353 ? -19.165 0.939 28.277 1.00 88.75 353 GLY A N 1
ATOM 2500 C CA . GLY A 1 353 ? -18.582 2.090 27.584 1.00 88.75 353 GLY A CA 1
ATOM 2501 C C . GLY A 1 353 ? -18.723 3.431 28.315 1.00 88.75 353 GLY A C 1
ATOM 2502 O O . GLY A 1 353 ? -18.200 4.430 27.834 1.00 88.75 353 GLY A O 1
ATOM 2503 N N . ASP A 1 354 ? -19.412 3.482 29.461 1.00 93.62 354 ASP A N 1
ATOM 2504 C CA . ASP A 1 354 ? -19.701 4.731 30.176 1.00 93.62 354 ASP A CA 1
ATOM 2505 C C . ASP A 1 354 ? -19.476 4.586 31.699 1.00 93.62 354 ASP A C 1
ATOM 2507 O O . ASP A 1 354 ? -20.418 4.365 32.478 1.00 93.62 354 ASP A O 1
ATOM 2511 N N . PRO A 1 355 ? -18.213 4.678 32.164 1.00 95.69 355 PRO A N 1
ATOM 2512 C CA . PRO A 1 355 ? -17.886 4.558 33.583 1.00 95.69 355 PRO A CA 1
ATOM 2513 C C . PRO A 1 355 ? -18.476 5.691 34.435 1.00 95.69 355 PRO A C 1
ATOM 2515 O O . PRO A 1 355 ? -18.864 5.443 35.577 1.00 95.69 355 PRO A O 1
ATOM 2518 N N . ASP A 1 356 ? -18.615 6.908 33.902 1.00 95.75 356 ASP A N 1
ATOM 2519 C CA . ASP A 1 356 ? -19.121 8.059 34.664 1.00 95.75 356 ASP A CA 1
ATOM 2520 C C . ASP A 1 356 ? -20.631 7.957 34.943 1.00 95.75 356 ASP A C 1
ATOM 2522 O O . ASP A 1 356 ? -21.100 8.311 36.034 1.00 95.75 356 ASP A O 1
ATOM 2526 N N . ASN A 1 357 ? -21.402 7.397 34.005 1.00 95.50 357 ASN A N 1
ATOM 2527 C CA . ASN A 1 357 ? -22.821 7.093 34.210 1.00 95.50 357 ASN A CA 1
ATOM 2528 C C . ASN A 1 357 ? -23.074 5.692 34.797 1.00 95.50 357 ASN A C 1
ATOM 2530 O O . ASN A 1 357 ? -24.228 5.275 34.926 1.00 95.50 357 ASN A O 1
ATOM 2534 N N . SER A 1 358 ? -22.029 4.974 35.216 1.00 97.75 358 SER A N 1
ATOM 2535 C CA . SER A 1 358 ? -22.158 3.689 35.905 1.00 97.75 358 SER A CA 1
ATOM 2536 C C . SER A 1 358 ? -22.315 3.873 37.414 1.00 97.75 358 SER A C 1
ATOM 2538 O O . SER A 1 358 ? -21.423 4.369 38.106 1.00 97.75 358 SER A O 1
ATOM 2540 N N . TYR A 1 359 ? -23.439 3.412 37.969 1.00 96.31 359 TYR A N 1
ATOM 2541 C CA . TYR A 1 359 ? -23.734 3.573 39.395 1.00 96.31 359 TYR A CA 1
ATOM 2542 C C . TYR A 1 359 ? -22.685 2.901 40.295 1.00 96.31 359 TYR A C 1
ATOM 2544 O O . TYR A 1 359 ? -22.402 3.411 41.375 1.00 96.31 359 TYR A O 1
ATOM 2552 N N . LEU A 1 360 ? -22.074 1.790 39.864 1.00 96.31 360 LEU A N 1
ATOM 2553 C CA . LEU A 1 360 ? -20.974 1.139 40.582 1.00 96.31 360 LEU A CA 1
ATOM 2554 C C . LEU A 1 360 ? -19.823 2.121 40.859 1.00 96.31 360 LEU A C 1
ATOM 2556 O O . LEU A 1 360 ? -19.432 2.278 42.015 1.00 96.31 360 LEU A O 1
ATOM 2560 N N . ILE A 1 361 ? -19.342 2.830 39.835 1.00 97.69 361 ILE A N 1
ATOM 2561 C CA . ILE A 1 361 ? -18.261 3.819 39.961 1.00 97.69 361 ILE A CA 1
ATOM 2562 C C . ILE A 1 361 ? -18.691 4.969 40.863 1.00 97.69 361 ILE A C 1
ATOM 2564 O O . ILE A 1 361 ? -17.995 5.295 41.823 1.00 97.69 361 ILE A O 1
ATOM 2568 N N . GLN A 1 362 ? -19.903 5.491 40.664 1.00 96.88 362 GLN A N 1
ATOM 2569 C CA . GLN A 1 362 ? -20.437 6.558 41.511 1.00 96.88 362 GLN A CA 1
ATOM 2570 C C . GLN A 1 362 ? -20.482 6.158 42.998 1.00 96.88 362 GLN A C 1
ATOM 2572 O O . GLN A 1 362 ? -20.241 6.978 43.891 1.00 96.88 362 GLN A O 1
ATOM 2577 N N . LYS A 1 363 ? -20.778 4.884 43.297 1.00 95.19 363 LYS A N 1
ATOM 2578 C CA . LYS A 1 363 ? -20.779 4.346 44.665 1.00 95.19 363 LYS A CA 1
ATOM 2579 C C . LYS A 1 363 ? -19.378 4.146 45.221 1.00 95.19 363 LYS A C 1
ATOM 2581 O O . LYS A 1 363 ? -19.202 4.390 46.413 1.00 95.19 363 LYS A O 1
ATOM 2586 N N . LEU A 1 364 ? -18.419 3.715 44.409 1.00 96.12 364 LEU A N 1
ATOM 2587 C CA . LEU A 1 364 ? -17.027 3.528 44.823 1.00 96.12 364 LEU A CA 1
ATOM 2588 C C . LEU A 1 364 ? -16.311 4.865 45.037 1.00 96.12 364 LEU A C 1
ATOM 2590 O O . LEU A 1 364 ? -15.551 5.001 45.989 1.00 96.12 364 LEU A O 1
ATOM 2594 N N . GLU A 1 365 ? -16.601 5.882 44.231 1.00 96.06 365 GLU A N 1
ATOM 2595 C CA . GLU A 1 365 ? -16.016 7.221 44.361 1.00 96.06 365 GLU A CA 1
ATOM 2596 C C . GLU A 1 365 ? -16.743 8.072 45.414 1.00 96.06 365 GLU A C 1
ATOM 2598 O O . GLU A 1 365 ? -16.135 8.926 46.059 1.00 96.06 365 GLU A O 1
ATOM 2603 N N . GLY A 1 366 ? -18.019 7.780 45.689 1.00 94.38 366 GLY A N 1
ATOM 2604 C CA . GLY A 1 366 ? -18.846 8.527 46.643 1.00 94.38 366 GLY A CA 1
ATOM 2605 C C . GLY A 1 366 ? -19.561 9.730 46.030 1.00 94.38 366 GLY A C 1
ATOM 2606 O O . GLY A 1 366 ? -19.977 10.629 46.757 1.00 94.38 366 GLY A O 1
ATOM 2607 N N . THR A 1 367 ? -19.706 9.742 44.707 1.00 94.31 367 THR A N 1
ATOM 2608 C CA . THR A 1 367 ? -20.395 10.772 43.919 1.00 94.31 367 THR A CA 1
ATOM 2609 C C . THR A 1 367 ? -21.867 10.429 43.654 1.00 94.31 367 THR A C 1
ATOM 2611 O O . THR A 1 367 ? -22.616 11.272 43.163 1.00 94.31 367 THR A O 1
ATOM 2614 N N . ALA A 1 368 ? -22.310 9.215 44.004 1.00 92.69 368 ALA A N 1
ATOM 2615 C CA . ALA A 1 368 ? -23.682 8.757 43.796 1.00 92.69 368 ALA A CA 1
ATOM 2616 C C . ALA A 1 368 ? -24.728 9.654 44.481 1.00 92.69 368 ALA A C 1
ATOM 2618 O O . ALA A 1 368 ? -24.626 9.975 45.665 1.00 92.69 368 ALA A O 1
ATOM 2619 N N . ALA A 1 369 ? -25.811 9.958 43.759 1.00 87.56 369 ALA A N 1
ATOM 2620 C CA . ALA A 1 369 ? -26.947 10.719 44.288 1.00 87.56 369 ALA A CA 1
ATOM 2621 C C . ALA A 1 369 ? -27.731 9.969 45.388 1.00 87.56 369 ALA A C 1
ATOM 2623 O O . ALA A 1 369 ? -28.482 10.584 46.148 1.00 87.56 369 ALA A O 1
ATOM 2624 N N . GLY A 1 370 ? -27.581 8.639 45.464 1.00 85.06 370 GLY A N 1
ATOM 2625 C CA . GLY A 1 370 ? -28.301 7.754 46.376 1.00 85.06 370 GLY A CA 1
ATOM 2626 C C . GLY A 1 370 ? -27.399 6.912 47.288 1.00 85.06 370 GLY A C 1
ATOM 2627 O O . GLY A 1 370 ? -26.442 6.256 46.870 1.00 85.06 370 GLY A O 1
ATOM 2628 N N . GLY A 1 371 ? -27.768 6.841 48.569 1.00 84.81 371 GLY A N 1
ATOM 2629 C CA . GLY A 1 371 ? -27.109 5.990 49.565 1.00 84.81 371 GLY A CA 1
ATOM 2630 C C . GLY A 1 371 ? -25.676 6.415 49.920 1.00 84.81 371 GLY A C 1
ATOM 2631 O O . GLY A 1 371 ? -25.215 7.485 49.555 1.00 84.81 371 GLY A O 1
ATOM 2632 N N . GLN A 1 372 ? -24.973 5.567 50.675 1.00 88.62 372 GLN A N 1
ATOM 2633 C CA . GLN A 1 372 ? -23.602 5.829 51.141 1.00 88.62 372 GLN A CA 1
ATOM 2634 C C . GLN A 1 372 ? -22.548 5.261 50.179 1.00 88.62 372 GLN A C 1
ATOM 2636 O O . GLN A 1 372 ? -22.849 4.319 49.440 1.00 88.62 372 GLN A O 1
ATOM 2641 N N . ARG A 1 373 ? -21.327 5.811 50.223 1.00 93.12 373 ARG A N 1
ATOM 2642 C CA . ARG A 1 373 ? -20.151 5.322 49.484 1.00 93.12 373 ARG A CA 1
ATOM 2643 C C . ARG A 1 373 ? -19.817 3.877 49.874 1.00 93.12 373 ARG A C 1
ATOM 2645 O O . ARG A 1 373 ? -19.916 3.519 51.048 1.00 93.12 373 ARG A O 1
ATOM 2652 N N . MET A 1 374 ? -19.418 3.072 48.895 1.00 91.94 374 MET A N 1
ATOM 2653 C CA . MET A 1 374 ? -18.926 1.709 49.095 1.00 91.94 374 MET A CA 1
ATOM 2654 C C . MET A 1 374 ? -17.384 1.683 49.127 1.00 91.94 374 MET A C 1
ATOM 2656 O O . MET A 1 374 ? -16.763 2.483 48.425 1.00 91.94 374 MET A O 1
ATOM 2660 N N . PRO A 1 375 ? -16.746 0.796 49.918 1.00 91.62 375 PRO A N 1
ATOM 2661 C CA . PRO A 1 375 ? -17.348 -0.139 50.877 1.00 91.62 375 PRO A CA 1
ATOM 2662 C C . PRO A 1 375 ? -17.997 0.570 52.081 1.00 91.62 375 PRO A C 1
ATOM 2664 O O . PRO A 1 375 ? -17.431 1.503 52.652 1.00 91.62 375 PRO A O 1
ATOM 2667 N N . LEU A 1 376 ? -19.200 0.138 52.476 1.00 87.81 376 LEU A N 1
ATOM 2668 C CA . LEU A 1 376 ? -19.968 0.795 53.539 1.00 87.81 376 LEU A CA 1
ATOM 2669 C C . LEU A 1 376 ? -19.278 0.646 54.902 1.00 87.81 376 LEU A C 1
ATOM 2671 O O . LEU A 1 376 ? -19.100 -0.464 55.393 1.00 87.81 376 LEU A O 1
ATOM 2675 N N . GLY A 1 377 ? -18.944 1.769 55.545 1.00 83.50 377 GLY A N 1
ATOM 2676 C CA . GLY A 1 377 ? -18.339 1.774 56.884 1.00 83.50 377 GLY A CA 1
ATOM 2677 C C . GLY A 1 377 ? -16.900 1.245 56.941 1.00 83.50 377 GLY A C 1
ATOM 2678 O O . GLY A 1 377 ? -16.359 1.110 58.038 1.00 83.50 377 GLY A O 1
ATOM 2679 N N . GLY A 1 378 ? -16.291 0.956 55.787 1.00 83.56 378 GLY A N 1
ATOM 2680 C CA . GLY A 1 378 ? -14.904 0.519 55.650 1.00 83.56 378 GLY A CA 1
ATOM 2681 C C . GLY A 1 378 ? -13.996 1.599 55.061 1.00 83.56 378 GLY A C 1
ATOM 2682 O O . GLY A 1 378 ? -14.437 2.701 54.723 1.00 83.56 378 GLY A O 1
ATOM 2683 N N . THR A 1 379 ? -12.710 1.270 54.928 1.00 89.75 379 THR A N 1
ATOM 2684 C CA . THR A 1 379 ? -11.768 2.099 54.172 1.00 89.75 379 THR A CA 1
ATOM 2685 C C . THR A 1 379 ? -12.173 2.106 52.693 1.00 89.75 379 THR A C 1
ATOM 2687 O O . THR A 1 379 ? -12.521 1.053 52.154 1.00 89.75 379 THR A O 1
ATOM 2690 N N . PRO A 1 380 ? -12.135 3.270 52.028 1.00 92.94 380 PRO A N 1
ATOM 2691 C CA . PRO A 1 380 ? -12.148 3.361 50.576 1.00 92.94 380 PRO A CA 1
ATOM 2692 C C . PRO A 1 380 ? -11.267 2.336 49.856 1.00 92.94 380 PRO A C 1
ATOM 2694 O O . PRO A 1 380 ? -10.165 2.069 50.323 1.00 92.94 380 PRO A O 1
ATOM 2697 N N . LEU A 1 381 ? -11.720 1.826 48.702 1.00 93.88 381 LEU A N 1
ATOM 2698 C CA . LEU A 1 381 ? -10.800 1.169 47.769 1.00 93.88 381 LEU A CA 1
ATOM 2699 C C . LEU A 1 381 ? -9.751 2.178 47.285 1.00 93.88 381 LEU A C 1
ATOM 2701 O O . LEU A 1 381 ? -10.053 3.371 47.165 1.00 93.88 381 LEU A O 1
ATOM 2705 N N . ASP A 1 382 ? -8.548 1.681 47.005 1.00 94.00 382 ASP A N 1
ATOM 2706 C CA . ASP A 1 382 ? -7.482 2.472 46.398 1.00 94.00 382 ASP A CA 1
ATOM 2707 C C . ASP A 1 382 ? -7.893 2.944 45.003 1.00 94.00 382 ASP A C 1
ATOM 2709 O O . ASP A 1 382 ? -8.570 2.225 44.265 1.00 94.00 382 ASP A O 1
ATOM 2713 N N . GLN A 1 383 ? -7.451 4.144 44.623 1.00 93.25 383 GLN A N 1
ATOM 2714 C CA . GLN A 1 383 ? -7.860 4.743 43.353 1.00 93.25 383 GLN A CA 1
ATOM 2715 C C . GLN A 1 383 ? -7.446 3.889 42.149 1.00 93.25 383 GLN A C 1
ATOM 2717 O O . GLN A 1 383 ? -8.255 3.712 41.256 1.00 93.25 383 GLN A O 1
ATOM 2722 N N . ALA A 1 384 ? -6.262 3.267 42.175 1.00 88.94 384 ALA A N 1
ATOM 2723 C CA . ALA A 1 384 ? -5.815 2.383 41.095 1.00 88.94 384 ALA A CA 1
ATOM 2724 C C . ALA A 1 384 ? -6.769 1.194 40.862 1.00 88.94 384 ALA A C 1
ATOM 2726 O O . ALA A 1 384 ? -7.037 0.833 39.725 1.00 88.94 384 ALA A O 1
ATOM 2727 N N . VAL A 1 385 ? -7.349 0.634 41.932 1.00 92.94 385 VAL A N 1
ATOM 2728 C CA . VAL A 1 385 ? -8.342 -0.449 41.826 1.00 92.94 385 VAL A CA 1
ATOM 2729 C C . VAL A 1 385 ? -9.653 0.067 41.231 1.00 92.94 385 VAL A C 1
ATOM 2731 O O . VAL A 1 385 ? -10.315 -0.634 40.471 1.00 92.94 385 VAL A O 1
ATOM 2734 N N . ILE A 1 386 ? -10.051 1.294 41.578 1.00 94.62 386 ILE A N 1
ATOM 2735 C CA . ILE A 1 386 ? -11.220 1.936 40.968 1.00 94.62 386 ILE A CA 1
ATOM 2736 C C . ILE A 1 386 ? -10.948 2.196 39.482 1.00 94.62 386 ILE A C 1
ATOM 2738 O O . ILE A 1 386 ? -11.826 1.929 38.669 1.00 94.62 386 ILE A O 1
ATOM 2742 N N . ASP A 1 387 ? -9.745 2.645 39.126 1.00 91.12 387 ASP A N 1
ATOM 2743 C CA . ASP A 1 387 ? -9.337 2.913 37.746 1.00 91.12 387 ASP A CA 1
ATOM 2744 C C . ASP A 1 387 ? -9.343 1.631 36.895 1.00 91.12 387 ASP A C 1
ATOM 2746 O O . ASP A 1 387 ? -9.829 1.667 35.768 1.00 91.12 387 ASP A O 1
ATOM 2750 N N . ASP A 1 388 ? -8.937 0.482 37.448 1.00 91.06 388 ASP A N 1
ATOM 2751 C CA . ASP A 1 388 ? -9.060 -0.822 36.776 1.00 91.06 388 ASP A CA 1
ATOM 2752 C C . ASP A 1 388 ? -10.528 -1.183 36.475 1.00 91.06 388 ASP A C 1
ATOM 2754 O O . ASP A 1 388 ? -10.857 -1.630 35.376 1.00 91.06 388 ASP A O 1
ATOM 2758 N N . ILE A 1 389 ? -11.444 -0.940 37.423 1.00 94.75 389 ILE A N 1
ATOM 2759 C CA . ILE A 1 389 ? -12.887 -1.163 37.216 1.00 94.75 389 ILE A CA 1
ATOM 2760 C C . ILE A 1 389 ? -13.444 -0.167 36.192 1.00 94.75 389 ILE A C 1
ATOM 2762 O O . ILE A 1 389 ? -14.270 -0.546 35.361 1.00 94.75 389 ILE A O 1
ATOM 2766 N N . ARG A 1 390 ? -13.007 1.099 36.229 1.00 94.25 390 ARG A N 1
ATOM 2767 C CA . ARG A 1 390 ? -13.400 2.116 35.241 1.00 94.25 390 ARG A CA 1
ATOM 2768 C C . ARG A 1 390 ? -12.976 1.693 33.841 1.00 94.25 390 ARG A C 1
ATOM 2770 O O . ARG A 1 390 ? -13.804 1.750 32.939 1.00 94.25 390 ARG A O 1
ATOM 2777 N N . LEU A 1 391 ? -11.743 1.217 33.690 1.00 88.50 391 LEU A N 1
ATOM 2778 C CA . LEU A 1 391 ? -11.186 0.767 32.420 1.00 88.50 391 LEU A CA 1
ATOM 2779 C C . LEU A 1 391 ? -11.904 -0.481 31.891 1.00 88.50 391 LEU A C 1
ATOM 2781 O O . LEU A 1 391 ? -12.232 -0.544 30.711 1.00 88.50 391 LEU A O 1
ATOM 2785 N N . TRP A 1 392 ? -12.251 -1.436 32.759 1.00 92.31 392 TRP A N 1
ATOM 2786 C CA . TRP A 1 392 ? -13.108 -2.564 32.377 1.00 92.31 392 TRP A CA 1
ATOM 2787 C C . TRP A 1 392 ? -14.471 -2.103 31.836 1.00 92.31 392 TRP A C 1
ATOM 2789 O O . TRP A 1 392 ? -14.933 -2.612 30.814 1.00 92.31 392 TRP A O 1
ATOM 2799 N N . ILE A 1 393 ? -15.108 -1.117 32.481 1.00 94.31 393 ILE A N 1
ATOM 2800 C CA . ILE A 1 393 ? -16.388 -0.563 32.018 1.00 94.31 393 ILE A CA 1
ATOM 2801 C C . ILE A 1 393 ? -16.221 0.187 30.694 1.00 94.31 393 ILE A C 1
ATOM 2803 O O . ILE A 1 393 ? -17.026 -0.017 29.787 1.00 94.31 393 ILE A O 1
ATOM 2807 N N . GLU A 1 394 ? -15.193 1.027 30.577 1.00 90.00 394 GLU A N 1
ATOM 2808 C CA . GLU A 1 394 ? -14.858 1.787 29.367 1.00 90.00 394 GLU A CA 1
ATOM 2809 C C . GLU A 1 394 ? -14.617 0.856 28.170 1.00 90.00 394 GLU A C 1
ATOM 2811 O O . GLU A 1 394 ? -15.157 1.089 27.092 1.00 90.00 394 GLU A O 1
ATOM 2816 N N . ASN A 1 395 ? -13.955 -0.283 28.397 1.00 82.94 395 ASN A N 1
ATOM 2817 C CA . ASN A 1 395 ? -13.729 -1.346 27.411 1.00 82.94 395 ASN A CA 1
ATOM 2818 C C . ASN A 1 395 ? -14.974 -2.218 27.129 1.00 82.94 395 ASN A C 1
ATOM 2820 O O . ASN A 1 395 ? -14.859 -3.341 26.636 1.00 82.94 395 ASN A O 1
ATOM 2824 N N . GLY A 1 396 ? -16.175 -1.733 27.451 1.00 87.44 396 GLY A N 1
ATOM 2825 C CA . GLY A 1 396 ? -17.441 -2.399 27.140 1.00 87.44 396 GLY A CA 1
ATOM 2826 C C . GLY A 1 396 ? -17.962 -3.351 28.219 1.00 87.44 396 GLY A C 1
ATOM 2827 O O . GLY A 1 396 ? -18.975 -4.009 27.997 1.00 87.44 396 GLY A O 1
ATOM 2828 N N . ALA A 1 397 ? -17.328 -3.401 29.395 1.00 91.56 397 ALA A N 1
ATOM 2829 C CA . ALA A 1 397 ? -17.730 -4.241 30.525 1.00 91.56 397 ALA A CA 1
ATOM 2830 C C . ALA A 1 397 ? -17.891 -5.729 30.155 1.00 91.56 397 ALA A C 1
ATOM 2832 O O . ALA A 1 397 ? -18.849 -6.368 30.585 1.00 91.56 397 ALA A O 1
ATOM 2833 N N . ASN A 1 398 ? -16.979 -6.271 29.341 1.00 86.50 398 ASN A N 1
ATOM 2834 C CA . ASN A 1 398 ? -17.049 -7.646 28.833 1.00 86.50 398 ASN A CA 1
ATOM 2835 C C . ASN A 1 398 ? -16.883 -8.697 29.945 1.00 86.50 398 ASN A C 1
ATOM 2837 O O . ASN A 1 398 ? -16.235 -8.437 30.963 1.00 86.50 398 ASN A O 1
ATOM 2841 N N . ARG A 1 399 ? -17.484 -9.878 29.750 1.00 87.00 399 ARG A N 1
ATOM 2842 C CA . ARG A 1 399 ? -17.378 -11.008 30.682 1.00 87.00 399 ARG A CA 1
ATOM 2843 C C . ARG A 1 399 ? -16.007 -11.658 30.613 1.00 87.00 399 ARG A C 1
ATOM 2845 O O . ARG A 1 399 ? -15.544 -11.917 29.484 1.00 87.00 399 ARG A O 1
#

pLDDT: mean 87.81, std 16.42, range [34.28, 98.69]

Radius of gyration: 39.8 Å; chains: 1; bounding box: 130×49×102 Å